Protein AF-A0A7M7PFQ4-F1 (afdb_monomer_lite)

Organism: Strongylocentrotus purpuratus (NCBI:txid7668)

Secondary structure (DSSP, 8-state):
-EEEE---------TTGGGTSS-PPPHHHHHHHHTT--SHHHHHHHHHHTT--HHHHHHHHS-SSHHHHHHHHHHHHHHHHHTS-HHHHHHHHHHHHHHTT----TTHHHHHHHT--SHHHHHHHHHHTT--HHHHHHHHHHHS---HHHHHHHHHHHHHHHHHTT--HHHHHHHHHHTT-HHHHHHHHHHHHT-TT--S-EEEEEEBTTBEEEEEGGGTEEEEE-TTSS-TT--EEEEEE--SS-SS---PPTT-EE-S--EEEEE-SPPSSPEEEEEE--B---S-TTS---EEEEEEEETTEEEEEEE-TTT-TTEEE-SSEEEEEES-EEEEEEEES--TTBEEEEEEEEESEE-TTSPPEEEEEEE-TT---HHHHHHT--STTS--EEEEEEEEEE-S-SSSPEEEEEE-SS-EEEEEE-HHHHHTT--EEEEEE----TT--SEEEEEEEETTEEEEEEEEE---EEPP-------

pLDDT: mean 79.5, std 15.35, range [35.09, 96.31]

InterPro domains:
  IPR000906 ZU5 domain [PF00791] (205-291)
  IPR000906 ZU5 domain [PS51145] (201-342)
  IPR000906 ZU5 domain [SM00218] (196-302)
  IPR037936 Netrin receptor UNC5A-D [PTHR12582] (40-467)

Sequence (483 aa):
MAIIRNSDLDGDETSEDVNLCGGSPSKSEQKNVALPVKSLSLAWELGKALCLDDDAIVSYVAPFDSAAMNRLAWQLLNKRCKRLGIQEKKVLMTKLLQDYNIRDCDAGLDEISKRMCTTPDLLDLSRRLDLAASEILQVMSISVSFPPTLIRHIVLEMLQEWVRHGGTRRRLLEIAQAFRFNDAAGEIATAMEHHPGFLDPFSHSIINHDGGELKLDELDIRVSIPAGAIPKGMRSVVTLSVPNRCSSKIPLKDGDVLITPVIECSFTQKLLKPATVSLPHCIHPEQNQDDLICLSLYTKLGPGTFGYRSLLPNSSRDFHISEDMVEFSTHHLQLWALSSSNFRGVQFTCEVFQPRFMLSSQKPTMRICIAHPCNRYPDDMYRRQGTLMEPFYQVATVIKFSLESKEDDLKLVCLSDSEQVQKTVPVRCLLNGECDTFELLSSHAEGGAKSICLRIEQGTSTLAEQQIPISIEVEPDDEVSDT

Radius of gyration: 30.68 Å; chains: 1; bounding box: 81×69×88 Å

Foldseek 3Di:
DDKDFDPDDLDDDDPVCLLQQLHFDDLVLLLLLLLVDQALVSLQVLLVLLVHDLLVLCQLVPDLAQVLQLQLQLVLLVVLLVVDDPVVNVVLLVVLCVVVVPPDSPCSSSVLSSVRRHSVSSVVSCVSSVHGSVRSSVSCRVRPDDGSVSSSVSSSVSSVVSSVVSDGLNSSLLSCQVVVSAVSNVVSLVSSCPRPSHQWQKDKDKAAQQWDKTDSPVFRKIKTGHHRQHDHPDIGIKMKTQDLDDSQQFPDDVQWFWFAGKMFMSDLDFTPFWIKIKTWTQFAPDPDPPDFWWKKKWDDNDVSMIDIDTDGEPPDPQWHDDRTMIMGIGRGRGMITMITSDQQRWKKKKWKKWFQEDEPPDFTKIKIKIFGPNSPDPPVVQPVPPDPPDGRIDTQDMDIFGDPDQQWWKWKWKDWPPDIDIDTHRSVCVRSRHMDMDMDGDPPDPVTDQWIWIFIDTDHDTGDIDTGGHDYDYDDPPPPPDD

Structure (mmCIF, N/CA/C/O backbone):
data_AF-A0A7M7PFQ4-F1
#
_entry.id   AF-A0A7M7PFQ4-F1
#
loop_
_atom_site.group_PDB
_atom_site.id
_atom_site.type_symbol
_atom_site.label_atom_id
_atom_site.label_alt_id
_atom_site.label_comp_id
_atom_site.label_asym_id
_atom_site.label_entity_id
_atom_site.label_seq_id
_atom_site.pdbx_PDB_ins_code
_atom_site.Cartn_x
_atom_site.Cartn_y
_atom_site.Cartn_z
_atom_site.occupancy
_atom_site.B_iso_or_equiv
_atom_site.auth_seq_id
_atom_site.auth_comp_id
_atom_site.auth_asym_id
_atom_site.auth_atom_id
_atom_site.pdbx_PDB_model_num
ATOM 1 N N . MET A 1 1 ? -17.396 17.354 -0.132 1.00 65.88 1 MET A N 1
ATOM 2 C CA . MET A 1 1 ? -16.206 16.720 0.466 1.00 65.88 1 MET A CA 1
ATOM 3 C C . MET A 1 1 ? -15.157 17.798 0.611 1.00 65.88 1 MET A C 1
ATOM 5 O O . MET A 1 1 ? -14.906 18.492 -0.367 1.00 65.88 1 MET A O 1
ATOM 9 N N . ALA A 1 2 ? -14.646 18.005 1.817 1.00 75.81 2 ALA A N 1
ATOM 10 C CA . ALA A 1 2 ? -13.622 19.009 2.102 1.00 75.81 2 ALA A CA 1
ATOM 11 C C . ALA A 1 2 ? -12.256 18.323 2.274 1.00 75.81 2 ALA A C 1
ATOM 13 O O . ALA A 1 2 ? -12.217 17.118 2.513 1.00 75.81 2 ALA A O 1
ATOM 14 N N . ILE A 1 3 ? -11.157 19.058 2.080 1.00 76.62 3 ILE A N 1
ATOM 15 C CA . ILE A 1 3 ? -9.790 18.512 1.999 1.00 76.62 3 ILE A CA 1
ATOM 16 C C . ILE A 1 3 ? -8.950 19.043 3.162 1.00 76.62 3 ILE A C 1
ATOM 18 O O . ILE A 1 3 ? -8.957 20.245 3.419 1.00 76.62 3 ILE A O 1
ATOM 22 N N . ILE A 1 4 ? -8.201 18.153 3.811 1.00 73.25 4 ILE A N 1
ATOM 23 C CA . ILE A 1 4 ? -7.216 18.448 4.854 1.00 73.25 4 ILE A CA 1
ATOM 24 C C . ILE A 1 4 ? -5.851 17.932 4.378 1.00 73.25 4 ILE A C 1
ATOM 26 O O . ILE A 1 4 ? -5.757 16.873 3.750 1.00 73.25 4 ILE A O 1
ATOM 30 N N . ARG A 1 5 ? -4.793 18.701 4.643 1.00 65.06 5 ARG A N 1
ATOM 31 C CA . ARG A 1 5 ? -3.405 18.332 4.341 1.00 65.06 5 ARG A CA 1
ATOM 32 C C . ARG A 1 5 ? -2.654 18.163 5.654 1.00 65.06 5 ARG A C 1
ATOM 34 O O . ARG A 1 5 ? -2.672 19.093 6.454 1.00 65.06 5 ARG A O 1
ATOM 41 N N . ASN A 1 6 ? -1.991 17.026 5.838 1.00 51.34 6 ASN A N 1
ATOM 42 C CA . ASN A 1 6 ? -1.034 16.865 6.930 1.00 51.34 6 ASN A CA 1
ATOM 43 C C . ASN A 1 6 ? 0.336 17.396 6.505 1.00 51.34 6 ASN A C 1
ATOM 45 O O . ASN A 1 6 ? 0.773 17.173 5.376 1.00 51.34 6 ASN A O 1
ATOM 49 N N . SER A 1 7 ? 0.978 18.133 7.411 1.00 40.62 7 SER A N 1
ATOM 50 C CA . SER A 1 7 ? 2.317 18.713 7.246 1.00 40.62 7 SER A CA 1
ATOM 51 C C . SER A 1 7 ? 3.446 17.801 7.725 1.00 40.62 7 SER A C 1
ATOM 53 O O . SER A 1 7 ? 4.609 18.122 7.492 1.00 40.62 7 SER A O 1
ATOM 55 N N . ASP A 1 8 ? 3.119 16.684 8.371 1.00 40.69 8 ASP A N 1
ATOM 56 C CA . ASP A 1 8 ? 4.118 15.803 8.961 1.00 40.69 8 ASP A CA 1
ATOM 57 C C . ASP A 1 8 ? 4.604 14.804 7.908 1.00 40.69 8 ASP A C 1
ATOM 59 O O . ASP A 1 8 ? 3.839 13.995 7.383 1.00 40.69 8 ASP A O 1
ATOM 63 N N . LEU A 1 9 ? 5.885 14.940 7.561 1.00 38.56 9 LEU A N 1
ATOM 64 C CA . LEU A 1 9 ? 6.650 13.965 6.794 1.00 38.56 9 LEU A CA 1
ATOM 65 C C . LEU A 1 9 ? 6.653 12.639 7.559 1.00 38.56 9 LEU A C 1
ATOM 67 O O . LEU A 1 9 ? 6.923 12.637 8.761 1.00 38.56 9 LEU A O 1
ATOM 71 N N . ASP A 1 10 ? 6.359 11.548 6.847 1.00 36.16 10 ASP A N 1
ATOM 72 C CA . ASP A 1 10 ? 6.437 10.174 7.345 1.00 36.16 10 ASP A CA 1
ATOM 73 C C . ASP A 1 10 ? 7.774 9.983 8.087 1.00 36.16 10 ASP A C 1
ATOM 75 O O . ASP A 1 10 ? 8.854 10.147 7.513 1.00 36.16 10 ASP A O 1
ATOM 79 N N . GLY A 1 11 ? 7.686 9.759 9.400 1.00 36.25 11 GLY A N 1
ATOM 80 C CA . GLY A 1 11 ? 8.837 9.602 10.279 1.00 36.25 11 GLY A CA 1
ATOM 81 C C . GLY A 1 11 ? 9.556 8.282 10.019 1.00 36.25 11 GLY A C 1
ATOM 82 O O . GLY A 1 11 ? 8.918 7.261 9.789 1.00 36.25 11 GLY A O 1
ATOM 83 N N . ASP A 1 12 ? 10.883 8.352 10.069 1.00 35.12 12 ASP A N 1
ATOM 84 C CA . ASP A 1 12 ? 11.858 7.280 9.857 1.00 35.12 12 ASP A CA 1
ATOM 85 C C . ASP A 1 12 ? 11.524 6.031 10.704 1.00 35.12 12 ASP A C 1
ATOM 87 O O . ASP A 1 12 ? 11.631 6.052 11.935 1.00 35.12 12 ASP A O 1
ATOM 91 N N . GLU A 1 13 ? 11.082 4.953 10.048 1.00 38.06 13 GLU A N 1
ATOM 92 C CA . GLU A 1 13 ? 10.866 3.646 10.677 1.00 38.06 13 GLU A CA 1
ATOM 93 C C . GLU A 1 13 ? 12.225 3.050 11.076 1.00 38.06 13 GLU A C 1
ATOM 95 O O . GLU A 1 13 ? 13.111 2.804 10.255 1.00 38.06 13 GLU A O 1
ATOM 100 N N . THR A 1 14 ? 12.413 2.845 12.378 1.00 35.66 14 THR A N 1
ATOM 101 C CA . THR A 1 14 ? 13.620 2.242 12.950 1.00 35.66 14 THR A CA 1
ATOM 102 C C . THR A 1 14 ? 13.814 0.792 12.487 1.00 35.66 14 THR A C 1
ATOM 104 O O . THR A 1 14 ? 12.860 0.041 12.305 1.00 35.66 14 THR A O 1
ATOM 107 N N . SER A 1 15 ? 15.075 0.368 12.367 1.00 38.34 15 SER A N 1
ATOM 108 C CA . SER A 1 15 ? 15.557 -0.887 11.758 1.00 38.34 15 SER A CA 1
ATOM 109 C C . SER A 1 15 ? 15.049 -2.225 12.335 1.00 38.34 15 SER A C 1
ATOM 111 O O . SER A 1 15 ? 15.498 -3.273 11.874 1.00 38.34 15 SER A O 1
ATOM 113 N N . GLU A 1 16 ? 14.151 -2.234 13.323 1.00 40.41 16 GLU A N 1
ATOM 114 C CA . GLU A 1 16 ? 13.515 -3.463 13.833 1.00 40.41 16 GLU A CA 1
ATOM 115 C C . GLU A 1 16 ? 12.222 -3.844 13.075 1.00 40.41 16 GLU A C 1
ATOM 117 O O . GLU A 1 16 ? 11.766 -4.983 13.177 1.00 40.41 16 GLU A O 1
ATOM 122 N N . ASP A 1 17 ? 11.681 -2.958 12.226 1.00 47.72 17 ASP A N 1
ATOM 123 C CA . ASP A 1 17 ? 10.392 -3.142 11.525 1.00 47.72 17 ASP A CA 1
ATOM 124 C C . ASP A 1 17 ? 10.442 -4.075 10.290 1.00 47.72 17 ASP A C 1
ATOM 126 O O . ASP A 1 17 ? 9.422 -4.361 9.654 1.00 47.72 17 ASP A O 1
ATOM 130 N N . VAL A 1 18 ? 11.611 -4.635 9.956 1.00 47.31 18 VAL A N 1
ATOM 131 C CA . VAL A 1 18 ? 11.815 -5.448 8.736 1.00 47.31 18 VAL A CA 1
ATOM 132 C C . VAL A 1 18 ? 10.986 -6.747 8.742 1.00 47.31 18 VAL A C 1
ATOM 134 O O . VAL A 1 18 ? 10.659 -7.284 7.680 1.00 47.31 18 VAL A O 1
ATOM 137 N N . ASN A 1 19 ? 10.565 -7.225 9.920 1.00 45.66 19 ASN A N 1
ATOM 138 C CA . ASN A 1 19 ? 9.704 -8.405 10.054 1.00 45.66 19 ASN A CA 1
ATOM 139 C C . ASN A 1 19 ? 8.195 -8.111 9.987 1.00 45.66 19 ASN A C 1
ATOM 141 O O . ASN A 1 19 ? 7.428 -9.052 9.810 1.00 45.66 19 ASN A O 1
ATOM 145 N N . LEU A 1 20 ? 7.752 -6.851 10.053 1.00 55.38 20 LEU A N 1
ATOM 146 C CA . LEU A 1 20 ? 6.317 -6.516 10.077 1.00 55.38 20 LEU A CA 1
ATOM 147 C C . LEU A 1 20 ? 5.693 -6.441 8.673 1.00 55.38 20 LEU A C 1
ATOM 149 O O . LEU A 1 20 ? 4.487 -6.584 8.509 1.00 55.38 20 LEU A O 1
ATOM 153 N N . CYS A 1 21 ? 6.508 -6.301 7.625 1.00 63.22 21 CYS A N 1
ATOM 154 C CA . CYS A 1 21 ? 6.046 -6.097 6.245 1.00 63.22 21 CYS A CA 1
ATOM 155 C C . CYS A 1 21 ? 5.955 -7.387 5.403 1.00 63.22 21 CYS A C 1
ATOM 157 O O . CYS A 1 21 ? 6.166 -7.369 4.183 1.00 63.22 21 CYS A O 1
ATOM 159 N N . GLY A 1 22 ? 5.665 -8.519 6.052 1.00 64.50 22 GLY A N 1
ATOM 160 C CA . GLY A 1 22 ? 5.362 -9.791 5.387 1.00 64.50 22 GLY A CA 1
ATOM 161 C C . GLY A 1 22 ? 6.593 -10.567 4.925 1.00 64.50 22 GLY A C 1
ATOM 162 O O . GLY A 1 22 ? 6.460 -11.422 4.056 1.00 64.50 22 GLY A O 1
ATOM 163 N N . GLY A 1 23 ? 7.773 -10.278 5.484 1.00 78.62 23 GLY A N 1
ATOM 164 C CA . GLY A 1 23 ? 9.038 -10.975 5.227 1.00 78.62 23 GLY A CA 1
ATOM 165 C C . GLY A 1 23 ? 9.749 -10.597 3.920 1.00 78.62 23 GLY A C 1
ATOM 166 O O . GLY A 1 23 ? 9.270 -9.786 3.122 1.00 78.62 23 GLY A O 1
ATOM 167 N N . SER A 1 24 ? 10.923 -11.193 3.689 1.00 86.88 24 SER A N 1
ATOM 168 C CA . SER A 1 24 ? 11.682 -11.000 2.448 1.00 86.88 24 SER A CA 1
ATOM 169 C C . SER A 1 24 ? 11.053 -11.782 1.281 1.00 86.88 24 SER A C 1
ATOM 171 O O . SER A 1 24 ? 10.701 -12.956 1.448 1.00 86.88 24 SER A O 1
ATOM 173 N N . PRO A 1 25 ? 10.957 -11.192 0.076 1.00 91.19 25 PRO A N 1
ATOM 174 C CA . PRO A 1 25 ? 10.458 -11.888 -1.103 1.00 91.19 25 PRO A CA 1
ATOM 175 C C . PRO A 1 25 ? 11.306 -13.106 -1.479 1.00 91.19 25 PRO A C 1
ATOM 177 O O . PRO A 1 25 ? 12.534 -13.040 -1.581 1.00 91.19 25 PRO A O 1
ATOM 180 N N . SER A 1 26 ? 10.644 -14.213 -1.793 1.00 92.06 26 SER A N 1
ATOM 181 C CA . SER A 1 26 ? 11.275 -15.436 -2.276 1.00 92.06 26 SER A CA 1
ATOM 182 C C . SER A 1 26 ? 11.851 -15.271 -3.686 1.00 92.06 26 SER A C 1
ATOM 184 O O . SER A 1 26 ? 11.429 -14.433 -4.487 1.00 92.06 26 SER A O 1
ATOM 186 N N . LYS A 1 27 ? 12.779 -16.163 -4.051 1.00 93.44 27 LYS A N 1
ATOM 187 C CA . LYS A 1 27 ? 13.327 -16.228 -5.417 1.00 93.44 27 LYS A CA 1
ATOM 188 C C . LYS A 1 27 ? 12.254 -16.499 -6.480 1.00 93.44 27 LYS A C 1
ATOM 190 O O . LYS A 1 27 ? 12.467 -16.150 -7.638 1.00 93.44 27 LYS A O 1
ATOM 195 N N . SER A 1 28 ? 11.145 -17.154 -6.124 1.00 94.00 28 SER A N 1
ATOM 196 C CA . SER A 1 28 ? 10.040 -17.407 -7.058 1.00 94.00 28 SER A CA 1
ATOM 197 C C . SER A 1 28 ? 9.270 -16.121 -7.349 1.00 94.00 28 SER A C 1
ATOM 199 O O . SER A 1 28 ? 9.109 -15.756 -8.510 1.00 94.00 28 SER A O 1
ATOM 201 N N . GLU A 1 29 ? 8.906 -15.378 -6.303 1.00 95.00 29 GLU A N 1
ATOM 202 C CA . GLU A 1 29 ? 8.209 -14.091 -6.421 1.00 95.00 29 GLU A CA 1
ATOM 203 C C . GLU A 1 29 ? 9.027 -13.093 -7.257 1.00 95.00 29 GLU A C 1
ATOM 205 O O . GLU A 1 29 ? 8.515 -12.497 -8.205 1.00 95.00 29 GLU A O 1
ATOM 210 N N . GLN A 1 30 ? 10.339 -13.004 -7.003 1.00 95.75 30 GLN A N 1
ATOM 211 C CA . GLN A 1 30 ? 11.256 -12.180 -7.802 1.00 95.75 30 GLN A CA 1
ATOM 212 C C . GLN A 1 30 ? 11.263 -12.590 -9.289 1.00 95.75 30 GLN A C 1
ATOM 214 O O . GLN A 1 30 ? 11.221 -11.742 -10.181 1.00 95.75 30 GLN A O 1
ATOM 219 N N . LYS A 1 31 ? 11.272 -13.900 -9.585 1.00 94.94 31 LYS A N 1
ATOM 220 C CA . LYS A 1 31 ? 11.206 -14.420 -10.965 1.00 94.94 31 LYS A CA 1
ATOM 221 C C . LYS A 1 31 ? 9.911 -14.060 -11.673 1.00 94.94 31 LYS A C 1
ATOM 223 O O . LYS A 1 31 ? 9.966 -13.818 -12.882 1.00 94.94 31 LYS A O 1
ATOM 228 N N . ASN A 1 32 ? 8.798 -14.027 -10.952 1.00 94.56 32 ASN A N 1
ATOM 229 C CA . ASN A 1 32 ? 7.484 -13.736 -11.514 1.00 94.56 32 ASN A CA 1
ATOM 230 C C . ASN A 1 32 ? 7.294 -12.238 -11.771 1.00 94.56 32 ASN A C 1
ATOM 232 O O . ASN A 1 32 ? 6.719 -11.880 -12.796 1.00 94.56 32 ASN A O 1
ATOM 236 N N . VAL A 1 33 ? 7.891 -11.367 -10.950 1.00 96.19 33 VAL A N 1
ATOM 237 C CA . VAL A 1 33 ? 7.976 -9.919 -11.227 1.00 96.19 33 VAL A CA 1
ATOM 238 C C . VAL A 1 33 ? 8.908 -9.611 -12.404 1.00 96.19 33 VAL A C 1
ATOM 240 O O . VAL A 1 33 ? 8.605 -8.739 -13.215 1.00 96.19 33 VAL A O 1
ATOM 243 N N . ALA A 1 34 ? 10.015 -10.344 -12.556 1.00 95.69 34 ALA A N 1
ATOM 244 C CA . ALA A 1 34 ? 10.950 -10.132 -13.663 1.00 95.69 34 ALA A CA 1
ATOM 245 C C . ALA A 1 34 ? 10.424 -10.632 -15.024 1.00 95.69 34 ALA A C 1
ATOM 247 O O . ALA A 1 34 ? 10.788 -10.097 -16.069 1.00 95.69 34 ALA A O 1
ATOM 248 N N . LEU A 1 35 ? 9.580 -11.670 -15.034 1.00 94.69 35 LEU A N 1
ATOM 249 C CA . LEU A 1 35 ? 9.054 -12.306 -16.249 1.00 94.69 35 LEU A CA 1
ATOM 250 C C . LEU A 1 35 ? 8.339 -11.348 -17.234 1.00 94.69 35 LEU A C 1
ATOM 252 O O . LEU A 1 35 ? 8.606 -11.446 -18.436 1.00 94.69 35 LEU A O 1
ATOM 256 N N . PRO A 1 36 ? 7.437 -10.442 -16.801 1.00 94.38 36 PRO A N 1
ATOM 257 C CA . PRO A 1 36 ? 6.754 -9.512 -17.702 1.00 94.38 36 PRO A CA 1
ATOM 258 C C . PRO A 1 36 ? 7.651 -8.386 -18.239 1.00 94.38 36 PRO A C 1
ATOM 260 O O . PRO A 1 36 ? 7.245 -7.698 -19.180 1.00 94.38 36 PRO A O 1
ATOM 263 N N . VAL A 1 37 ? 8.860 -8.190 -17.698 1.00 94.94 37 VAL A N 1
ATOM 264 C CA . VAL A 1 37 ? 9.755 -7.099 -18.106 1.00 94.94 37 VAL A CA 1
ATOM 265 C C . VAL A 1 37 ? 10.495 -7.459 -19.395 1.00 94.94 37 VAL A C 1
ATOM 267 O O . VAL A 1 37 ? 11.429 -8.256 -19.404 1.00 94.94 37 VAL A O 1
ATOM 270 N N . LYS A 1 38 ? 10.063 -6.863 -20.513 1.00 92.00 38 LYS A N 1
ATOM 271 C CA . LYS A 1 38 ? 10.551 -7.199 -21.869 1.00 92.00 38 LYS A CA 1
ATOM 272 C C . LYS A 1 38 ? 11.347 -6.092 -22.558 1.00 92.00 38 LYS A C 1
ATOM 274 O O . LYS A 1 38 ? 11.793 -6.293 -23.684 1.00 92.00 38 LYS A O 1
ATOM 279 N N . SER A 1 39 ? 11.491 -4.926 -21.936 1.00 91.88 39 SER A N 1
ATOM 280 C CA . SER A 1 39 ? 12.201 -3.785 -22.517 1.00 91.88 39 SER A CA 1
ATOM 281 C C . SER A 1 39 ? 13.113 -3.128 -21.493 1.00 91.88 39 SER A C 1
ATOM 283 O O . SER A 1 39 ? 12.854 -3.171 -20.289 1.00 91.88 39 SER A O 1
ATOM 285 N N . LEU A 1 40 ? 14.170 -2.487 -21.989 1.00 91.12 40 LEU A N 1
ATOM 286 C CA . LEU A 1 40 ? 15.113 -1.789 -21.131 1.00 91.12 40 LEU A CA 1
ATOM 287 C C . LEU A 1 40 ? 14.478 -0.582 -20.425 1.00 91.12 40 LEU A C 1
ATOM 289 O O . LEU A 1 40 ? 14.744 -0.333 -19.256 1.00 91.12 40 LEU A O 1
ATOM 293 N N . SER A 1 41 ? 13.590 0.135 -21.117 1.00 91.44 41 SER A N 1
ATOM 294 C CA . SER A 1 41 ? 12.834 1.237 -20.514 1.00 91.44 41 SER A CA 1
ATOM 295 C C . SER A 1 41 ? 11.994 0.756 -19.330 1.00 91.44 41 SER A C 1
ATOM 297 O O . SER A 1 41 ? 11.988 1.409 -18.297 1.00 91.44 41 SER A O 1
ATOM 299 N N . LEU A 1 42 ? 11.344 -0.407 -19.437 1.00 93.00 42 LEU A N 1
ATOM 300 C CA . LEU A 1 42 ? 10.555 -0.952 -18.334 1.00 93.00 42 LEU A CA 1
ATOM 301 C C . LEU A 1 42 ? 11.438 -1.425 -17.168 1.00 93.00 42 LEU A C 1
ATOM 303 O O . LEU A 1 42 ? 11.059 -1.252 -16.015 1.00 93.00 42 LEU A O 1
ATOM 307 N N . ALA A 1 43 ? 12.618 -1.984 -17.459 1.00 93.81 43 ALA A N 1
ATOM 308 C CA . ALA A 1 43 ? 13.600 -2.349 -16.436 1.00 93.81 43 ALA A CA 1
ATOM 309 C C . ALA A 1 43 ? 14.137 -1.120 -15.680 1.00 93.81 43 ALA A C 1
ATOM 311 O O . ALA A 1 43 ? 14.281 -1.175 -14.461 1.00 93.81 43 ALA A O 1
ATOM 312 N N . TRP A 1 44 ? 14.370 -0.004 -16.378 1.00 93.75 44 TRP A N 1
ATOM 313 C CA . TRP A 1 44 ? 14.747 1.268 -15.757 1.00 93.75 44 TRP A CA 1
ATOM 314 C C . TRP A 1 44 ? 13.670 1.780 -14.803 1.00 93.75 44 TRP A C 1
ATOM 316 O O . TRP A 1 44 ? 13.963 2.022 -13.635 1.00 93.75 44 TRP A O 1
ATOM 326 N N . GLU A 1 45 ? 12.423 1.883 -15.271 1.00 94.56 45 GLU A N 1
ATOM 327 C CA . GLU A 1 45 ? 11.308 2.337 -14.430 1.00 94.56 45 GLU A CA 1
ATOM 328 C C . GLU A 1 45 ? 11.136 1.440 -13.199 1.00 94.56 45 GLU A C 1
ATOM 330 O O . GLU A 1 45 ? 10.924 1.932 -12.090 1.00 94.56 45 GLU A O 1
ATOM 335 N N . LEU A 1 46 ? 11.286 0.120 -13.364 1.00 95.38 46 LEU A N 1
ATOM 336 C CA . LEU A 1 46 ? 11.263 -0.816 -12.244 1.00 95.38 46 LEU A CA 1
ATOM 337 C C . LEU A 1 46 ? 12.411 -0.549 -11.258 1.00 95.38 46 LEU A C 1
ATOM 339 O O . LEU A 1 46 ? 12.175 -0.505 -10.055 1.00 95.38 46 LEU A O 1
ATOM 343 N N . GLY A 1 47 ? 13.631 -0.311 -11.747 1.00 93.94 47 GLY A N 1
ATOM 344 C CA . GLY A 1 47 ? 14.771 0.074 -10.910 1.00 93.94 47 GLY A CA 1
ATOM 345 C C . GLY A 1 47 ? 14.525 1.342 -10.102 1.00 93.94 47 GLY A C 1
ATOM 346 O O . GLY A 1 47 ? 14.827 1.384 -8.910 1.00 93.94 47 GLY A O 1
ATOM 347 N N . LYS A 1 48 ? 13.899 2.348 -10.720 1.00 93.06 48 LYS A N 1
ATOM 348 C CA . LYS A 1 48 ? 13.486 3.574 -10.029 1.00 93.06 48 LYS A CA 1
ATOM 349 C C . LYS A 1 48 ? 12.434 3.302 -8.958 1.00 93.06 48 LYS A C 1
ATOM 351 O O . LYS A 1 48 ? 12.536 3.854 -7.867 1.00 93.06 48 LYS A O 1
ATOM 356 N N . ALA A 1 49 ? 11.458 2.435 -9.228 1.00 92.88 49 ALA A N 1
ATOM 357 C CA . ALA A 1 49 ? 10.430 2.060 -8.254 1.00 92.88 49 ALA A CA 1
ATOM 358 C C . ALA A 1 49 ? 10.990 1.280 -7.047 1.00 92.88 49 ALA A C 1
ATOM 360 O O . ALA A 1 49 ? 10.453 1.390 -5.940 1.00 92.88 49 ALA A O 1
ATOM 361 N N . LEU A 1 50 ? 12.086 0.543 -7.261 1.00 91.94 50 LEU A N 1
ATOM 362 C CA . LEU A 1 50 ? 12.890 -0.120 -6.227 1.00 91.94 50 LEU A CA 1
ATOM 363 C C . LEU A 1 50 ? 13.826 0.846 -5.473 1.00 91.94 50 LEU A C 1
ATOM 365 O O . LEU A 1 50 ? 14.564 0.406 -4.596 1.00 91.94 50 LEU A O 1
ATOM 369 N N . CYS A 1 51 ? 13.799 2.144 -5.799 1.00 90.25 51 CYS A N 1
ATOM 370 C CA . CYS A 1 51 ? 14.660 3.180 -5.223 1.00 90.25 51 CYS A CA 1
ATOM 371 C C . CYS A 1 51 ? 16.164 2.915 -5.411 1.00 90.25 51 CYS A C 1
ATOM 373 O O . CYS A 1 51 ? 16.976 3.339 -4.590 1.00 90.25 51 CYS A O 1
ATOM 375 N N . LEU A 1 52 ? 16.547 2.231 -6.493 1.00 90.19 52 LEU A N 1
ATOM 376 C CA . LEU A 1 52 ? 17.955 2.042 -6.832 1.00 90.19 52 LEU A CA 1
ATOM 377 C C . LEU A 1 52 ? 18.561 3.348 -7.362 1.00 90.19 52 LEU A C 1
ATOM 379 O O . LEU A 1 52 ? 17.892 4.138 -8.041 1.00 90.19 52 LEU A O 1
ATOM 383 N N . ASP A 1 53 ? 19.841 3.550 -7.052 1.00 90.25 53 ASP A N 1
ATOM 384 C CA . ASP A 1 53 ? 20.623 4.661 -7.584 1.00 90.25 53 ASP A CA 1
ATOM 385 C C . ASP A 1 53 ? 20.752 4.564 -9.112 1.00 90.25 53 ASP A C 1
ATOM 387 O O . ASP A 1 53 ? 20.853 3.474 -9.682 1.00 90.25 53 ASP A O 1
ATOM 391 N N . ASP A 1 54 ? 20.753 5.713 -9.781 1.00 90.31 54 ASP A N 1
ATOM 392 C CA . ASP A 1 54 ? 20.792 5.789 -11.240 1.00 90.31 54 ASP A CA 1
ATOM 393 C C . ASP A 1 54 ? 22.061 5.138 -11.818 1.00 90.31 54 ASP A C 1
ATOM 395 O O . ASP A 1 54 ? 21.976 4.389 -12.799 1.00 90.31 54 ASP A O 1
ATOM 399 N N . ASP A 1 55 ? 23.221 5.357 -11.190 1.00 88.19 55 ASP A N 1
ATOM 400 C CA . ASP A 1 55 ? 24.491 4.764 -11.616 1.00 88.19 55 ASP A CA 1
ATOM 401 C C . ASP A 1 55 ? 24.506 3.253 -11.334 1.00 88.19 55 ASP A C 1
ATOM 403 O O . ASP A 1 55 ? 25.060 2.473 -12.120 1.00 88.19 55 ASP A O 1
ATOM 407 N N . ALA A 1 56 ? 23.846 2.811 -10.257 1.00 88.56 56 ALA A N 1
ATOM 408 C CA . ALA A 1 56 ? 23.665 1.390 -9.970 1.00 88.56 56 ALA A CA 1
ATOM 409 C C . ALA A 1 56 ? 22.817 0.706 -11.054 1.00 88.56 56 ALA A C 1
ATOM 411 O O . ALA A 1 56 ? 23.219 -0.333 -11.577 1.00 88.56 56 ALA A O 1
ATOM 412 N N . ILE A 1 57 ? 21.696 1.305 -11.475 1.00 89.50 57 ILE A N 1
ATOM 413 C CA . ILE A 1 57 ? 20.862 0.735 -12.546 1.00 89.50 57 ILE A CA 1
ATOM 414 C C . ILE A 1 57 ? 21.638 0.680 -13.871 1.00 89.50 57 ILE A C 1
ATOM 416 O O . ILE A 1 57 ? 21.602 -0.342 -14.561 1.00 89.50 57 ILE A O 1
ATOM 420 N N . VAL A 1 58 ? 22.387 1.736 -14.218 1.00 89.50 58 VAL A N 1
ATOM 421 C CA . VAL A 1 58 ? 23.267 1.725 -15.402 1.00 89.50 58 VAL A CA 1
ATOM 422 C C . VAL A 1 58 ? 24.299 0.603 -15.307 1.00 89.50 58 VAL A C 1
ATOM 424 O O . VAL A 1 58 ? 24.582 -0.040 -16.316 1.00 89.50 58 VAL A O 1
ATOM 427 N N . SER A 1 59 ? 24.809 0.313 -14.110 1.00 88.69 59 SER A N 1
ATOM 428 C CA . SER A 1 59 ? 25.784 -0.758 -13.895 1.00 88.69 59 SER A CA 1
ATOM 429 C C . SER A 1 59 ? 25.248 -2.150 -14.205 1.00 88.69 59 SER A C 1
ATOM 431 O O . SER A 1 59 ? 25.975 -2.933 -14.812 1.00 88.69 59 SER A O 1
ATOM 433 N N . TYR A 1 60 ? 23.986 -2.439 -13.879 1.00 88.38 60 TYR A N 1
ATOM 434 C CA . TYR A 1 60 ? 23.352 -3.711 -14.250 1.00 88.38 60 TYR A CA 1
ATOM 435 C C . TYR A 1 60 ? 23.064 -3.816 -15.748 1.00 88.38 60 TYR A C 1
ATOM 437 O O . TYR A 1 60 ? 23.082 -4.899 -16.323 1.00 88.38 60 TYR A O 1
ATOM 445 N N . VAL A 1 61 ? 22.756 -2.691 -16.389 1.00 86.88 61 VAL A N 1
ATOM 446 C CA . VAL A 1 61 ? 22.331 -2.664 -17.791 1.00 86.88 61 VAL A CA 1
ATOM 447 C C . VAL A 1 61 ? 23.517 -2.601 -18.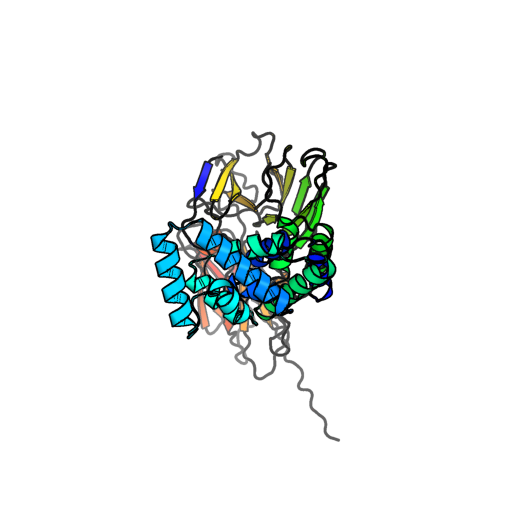765 1.00 86.88 61 VAL A C 1
ATOM 449 O O . VAL A 1 61 ? 23.385 -2.995 -19.931 1.00 86.88 61 VAL A O 1
ATOM 452 N N . ALA A 1 62 ? 24.654 -2.065 -18.322 1.00 84.56 62 ALA A N 1
ATOM 453 C CA . ALA A 1 62 ? 25.825 -1.828 -19.153 1.00 84.56 62 ALA A CA 1
ATOM 454 C C . ALA A 1 62 ? 26.264 -3.096 -19.915 1.00 84.56 62 ALA A C 1
ATOM 456 O O . ALA A 1 62 ? 26.274 -4.192 -19.354 1.00 84.56 62 ALA A O 1
ATOM 457 N N . PRO A 1 63 ? 26.629 -2.980 -21.206 1.00 82.62 63 PRO A N 1
ATOM 458 C CA . PRO A 1 63 ? 27.088 -4.122 -21.976 1.00 82.62 63 PRO A CA 1
ATOM 459 C C . PRO A 1 63 ? 28.335 -4.756 -21.356 1.00 82.62 63 PRO A C 1
ATOM 461 O O . PRO A 1 63 ? 29.313 -4.077 -21.069 1.00 82.62 63 PRO A O 1
ATOM 464 N N . PHE A 1 64 ? 28.339 -6.083 -21.255 1.00 76.81 64 PHE A N 1
ATOM 465 C CA . PHE A 1 64 ? 29.520 -6.838 -20.821 1.00 76.81 64 PHE A CA 1
ATOM 466 C C . PHE A 1 64 ? 30.604 -6.942 -21.914 1.00 76.81 64 PHE A C 1
ATOM 468 O O . PHE A 1 64 ? 31.750 -7.282 -21.632 1.00 76.81 64 PHE A O 1
ATOM 475 N N . ASP A 1 65 ? 30.245 -6.673 -23.174 1.00 83.81 65 ASP A N 1
ATOM 476 C CA . ASP A 1 65 ? 31.143 -6.714 -24.332 1.00 83.81 65 ASP A CA 1
ATOM 477 C C . ASP A 1 65 ? 31.836 -5.360 -24.545 1.00 83.81 65 ASP A C 1
ATOM 479 O O . ASP A 1 65 ? 31.177 -4.344 -24.780 1.00 83.81 65 ASP A O 1
ATOM 483 N N . SER A 1 66 ? 33.174 -5.360 -24.550 1.00 83.50 66 SER A N 1
ATOM 484 C CA . SER A 1 66 ? 33.989 -4.161 -24.792 1.00 83.50 66 SER A CA 1
ATOM 485 C C . SER A 1 66 ? 33.671 -3.498 -26.140 1.00 83.50 66 SER A C 1
ATOM 487 O O . SER A 1 66 ? 33.674 -2.273 -26.238 1.00 83.50 66 SER A O 1
ATOM 489 N N . ALA A 1 67 ? 33.311 -4.257 -27.184 1.00 85.12 67 ALA A N 1
ATOM 490 C CA . ALA A 1 67 ? 32.958 -3.653 -28.468 1.00 85.12 67 ALA A CA 1
ATOM 491 C C . ALA A 1 67 ? 31.620 -2.887 -28.405 1.00 85.12 67 ALA A C 1
ATOM 493 O O . ALA A 1 67 ? 31.483 -1.824 -29.013 1.00 85.12 67 ALA A O 1
ATOM 494 N N . ALA A 1 68 ? 30.632 -3.394 -27.670 1.00 84.62 68 ALA A N 1
ATOM 495 C CA . ALA A 1 68 ? 29.359 -2.739 -27.402 1.00 84.62 68 ALA A CA 1
ATOM 496 C C . ALA A 1 68 ? 29.541 -1.521 -26.495 1.00 84.62 68 ALA A C 1
ATOM 498 O O . ALA A 1 68 ? 28.928 -0.489 -26.768 1.00 84.62 68 ALA A O 1
ATOM 499 N N . MET A 1 69 ? 30.424 -1.608 -25.497 1.00 87.56 69 MET A N 1
ATOM 500 C CA . MET A 1 69 ? 30.815 -0.475 -24.653 1.00 87.56 69 MET A CA 1
ATOM 501 C C . MET A 1 69 ? 31.448 0.652 -25.470 1.00 87.56 69 MET A C 1
ATOM 503 O O . MET A 1 69 ? 30.977 1.788 -25.413 1.00 87.56 69 MET A O 1
ATOM 507 N N . ASN A 1 70 ? 32.421 0.335 -26.328 1.00 87.19 70 ASN A N 1
ATOM 508 C CA . ASN A 1 70 ? 33.057 1.311 -27.213 1.00 87.19 70 ASN A CA 1
ATOM 509 C C . ASN A 1 70 ? 32.032 1.968 -28.153 1.00 87.19 70 ASN A C 1
ATOM 511 O O . ASN A 1 70 ? 32.012 3.191 -28.307 1.00 87.19 70 ASN A O 1
ATOM 515 N N . ARG A 1 71 ? 31.130 1.174 -28.753 1.00 87.69 71 ARG A N 1
ATOM 516 C CA . ARG A 1 71 ? 30.044 1.695 -29.605 1.00 87.69 71 ARG A CA 1
ATOM 517 C C . ARG A 1 71 ? 29.125 2.642 -28.834 1.00 87.69 71 ARG A C 1
ATOM 519 O O . ARG A 1 71 ? 28.774 3.700 -29.355 1.00 87.69 71 ARG A O 1
ATOM 526 N N . LEU A 1 72 ? 28.745 2.282 -27.612 1.00 89.50 72 LEU A N 1
ATOM 527 C CA . LEU A 1 72 ? 27.904 3.109 -26.754 1.00 89.50 72 LEU A CA 1
ATOM 528 C C . LEU A 1 72 ? 28.598 4.429 -26.394 1.00 89.50 72 LEU A C 1
ATOM 530 O O . LEU A 1 72 ? 28.021 5.498 -26.599 1.00 89.50 72 LEU A O 1
ATOM 534 N N . ALA A 1 73 ? 29.848 4.367 -25.931 1.00 89.38 73 ALA A N 1
ATOM 535 C CA . ALA A 1 73 ? 30.657 5.537 -25.600 1.00 89.38 73 ALA A CA 1
ATOM 536 C C . ALA A 1 73 ? 30.792 6.494 -26.791 1.00 89.38 73 ALA A C 1
ATOM 538 O O . ALA A 1 73 ? 30.568 7.701 -26.662 1.00 89.38 73 ALA A O 1
ATOM 539 N N . TRP A 1 74 ? 31.074 5.948 -27.977 1.00 89.88 74 TRP A N 1
ATOM 540 C CA . TRP A 1 74 ? 31.138 6.721 -29.212 1.00 89.88 74 TRP A CA 1
ATOM 541 C C . TRP A 1 74 ? 29.815 7.435 -29.513 1.00 89.88 74 TRP A C 1
ATOM 543 O O . TRP A 1 74 ? 29.797 8.616 -29.870 1.00 89.88 74 TRP A O 1
ATOM 553 N N . GLN A 1 75 ? 28.680 6.753 -29.334 1.00 89.75 75 GLN A N 1
ATOM 554 C CA . GLN A 1 75 ? 27.372 7.360 -29.566 1.00 89.75 75 GLN A CA 1
ATOM 555 C C . GLN A 1 75 ? 27.024 8.449 -28.548 1.00 89.75 75 GLN A C 1
ATOM 557 O O . GLN A 1 75 ? 26.447 9.465 -28.940 1.00 89.75 75 GLN A O 1
ATOM 562 N N . LEU A 1 76 ? 27.400 8.286 -27.277 1.00 90.44 76 LEU A N 1
ATOM 563 C CA . LEU A 1 76 ? 27.223 9.316 -26.247 1.00 90.44 76 LEU A CA 1
ATOM 564 C C . LEU A 1 76 ? 28.041 10.568 -26.567 1.00 90.44 76 LEU A C 1
ATOM 566 O O . LEU A 1 76 ? 27.502 11.679 -26.572 1.00 90.44 76 LEU A O 1
ATOM 570 N N . LEU A 1 77 ? 29.310 10.381 -26.931 1.00 89.19 77 LEU A N 1
ATOM 571 C CA . LEU A 1 77 ? 30.192 11.454 -27.382 1.00 89.19 77 LEU A CA 1
ATOM 572 C C . LEU A 1 77 ? 29.608 12.191 -28.588 1.00 89.19 77 LEU A C 1
ATOM 574 O O . LEU A 1 77 ? 29.542 13.422 -28.598 1.00 89.19 77 LEU A O 1
ATOM 578 N N . ASN A 1 78 ? 29.138 11.451 -29.592 1.00 87.69 78 ASN A N 1
ATOM 579 C CA . ASN A 1 78 ? 28.536 12.034 -30.785 1.00 87.69 78 ASN A CA 1
ATOM 580 C C . ASN A 1 78 ? 27.238 12.792 -30.449 1.00 87.69 78 ASN A C 1
ATOM 582 O O . ASN A 1 78 ? 27.031 13.910 -30.924 1.00 87.69 78 ASN A O 1
ATOM 586 N N . LYS A 1 79 ? 26.386 12.236 -29.578 1.00 86.94 79 LYS A N 1
ATOM 587 C CA . LYS A 1 79 ? 25.156 12.887 -29.099 1.00 86.94 79 LYS A CA 1
ATOM 588 C C . LYS A 1 79 ? 25.461 14.211 -28.398 1.00 86.94 79 LYS A C 1
ATOM 590 O O . LYS A 1 79 ? 24.815 15.207 -28.722 1.00 86.94 79 LYS A O 1
ATOM 595 N N . ARG A 1 80 ? 26.456 14.258 -27.502 1.00 88.62 80 ARG A N 1
ATOM 596 C CA . ARG A 1 80 ? 26.869 15.506 -26.836 1.00 88.62 80 ARG A CA 1
ATOM 597 C C . ARG A 1 80 ? 27.477 16.492 -27.831 1.00 88.62 80 ARG A C 1
ATOM 599 O O . ARG A 1 80 ? 27.060 17.643 -27.863 1.00 88.62 80 ARG A O 1
ATOM 606 N N . CYS A 1 81 ? 28.379 16.042 -28.705 1.00 85.88 81 CYS A N 1
ATOM 607 C CA . CYS A 1 81 ? 29.007 16.898 -29.717 1.00 85.88 81 CYS A CA 1
ATOM 608 C C . CYS A 1 81 ? 27.994 17.553 -30.664 1.00 85.88 81 CYS A C 1
ATOM 610 O O . CYS A 1 81 ? 28.212 18.684 -31.084 1.00 85.88 81 CYS A O 1
ATOM 612 N N . LYS A 1 82 ? 26.894 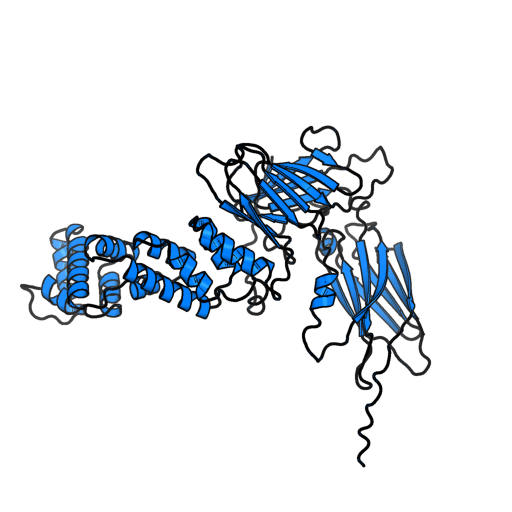16.869 -31.005 1.00 86.88 82 LYS A N 1
ATOM 613 C CA . LYS A 1 82 ? 25.826 17.418 -31.859 1.00 86.88 82 LYS A CA 1
ATOM 614 C C . LYS A 1 82 ? 25.054 18.574 -31.217 1.00 86.88 82 LYS A C 1
ATOM 616 O O . LYS A 1 82 ? 24.439 19.344 -31.944 1.00 86.88 82 LYS A O 1
ATOM 621 N N . ARG A 1 83 ? 25.057 18.683 -29.884 1.00 86.06 83 ARG A N 1
ATOM 622 C CA . ARG A 1 83 ? 24.380 19.762 -29.144 1.00 86.06 83 ARG A CA 1
ATOM 623 C C . ARG A 1 83 ? 25.251 21.006 -28.955 1.00 86.06 83 ARG A C 1
ATOM 625 O O . ARG A 1 83 ? 24.742 22.014 -28.484 1.00 86.06 83 ARG A O 1
ATOM 632 N N . LEU A 1 84 ? 26.539 20.926 -29.287 1.00 88.25 84 LEU A N 1
ATOM 633 C CA . LEU A 1 84 ? 27.524 21.973 -29.030 1.00 88.25 84 LEU A CA 1
ATOM 634 C C . LEU A 1 84 ? 27.875 22.743 -30.303 1.00 88.25 84 LEU A C 1
ATOM 636 O O . LEU A 1 84 ? 27.929 22.176 -31.398 1.00 88.25 84 LEU A O 1
ATOM 640 N N . GLY A 1 85 ? 28.189 24.029 -30.148 1.00 87.62 85 GLY A N 1
ATOM 641 C CA . GLY A 1 85 ? 28.799 24.823 -31.212 1.00 87.62 85 GLY A CA 1
ATOM 642 C C . GLY A 1 85 ? 30.212 24.334 -31.562 1.00 87.62 85 GLY A C 1
ATOM 643 O O . GLY A 1 85 ? 30.861 23.627 -30.791 1.00 87.62 85 GLY A O 1
ATOM 644 N N . ILE A 1 86 ? 30.737 24.743 -32.724 1.00 85.12 86 ILE A N 1
ATOM 645 C CA . ILE A 1 86 ? 32.065 24.317 -33.222 1.00 85.12 86 ILE A CA 1
ATOM 646 C C . ILE A 1 86 ? 33.178 24.596 -32.196 1.00 85.12 86 ILE A C 1
ATOM 648 O O . ILE A 1 86 ? 34.035 23.743 -31.957 1.00 85.12 86 ILE A O 1
ATOM 652 N N . GLN A 1 87 ? 33.149 25.773 -31.567 1.00 86.06 87 GLN A N 1
ATOM 653 C CA . GLN A 1 87 ? 34.162 26.178 -30.594 1.00 86.06 87 GLN A CA 1
ATOM 654 C C . GLN A 1 87 ? 34.043 25.399 -29.277 1.00 86.06 87 GLN A C 1
ATOM 656 O O . GLN A 1 87 ? 35.046 24.924 -28.751 1.00 86.06 87 GLN A O 1
ATOM 661 N N . GLU A 1 88 ? 32.823 25.204 -28.777 1.00 86.56 88 GLU A N 1
ATOM 662 C CA . GLU A 1 88 ? 32.545 24.430 -27.561 1.00 86.56 88 GLU A CA 1
ATOM 663 C C . GLU A 1 88 ? 32.933 22.960 -27.731 1.00 86.56 88 GLU A C 1
ATOM 665 O O . GLU A 1 88 ? 33.548 22.370 -26.845 1.00 86.56 88 GLU A O 1
ATOM 670 N N . LYS A 1 89 ? 32.652 22.384 -28.906 1.00 85.81 89 LYS A N 1
ATOM 671 C CA . LYS A 1 89 ? 33.073 21.029 -29.264 1.00 85.81 89 LYS A CA 1
ATOM 672 C C . LYS A 1 89 ? 34.594 20.889 -29.214 1.00 85.81 89 LYS A C 1
ATOM 674 O O . LYS A 1 89 ? 35.090 19.900 -28.679 1.00 85.81 89 LYS A O 1
ATOM 679 N N . LYS A 1 90 ? 35.337 21.864 -29.753 1.00 84.88 90 LYS A N 1
ATOM 680 C CA . LYS A 1 90 ? 36.807 21.852 -29.723 1.00 84.88 90 LYS A CA 1
ATOM 681 C C . LYS A 1 90 ? 37.330 21.918 -28.287 1.00 84.88 90 LYS A C 1
ATOM 683 O O . LYS A 1 90 ? 38.211 21.144 -27.940 1.00 84.88 90 LYS A O 1
ATOM 688 N N . VAL A 1 91 ? 36.754 22.783 -27.449 1.00 88.12 91 VAL A N 1
ATOM 689 C CA . VAL A 1 91 ? 37.119 22.900 -26.025 1.00 88.12 91 VAL A CA 1
ATOM 690 C C . VAL A 1 91 ? 36.849 21.597 -25.270 1.00 88.12 91 VAL A C 1
ATOM 692 O O . VAL A 1 91 ? 37.743 21.100 -24.587 1.00 88.12 91 VAL A O 1
ATOM 695 N N . LEU A 1 92 ? 35.654 21.017 -25.427 1.00 86.69 92 LEU A N 1
ATOM 696 C CA . LEU A 1 92 ? 35.295 19.746 -24.797 1.00 86.69 92 LEU A CA 1
ATOM 697 C C . LEU A 1 92 ? 36.247 18.625 -25.229 1.00 86.69 92 LEU A C 1
ATOM 699 O O . LEU A 1 92 ? 36.746 17.892 -24.382 1.00 86.69 92 LEU A O 1
ATOM 703 N N . MET A 1 93 ? 36.525 18.509 -26.531 1.00 86.75 93 MET A N 1
ATOM 704 C CA . MET A 1 93 ? 37.390 17.453 -27.058 1.00 86.75 93 MET A CA 1
ATOM 705 C C . MET A 1 93 ? 38.828 17.585 -26.552 1.00 86.75 93 MET A C 1
ATOM 707 O O . MET A 1 93 ? 39.397 16.602 -26.093 1.00 86.75 93 MET A O 1
ATOM 711 N N . THR A 1 94 ? 39.398 18.795 -26.554 1.00 86.94 94 THR A N 1
ATOM 712 C CA . THR A 1 94 ? 40.736 19.036 -25.993 1.00 86.94 94 THR A CA 1
ATOM 713 C C . THR A 1 94 ? 40.796 18.666 -24.511 1.00 86.94 94 THR A C 1
ATOM 715 O O . THR A 1 94 ? 41.750 18.019 -24.086 1.00 86.94 94 THR A O 1
ATOM 718 N N . LYS A 1 95 ? 39.766 19.031 -23.733 1.00 89.12 95 LYS A N 1
ATOM 719 C CA . LYS A 1 95 ? 39.687 18.691 -22.309 1.00 89.12 95 LYS A CA 1
ATOM 720 C C . LYS A 1 95 ? 39.634 17.176 -22.093 1.00 89.12 95 LYS A C 1
ATOM 722 O O . LYS A 1 95 ? 40.410 16.661 -21.302 1.00 89.12 95 LYS A O 1
ATOM 727 N N . LEU A 1 96 ? 38.777 16.459 -22.822 1.00 88.44 96 LEU A N 1
ATOM 728 C CA . LEU A 1 96 ? 38.661 15.001 -22.699 1.00 88.44 96 LEU A CA 1
ATOM 729 C C . LEU A 1 96 ? 39.953 14.279 -23.105 1.00 88.44 96 LEU A C 1
ATOM 731 O O . LEU A 1 96 ? 40.364 13.340 -22.430 1.00 88.44 96 LEU A O 1
ATOM 735 N N . LEU A 1 97 ? 40.623 14.721 -24.174 1.00 87.44 97 LEU A N 1
ATOM 736 C CA . LEU A 1 97 ? 41.906 14.143 -24.590 1.00 87.44 97 LEU A CA 1
ATOM 737 C C . LEU A 1 97 ? 42.989 14.334 -23.520 1.00 87.44 97 LEU A C 1
ATOM 739 O O . LEU A 1 97 ? 43.756 13.407 -23.260 1.00 87.44 97 LEU A O 1
ATOM 743 N N . GLN A 1 98 ? 43.022 15.502 -22.872 1.00 87.38 98 GLN A N 1
ATOM 744 C CA . GLN A 1 98 ? 43.920 15.763 -21.748 1.00 87.38 98 GLN A CA 1
ATOM 745 C C . GLN A 1 98 ? 43.573 14.888 -20.537 1.00 87.38 98 GLN A C 1
ATOM 747 O O . GLN A 1 98 ? 44.457 14.239 -19.985 1.00 87.38 98 GLN A O 1
ATOM 752 N N . ASP A 1 99 ? 42.295 14.830 -20.166 1.00 87.69 99 ASP A N 1
ATOM 753 C CA . ASP A 1 99 ? 41.791 14.047 -19.036 1.00 87.69 99 ASP A CA 1
ATOM 754 C C . ASP A 1 99 ? 42.120 12.547 -19.169 1.00 87.69 99 ASP A C 1
ATOM 756 O O . ASP A 1 99 ? 42.489 11.904 -18.186 1.00 87.69 99 ASP A O 1
ATOM 760 N N . TYR A 1 100 ? 42.046 11.996 -20.387 1.00 85.62 100 TYR A N 1
ATOM 761 C CA . TYR A 1 100 ? 42.378 10.596 -20.683 1.00 85.62 100 TYR A CA 1
ATOM 762 C C . TYR A 1 100 ? 43.836 10.369 -21.128 1.00 85.62 100 TYR A C 1
ATOM 764 O O . TYR A 1 100 ? 44.198 9.247 -21.493 1.00 85.62 100 TYR A O 1
ATOM 772 N N . ASN A 1 101 ? 44.697 11.394 -21.080 1.00 85.06 101 ASN A N 1
ATOM 773 C CA . ASN A 1 101 ? 46.108 11.339 -21.491 1.00 85.06 101 ASN A CA 1
ATOM 774 C C . ASN A 1 101 ? 46.337 10.807 -22.927 1.00 85.06 101 ASN A C 1
ATOM 776 O O . ASN A 1 101 ? 47.283 10.053 -23.184 1.00 85.06 101 ASN A O 1
ATOM 780 N N . ILE A 1 102 ? 45.484 11.196 -23.877 1.00 82.56 102 ILE A N 1
ATOM 781 C CA . ILE A 1 102 ? 45.569 10.796 -25.290 1.00 82.56 102 ILE A CA 1
ATOM 782 C C . ILE A 1 102 ? 46.391 11.836 -26.065 1.00 82.56 102 ILE A C 1
ATOM 784 O O . ILE A 1 102 ? 46.085 13.025 -26.047 1.00 82.56 102 ILE A O 1
ATOM 788 N N . ARG A 1 103 ? 47.458 11.385 -26.740 1.00 73.88 103 ARG A N 1
ATOM 789 C CA . ARG A 1 103 ? 48.416 12.255 -27.456 1.00 73.88 103 ARG A CA 1
ATOM 790 C C . ARG A 1 103 ? 48.078 12.483 -28.933 1.00 73.88 103 ARG A C 1
ATOM 792 O O . ARG A 1 103 ? 48.635 13.399 -29.528 1.00 73.88 103 ARG A O 1
ATOM 799 N N . ASP A 1 104 ? 47.218 11.647 -29.512 1.00 65.69 104 ASP A N 1
ATOM 800 C CA . ASP A 1 104 ? 46.825 11.706 -30.923 1.00 65.69 104 ASP A CA 1
ATOM 801 C C . ASP A 1 104 ? 45.470 12.420 -31.073 1.00 65.69 104 ASP A C 1
ATOM 803 O O . ASP A 1 104 ? 44.439 11.945 -30.591 1.00 65.69 104 ASP A O 1
ATOM 807 N N . CYS A 1 105 ? 45.489 13.601 -31.694 1.00 60.34 105 CYS A N 1
ATOM 808 C CA . CYS A 1 105 ? 44.343 14.507 -31.782 1.00 60.34 105 CYS A CA 1
ATOM 809 C C . CYS A 1 105 ? 43.477 14.279 -33.031 1.00 60.34 105 CYS A C 1
ATOM 811 O O . CYS A 1 105 ? 42.342 14.761 -33.067 1.00 60.34 105 CYS A O 1
ATOM 813 N N . ASP A 1 106 ? 43.977 13.556 -34.038 1.00 61.06 106 ASP A N 1
ATOM 814 C CA . ASP A 1 106 ? 43.330 13.477 -35.355 1.00 61.06 106 ASP A CA 1
ATOM 815 C C . ASP A 1 106 ? 42.194 12.430 -35.401 1.00 61.06 106 ASP A C 1
ATOM 817 O O . ASP A 1 106 ? 41.301 12.521 -36.245 1.00 61.06 106 ASP A O 1
ATOM 821 N N . ALA A 1 107 ? 42.149 11.503 -34.432 1.00 62.72 107 ALA A N 1
ATOM 822 C CA . ALA A 1 107 ? 41.106 10.476 -34.267 1.00 62.72 107 ALA A CA 1
ATOM 823 C C . ALA A 1 107 ? 40.461 10.474 -32.860 1.00 62.72 107 ALA A C 1
ATOM 825 O O . ALA A 1 107 ? 40.005 9.440 -32.366 1.00 62.72 107 ALA A O 1
ATOM 826 N N . GLY A 1 108 ? 40.419 11.634 -32.194 1.00 73.88 108 GLY A N 1
ATOM 827 C CA . GLY A 1 108 ? 40.135 11.734 -30.755 1.00 73.88 108 GLY A CA 1
ATOM 828 C C . GLY A 1 108 ? 38.833 11.080 -30.262 1.00 73.88 108 GLY A C 1
ATOM 829 O O . GLY A 1 108 ? 38.823 10.495 -29.184 1.00 73.88 108 GLY A O 1
ATOM 830 N N . LEU A 1 109 ? 37.745 11.109 -31.046 1.00 77.75 109 LEU A N 1
ATOM 831 C CA . LEU A 1 109 ? 36.477 10.453 -30.674 1.00 77.75 109 LEU A CA 1
ATOM 832 C C . LEU A 1 109 ? 36.611 8.931 -30.575 1.00 77.75 109 LEU A C 1
ATOM 834 O O . LEU A 1 109 ? 36.128 8.323 -29.619 1.00 77.75 109 LEU A O 1
ATOM 838 N N . ASP A 1 110 ? 37.269 8.328 -31.562 1.00 82.12 110 ASP A N 1
ATOM 839 C CA . ASP A 1 110 ? 37.438 6.882 -31.623 1.00 82.12 110 ASP A CA 1
ATOM 840 C C . ASP A 1 110 ? 38.395 6.430 -30.520 1.00 82.12 110 ASP A C 1
ATOM 842 O O . ASP A 1 110 ? 38.131 5.436 -29.846 1.00 82.12 110 ASP A O 1
ATOM 846 N N . GLU A 1 111 ? 39.454 7.197 -30.264 1.00 83.50 111 GLU A N 1
ATOM 847 C CA . GLU A 1 111 ? 40.448 6.858 -29.248 1.00 83.50 111 GLU A CA 1
ATOM 848 C C . GLU A 1 111 ? 39.918 7.003 -27.814 1.00 83.50 111 GLU A C 1
ATOM 850 O O . GLU A 1 111 ? 40.183 6.136 -26.981 1.00 83.50 111 GLU A O 1
ATOM 855 N N . ILE A 1 112 ? 39.090 8.020 -27.534 1.00 84.06 112 ILE A N 1
ATOM 856 C CA . ILE A 1 112 ? 38.372 8.117 -26.251 1.00 84.06 112 ILE A CA 1
ATOM 857 C C . ILE A 1 112 ? 37.401 6.942 -26.110 1.00 84.06 112 ILE A C 1
ATOM 859 O O . ILE A 1 112 ? 37.358 6.309 -25.059 1.00 84.06 112 ILE A O 1
ATOM 863 N N . SER A 1 113 ? 36.647 6.605 -27.164 1.00 83.44 113 SER A N 1
ATOM 864 C CA . SER A 1 113 ? 35.671 5.513 -27.088 1.00 83.44 113 SER A CA 1
ATOM 865 C C . SER A 1 113 ? 36.318 4.152 -26.814 1.00 83.44 113 SER A C 1
ATOM 867 O O . SER A 1 113 ? 35.789 3.404 -26.004 1.00 83.44 113 SER A O 1
ATOM 869 N N . LYS A 1 114 ? 37.491 3.858 -27.399 1.00 86.06 114 LYS A N 1
ATOM 870 C CA . LYS A 1 114 ? 38.242 2.605 -27.180 1.00 86.06 114 LYS A CA 1
ATOM 871 C C . LYS A 1 114 ? 38.763 2.432 -25.756 1.00 86.06 114 LYS A C 1
ATOM 873 O O . LYS A 1 114 ? 39.107 1.318 -25.372 1.00 86.06 114 LYS A O 1
ATOM 878 N N . ARG A 1 115 ? 38.890 3.523 -24.996 1.00 84.38 115 ARG A N 1
ATOM 879 C CA . ARG A 1 115 ? 39.293 3.475 -23.586 1.00 84.38 115 ARG A CA 1
ATOM 880 C C . ARG A 1 115 ? 38.151 3.027 -22.675 1.00 84.38 115 ARG A C 1
ATOM 882 O O . ARG A 1 115 ? 38.422 2.668 -21.537 1.00 84.38 115 ARG A O 1
ATOM 889 N N . MET A 1 116 ? 36.907 3.055 -23.154 1.00 87.88 116 MET A N 1
ATOM 890 C CA . MET A 1 116 ? 35.722 2.749 -22.358 1.00 87.88 116 MET A CA 1
ATOM 891 C C . MET A 1 116 ? 35.439 1.250 -22.383 1.00 87.88 116 MET A C 1
ATOM 893 O O . MET A 1 116 ? 34.622 0.764 -23.163 1.00 87.88 116 MET A O 1
ATOM 897 N N . CYS A 1 117 ? 36.124 0.509 -21.518 1.00 82.62 117 CYS A N 1
ATOM 898 C CA . CYS A 1 117 ? 36.015 -0.948 -21.476 1.00 82.62 117 CYS A CA 1
ATOM 899 C C . CYS A 1 117 ? 35.089 -1.446 -20.364 1.00 82.62 117 CYS A C 1
ATOM 901 O O . CYS A 1 117 ? 34.620 -2.580 -20.436 1.00 82.62 117 CYS A O 1
ATOM 903 N N . THR A 1 118 ? 34.835 -0.625 -19.345 1.00 87.00 118 THR A N 1
ATOM 904 C CA . THR A 1 118 ? 34.076 -1.008 -18.152 1.00 87.00 118 THR A CA 1
ATOM 905 C C . THR A 1 118 ? 32.969 -0.004 -17.831 1.00 87.00 118 THR A C 1
ATOM 907 O O . THR A 1 118 ? 32.979 1.137 -18.298 1.00 87.00 118 THR A O 1
ATOM 910 N N . THR A 1 119 ? 31.992 -0.415 -17.021 1.00 86.62 119 THR A N 1
ATOM 911 C CA . THR A 1 119 ? 30.922 0.479 -16.555 1.00 86.62 119 THR A CA 1
ATOM 912 C C . THR A 1 119 ? 31.460 1.712 -15.812 1.00 86.62 119 THR A C 1
ATOM 914 O O . THR A 1 119 ? 31.004 2.811 -16.127 1.00 86.62 119 THR A O 1
ATOM 917 N N . PRO A 1 120 ? 32.441 1.603 -14.888 1.00 89.62 120 PRO A N 1
ATOM 918 C CA . PRO A 1 120 ? 33.055 2.784 -14.283 1.00 89.62 120 PRO A CA 1
ATOM 919 C C . PRO A 1 120 ? 33.635 3.770 -15.303 1.00 89.62 120 PRO A C 1
ATOM 921 O O . PRO A 1 120 ? 33.447 4.972 -15.132 1.00 89.62 120 PRO A O 1
ATOM 924 N N . ASP A 1 121 ? 34.267 3.282 -16.377 1.00 88.94 121 ASP A N 1
ATOM 925 C CA . ASP A 1 121 ? 34.789 4.150 -17.444 1.00 88.94 121 ASP A CA 1
ATOM 926 C C . ASP A 1 121 ? 33.646 4.909 -18.136 1.00 88.94 121 ASP A C 1
ATOM 928 O O . ASP A 1 121 ? 33.721 6.119 -18.343 1.00 88.94 121 ASP A O 1
ATOM 932 N N . LEU A 1 122 ? 32.546 4.212 -18.441 1.00 89.56 122 LEU A N 1
ATOM 933 C CA . LEU A 1 122 ? 31.359 4.800 -19.063 1.00 89.56 122 LEU A CA 1
ATOM 934 C C . LEU A 1 122 ? 30.699 5.869 -18.178 1.00 89.56 122 LEU A C 1
ATOM 936 O O . LEU A 1 122 ? 30.278 6.907 -18.692 1.00 89.56 122 LEU A O 1
ATOM 940 N N . LEU A 1 123 ? 30.603 5.622 -16.869 1.00 89.81 123 LEU A N 1
ATOM 941 C CA . LEU A 1 123 ? 30.050 6.571 -15.900 1.00 89.81 123 LEU A CA 1
ATOM 942 C C . LEU A 1 123 ? 30.985 7.770 -15.675 1.00 89.81 123 LEU A C 1
ATOM 944 O O . LEU A 1 123 ? 30.522 8.901 -15.556 1.00 89.81 123 LEU A O 1
ATOM 948 N N . ASP A 1 124 ? 32.304 7.568 -15.657 1.00 91.00 124 ASP A N 1
ATOM 949 C CA . ASP A 1 124 ? 33.268 8.676 -15.640 1.00 91.00 124 ASP A CA 1
ATOM 950 C C . ASP A 1 124 ? 33.121 9.543 -16.899 1.00 91.00 124 ASP A C 1
ATOM 952 O O . ASP A 1 124 ? 32.999 10.769 -16.804 1.00 91.00 124 ASP A O 1
ATOM 956 N N . LEU A 1 125 ? 33.027 8.912 -18.074 1.00 90.62 125 LEU A N 1
ATOM 957 C CA . LEU A 1 125 ? 32.801 9.614 -19.331 1.00 90.62 125 LEU A CA 1
ATOM 958 C C . LEU A 1 125 ? 31.476 10.382 -19.320 1.00 90.62 125 LEU A C 1
ATOM 960 O O . LEU A 1 125 ? 31.449 11.542 -19.731 1.00 90.62 125 LEU A O 1
ATOM 964 N N . SER A 1 126 ? 30.379 9.786 -18.844 1.00 90.12 126 SER A N 1
ATOM 965 C CA . SER A 1 126 ? 29.076 10.463 -18.800 1.00 90.12 126 SER A CA 1
ATOM 966 C C . SER A 1 126 ? 29.104 11.705 -17.908 1.00 90.12 126 SER A C 1
ATOM 968 O O . SER A 1 126 ? 28.614 12.755 -18.326 1.00 90.12 126 SER A O 1
ATOM 970 N N . ARG A 1 127 ? 29.760 11.632 -16.741 1.00 90.56 127 ARG A N 1
ATOM 971 C CA . ARG A 1 127 ? 29.940 12.773 -15.829 1.00 90.56 127 ARG A CA 1
ATOM 972 C C . ARG A 1 127 ? 30.760 13.884 -16.474 1.00 90.56 127 ARG A C 1
ATOM 974 O O . ARG A 1 127 ? 30.387 15.050 -16.383 1.00 90.56 127 ARG A O 1
ATOM 981 N N . ARG A 1 128 ? 31.842 13.548 -17.185 1.00 90.00 128 ARG A N 1
ATOM 982 C CA . ARG A 1 128 ? 32.651 14.539 -17.927 1.00 90.00 128 ARG A CA 1
ATOM 983 C C . ARG A 1 128 ? 31.896 15.164 -19.097 1.00 90.00 128 ARG A C 1
ATOM 985 O O . ARG A 1 128 ? 32.163 16.312 -19.454 1.00 90.00 128 ARG A O 1
ATOM 992 N N . LEU A 1 129 ? 30.972 14.415 -19.693 1.00 88.50 129 LEU A N 1
ATOM 993 C CA . LEU A 1 129 ? 30.081 14.885 -20.752 1.00 88.50 129 LEU A CA 1
ATOM 994 C C . LEU A 1 129 ? 28.839 15.610 -20.229 1.00 88.50 129 LEU A C 1
ATOM 996 O O . LEU A 1 129 ? 28.091 16.139 -21.057 1.00 88.50 129 LEU A O 1
ATOM 1000 N N . ASP A 1 130 ? 28.639 15.658 -18.908 1.00 88.44 130 ASP A N 1
ATOM 1001 C CA . ASP A 1 130 ? 27.461 16.254 -18.279 1.00 88.44 130 ASP A CA 1
ATOM 1002 C C . ASP A 1 130 ? 26.170 15.643 -18.867 1.00 88.44 130 ASP A C 1
ATOM 1004 O O . ASP A 1 130 ? 25.313 16.324 -19.437 1.00 88.44 130 ASP A O 1
ATOM 1008 N N . LEU A 1 131 ? 26.113 14.305 -18.846 1.00 89.12 131 LEU A N 1
ATOM 1009 C CA . LEU A 1 131 ? 24.983 13.496 -19.307 1.00 89.12 131 LEU A CA 1
ATOM 1010 C C . LEU A 1 131 ? 24.339 12.772 -18.126 1.00 89.12 131 LEU A C 1
ATOM 1012 O O . LEU A 1 131 ? 25.030 12.135 -17.333 1.00 89.12 131 LEU A O 1
ATOM 1016 N N . ALA A 1 132 ? 23.008 12.803 -18.058 1.00 89.19 132 ALA A N 1
ATOM 1017 C CA . ALA A 1 132 ? 22.264 12.040 -17.057 1.00 89.19 132 ALA A CA 1
ATOM 1018 C C . ALA A 1 132 ? 22.206 10.540 -17.409 1.00 89.19 132 ALA A C 1
ATOM 1020 O O . ALA A 1 132 ? 22.222 10.163 -18.584 1.00 89.19 132 ALA A O 1
ATOM 1021 N N . ALA A 1 133 ? 22.046 9.673 -16.406 1.00 88.19 133 ALA A N 1
ATOM 1022 C CA . ALA A 1 133 ? 21.894 8.224 -16.593 1.00 88.19 133 ALA A CA 1
ATOM 1023 C C . ALA A 1 133 ? 20.722 7.850 -17.524 1.00 88.19 133 ALA A C 1
ATOM 1025 O O . ALA A 1 133 ? 20.839 6.960 -18.370 1.00 88.19 133 ALA A O 1
ATOM 1026 N N . SER A 1 134 ? 19.617 8.599 -17.459 1.00 86.50 134 SER A N 1
ATOM 1027 C CA . SER A 1 134 ? 18.481 8.449 -18.377 1.00 86.50 134 SER A CA 1
ATOM 1028 C C . SER A 1 134 ? 18.866 8.691 -19.844 1.00 86.50 134 SER A C 1
ATOM 1030 O O . SER A 1 134 ? 18.348 8.032 -20.750 1.00 86.50 134 SER A O 1
ATOM 1032 N N . GLU A 1 135 ? 19.825 9.584 -20.110 1.00 88.00 135 GLU A N 1
ATOM 1033 C CA . GLU A 1 135 ? 20.333 9.820 -21.460 1.00 88.00 135 GLU A CA 1
ATOM 1034 C C . GLU A 1 135 ? 21.223 8.684 -21.952 1.00 88.00 135 GLU A C 1
ATOM 1036 O O . GLU A 1 135 ? 21.182 8.383 -23.151 1.00 88.00 135 GLU A O 1
ATOM 1041 N N . ILE A 1 136 ? 21.990 8.062 -21.049 1.00 89.69 136 ILE A N 1
ATOM 1042 C CA . ILE A 1 136 ? 22.776 6.859 -21.337 1.00 89.69 136 ILE A CA 1
ATOM 1043 C C . ILE A 1 136 ? 21.827 5.756 -21.794 1.00 89.69 136 ILE A C 1
ATOM 1045 O O . ILE A 1 136 ? 21.971 5.238 -22.900 1.00 89.69 136 ILE A O 1
ATOM 1049 N N . LEU A 1 137 ? 20.780 5.485 -21.016 1.00 88.31 137 LEU A N 1
ATOM 1050 C CA . LEU A 1 137 ? 19.796 4.450 -21.331 1.00 88.31 137 LEU A CA 1
ATOM 1051 C C . LEU A 1 137 ? 19.031 4.698 -22.618 1.00 88.31 137 LEU A C 1
ATOM 1053 O O . LEU A 1 137 ? 18.782 3.761 -23.377 1.00 88.31 137 LEU A O 1
ATOM 1057 N N . GLN A 1 138 ? 18.700 5.955 -22.907 1.00 87.81 138 GLN A N 1
ATOM 1058 C CA . GLN A 1 138 ? 18.083 6.302 -24.178 1.00 87.81 138 GLN A CA 1
ATOM 1059 C C . GLN A 1 138 ? 18.993 5.905 -25.348 1.00 87.81 138 GLN A C 1
ATOM 1061 O O . GLN A 1 138 ? 18.524 5.284 -26.301 1.00 87.81 138 GLN A O 1
ATOM 1066 N N . VAL A 1 139 ? 20.293 6.213 -25.275 1.00 88.50 139 VAL A N 1
ATOM 1067 C CA . VAL A 1 139 ? 21.251 5.811 -26.319 1.00 88.50 139 VAL A CA 1
ATOM 1068 C C . VAL A 1 139 ? 21.402 4.294 -26.358 1.00 88.50 139 VAL A C 1
ATOM 1070 O O . VAL A 1 139 ? 21.388 3.712 -27.441 1.00 88.50 139 VAL A O 1
ATOM 1073 N N . MET A 1 140 ? 21.475 3.630 -25.207 1.00 87.19 140 MET A N 1
ATOM 1074 C CA . MET A 1 140 ? 21.576 2.170 -25.124 1.00 87.19 140 MET A CA 1
ATOM 1075 C C . MET A 1 140 ? 20.389 1.462 -25.768 1.00 87.19 140 MET A C 1
ATOM 1077 O O . MET A 1 140 ? 20.591 0.524 -26.532 1.00 87.19 140 MET A O 1
ATOM 1081 N N . SER A 1 141 ? 19.168 1.951 -25.536 1.00 83.69 141 SER A N 1
ATOM 1082 C CA . SER A 1 141 ? 17.946 1.367 -26.100 1.00 83.69 141 SER A CA 1
ATOM 1083 C C . SER A 1 141 ? 17.913 1.379 -27.635 1.00 83.69 141 SER A C 1
ATOM 1085 O O . SER A 1 141 ? 17.214 0.572 -28.241 1.00 83.69 141 SER A O 1
ATOM 1087 N N . ILE A 1 142 ? 18.682 2.280 -28.257 1.00 84.50 142 ILE A N 1
ATOM 1088 C CA . ILE A 1 142 ? 18.780 2.443 -29.713 1.00 84.50 142 ILE A CA 1
ATOM 1089 C C . ILE A 1 142 ? 19.998 1.697 -30.276 1.00 84.50 142 ILE A C 1
ATOM 1091 O O . ILE A 1 142 ? 19.971 1.212 -31.405 1.00 84.50 142 ILE A O 1
ATOM 1095 N N . SER A 1 143 ? 21.087 1.644 -29.513 1.00 79.62 143 SER A N 1
ATOM 1096 C CA . SER A 1 143 ? 22.416 1.261 -30.006 1.00 79.62 143 SER A CA 1
ATOM 1097 C C . SER A 1 143 ? 22.835 -0.163 -29.674 1.00 79.62 143 SER A C 1
ATOM 1099 O O . SER A 1 143 ? 23.748 -0.693 -30.311 1.00 79.62 143 SER A O 1
ATOM 1101 N N . VAL A 1 144 ? 22.175 -0.785 -28.699 1.00 82.50 144 VAL A N 1
ATOM 1102 C CA . VAL A 1 144 ? 22.496 -2.121 -28.207 1.00 82.50 144 VAL A CA 1
ATOM 1103 C C . VAL A 1 144 ? 21.241 -2.987 -28.249 1.00 82.50 144 VAL A C 1
ATOM 1105 O O . VAL A 1 144 ? 20.147 -2.563 -27.883 1.00 82.50 144 VAL A O 1
ATOM 1108 N N . SER A 1 145 ? 21.402 -4.225 -28.716 1.00 82.44 145 SER A N 1
ATOM 1109 C CA . SER A 1 145 ? 20.326 -5.212 -28.698 1.00 82.44 145 SER A CA 1
ATOM 1110 C C . SER A 1 145 ? 20.246 -5.865 -27.323 1.00 82.44 145 SER A C 1
ATOM 1112 O O . SER A 1 145 ? 21.230 -6.429 -26.847 1.00 82.44 145 SER A O 1
ATOM 1114 N N . PHE A 1 146 ? 19.063 -5.822 -26.713 1.00 83.25 146 PHE A N 1
ATOM 1115 C CA . PHE A 1 146 ? 18.779 -6.475 -25.439 1.00 83.25 146 PHE A CA 1
ATOM 1116 C C . PHE A 1 146 ? 17.720 -7.561 -25.638 1.00 83.25 146 PHE A C 1
ATOM 1118 O O . PHE A 1 146 ? 16.524 -7.257 -25.668 1.00 83.25 146 PHE A O 1
ATOM 1125 N N . PRO A 1 147 ? 18.123 -8.836 -25.787 1.00 88.12 147 PRO A N 1
ATOM 1126 C CA . PRO A 1 147 ? 17.178 -9.941 -25.803 1.00 88.12 147 PRO A CA 1
ATOM 1127 C C . PRO A 1 147 ? 16.337 -9.958 -24.515 1.00 88.12 147 PRO A C 1
ATOM 1129 O O . PRO A 1 147 ? 16.879 -9.688 -23.440 1.00 88.12 147 PRO A O 1
ATOM 1132 N N . PRO A 1 148 ? 15.049 -10.350 -24.566 1.00 88.44 148 PRO A N 1
ATOM 1133 C CA . PRO A 1 148 ? 14.206 -10.423 -23.370 1.00 88.44 148 PRO A CA 1
ATOM 1134 C C . PRO A 1 148 ? 14.793 -11.292 -22.247 1.00 88.44 148 PRO A C 1
ATOM 1136 O O . PRO A 1 148 ? 14.575 -11.019 -21.071 1.00 88.44 148 PRO A O 1
ATOM 1139 N N . THR A 1 149 ? 15.573 -12.321 -22.591 1.00 89.81 149 THR A N 1
ATOM 1140 C CA . THR A 1 149 ? 16.281 -13.173 -21.624 1.00 89.81 149 THR A CA 1
ATOM 1141 C C . THR A 1 149 ? 17.352 -12.415 -20.843 1.00 89.81 149 THR A C 1
ATOM 1143 O O . THR A 1 149 ? 17.454 -12.603 -19.633 1.00 89.81 149 THR A O 1
ATOM 1146 N N . LEU A 1 150 ? 18.110 -11.541 -21.512 1.00 90.12 150 LEU A N 1
ATOM 1147 C CA . LEU A 1 150 ? 19.118 -10.693 -20.878 1.00 90.12 150 LEU A CA 1
ATOM 1148 C C . LEU A 1 150 ? 18.455 -9.642 -19.984 1.00 90.12 150 LEU A C 1
ATOM 1150 O O . LEU A 1 150 ? 18.860 -9.478 -18.841 1.00 90.12 150 LEU A O 1
ATOM 1154 N N . ILE A 1 151 ? 17.383 -9.000 -20.462 1.00 92.25 151 ILE A N 1
ATOM 1155 C CA . ILE A 1 151 ? 16.610 -8.025 -19.671 1.00 92.25 151 ILE A CA 1
ATOM 1156 C C . ILE A 1 151 ? 16.078 -8.673 -18.394 1.00 92.25 151 ILE A C 1
ATOM 1158 O O . ILE A 1 151 ? 16.220 -8.120 -17.309 1.00 92.25 151 ILE A O 1
ATOM 1162 N N . ARG A 1 152 ? 15.515 -9.879 -18.504 1.00 93.25 152 ARG A N 1
ATOM 1163 C CA . ARG A 1 152 ? 15.042 -10.628 -17.339 1.00 93.25 152 ARG A CA 1
ATOM 1164 C C . ARG A 1 152 ? 16.169 -10.917 -16.345 1.00 93.25 152 ARG A C 1
ATOM 1166 O O . ARG A 1 152 ? 15.925 -10.871 -15.145 1.00 93.25 152 ARG A O 1
ATOM 1173 N N . HIS A 1 153 ? 17.371 -11.239 -16.824 1.00 92.38 153 HIS A N 1
ATOM 1174 C CA . HIS A 1 153 ? 18.524 -11.483 -15.958 1.00 92.38 153 HIS A CA 1
ATOM 1175 C C . HIS A 1 153 ? 18.934 -10.218 -15.195 1.00 92.38 153 HIS A C 1
ATOM 1177 O O . HIS A 1 153 ? 19.007 -10.262 -13.974 1.00 92.38 153 HIS A O 1
ATOM 1183 N N . ILE A 1 154 ? 19.059 -9.091 -15.900 1.00 92.56 154 ILE A N 1
ATOM 1184 C CA . ILE A 1 154 ? 19.348 -7.766 -15.326 1.00 92.56 154 ILE A CA 1
ATOM 1185 C C . ILE A 1 154 ? 18.342 -7.422 -14.220 1.00 92.56 154 ILE A C 1
ATOM 1187 O O . ILE A 1 154 ? 18.717 -7.087 -13.101 1.00 92.56 154 ILE A O 1
ATOM 1191 N N . VAL A 1 155 ? 17.046 -7.568 -14.507 1.00 95.81 155 VAL A N 1
ATOM 1192 C CA . VAL A 1 155 ? 15.981 -7.282 -13.533 1.00 95.81 155 VAL A CA 1
ATOM 1193 C C . VAL A 1 155 ? 16.073 -8.193 -12.308 1.00 95.81 155 VAL A C 1
ATOM 1195 O O . VAL A 1 155 ? 15.796 -7.755 -11.193 1.00 95.81 155 VAL A O 1
ATOM 1198 N N . LEU A 1 156 ? 16.466 -9.457 -12.486 1.00 95.88 156 LEU A N 1
ATOM 1199 C CA . LEU A 1 156 ? 16.652 -10.374 -11.364 1.00 95.88 156 LEU A CA 1
ATOM 1200 C C . LEU A 1 156 ? 17.829 -9.980 -10.477 1.00 95.88 156 LEU A C 1
ATOM 1202 O O . LEU A 1 156 ? 17.696 -10.088 -9.262 1.00 95.88 156 LEU A O 1
ATOM 1206 N N . GLU A 1 157 ? 18.940 -9.521 -11.048 1.00 94.50 157 GLU A N 1
ATOM 1207 C CA . GLU A 1 157 ? 20.074 -9.016 -10.264 1.00 94.50 157 GLU A CA 1
ATOM 1208 C C . GLU A 1 157 ? 19.681 -7.768 -9.467 1.00 94.50 157 GLU A C 1
ATOM 1210 O O . GLU A 1 157 ? 19.947 -7.698 -8.268 1.00 94.50 157 GLU A O 1
ATOM 1215 N N . MET A 1 158 ? 18.947 -6.839 -10.090 1.00 95.56 158 MET A N 1
ATOM 1216 C CA . MET A 1 158 ? 18.419 -5.646 -9.419 1.00 95.56 158 MET A CA 1
ATOM 1217 C C . MET A 1 158 ? 17.498 -6.001 -8.243 1.00 95.56 158 MET A C 1
ATOM 1219 O O . MET A 1 158 ? 17.627 -5.435 -7.159 1.00 95.56 158 MET A O 1
ATOM 1223 N N . LEU A 1 159 ? 16.578 -6.953 -8.435 1.00 96.25 159 LEU A N 1
ATOM 1224 C CA . LEU A 1 159 ? 15.673 -7.417 -7.378 1.00 96.25 159 LEU A CA 1
ATOM 1225 C C . LEU A 1 159 ? 16.425 -8.128 -6.247 1.00 96.25 159 LEU A C 1
ATOM 1227 O O . LEU A 1 159 ? 16.095 -7.927 -5.083 1.00 96.25 159 LEU A O 1
ATOM 1231 N N . GLN A 1 160 ? 17.427 -8.948 -6.571 1.00 94.44 160 GLN A N 1
ATOM 1232 C CA . GLN A 1 160 ? 18.235 -9.649 -5.571 1.00 94.44 160 GLN A CA 1
ATOM 1233 C C . GLN A 1 160 ? 19.032 -8.676 -4.710 1.00 94.44 160 GLN A C 1
ATOM 1235 O O . GLN A 1 160 ? 19.061 -8.831 -3.490 1.00 94.44 160 GLN A O 1
ATOM 1240 N N . GLU A 1 161 ? 19.636 -7.663 -5.330 1.00 91.81 161 GLU A N 1
ATOM 1241 C CA . GLU A 1 161 ? 20.372 -6.640 -4.599 1.00 91.81 161 GLU A CA 1
ATOM 1242 C C . GLU A 1 161 ? 19.440 -5.798 -3.726 1.00 91.81 161 GLU A C 1
ATOM 1244 O O . GLU A 1 161 ? 19.716 -5.576 -2.549 1.00 91.81 161 GLU A O 1
ATOM 1249 N N . TRP A 1 162 ? 18.286 -5.399 -4.260 1.00 93.50 162 TRP A N 1
ATOM 1250 C CA . TRP A 1 162 ? 17.277 -4.684 -3.485 1.00 93.50 162 TRP A CA 1
ATOM 1251 C C . TRP A 1 162 ? 16.807 -5.489 -2.257 1.00 93.50 162 TRP A C 1
ATOM 1253 O O . TRP A 1 162 ? 16.718 -4.946 -1.156 1.00 93.50 162 TRP A O 1
ATOM 1263 N N . VAL A 1 163 ? 16.590 -6.802 -2.397 1.00 92.44 163 VAL A N 1
ATOM 1264 C CA . VAL A 1 163 ? 16.264 -7.692 -1.264 1.00 92.44 163 VAL A CA 1
ATOM 1265 C C . VAL A 1 163 ? 17.422 -7.766 -0.264 1.00 92.44 163 VAL A C 1
ATOM 1267 O O . VAL A 1 163 ? 17.183 -7.733 0.942 1.00 92.44 163 VAL A O 1
ATOM 1270 N N . ARG A 1 164 ? 18.677 -7.810 -0.735 1.00 89.75 164 ARG A N 1
ATOM 1271 C CA . ARG A 1 164 ? 19.878 -7.789 0.123 1.00 89.75 164 ARG A CA 1
ATOM 1272 C C . ARG A 1 164 ? 19.959 -6.519 0.977 1.00 89.75 164 ARG A C 1
ATOM 1274 O O . ARG A 1 164 ? 20.502 -6.566 2.077 1.00 89.75 164 ARG A O 1
ATOM 1281 N N . HIS A 1 165 ? 19.396 -5.416 0.491 1.00 88.12 165 HIS A N 1
ATOM 1282 C CA . HIS A 1 165 ? 19.294 -4.139 1.198 1.00 88.12 165 HIS A CA 1
ATOM 1283 C C . HIS A 1 165 ? 18.011 -3.971 2.027 1.00 88.12 165 HIS A C 1
ATOM 1285 O O . HIS A 1 165 ? 17.702 -2.858 2.442 1.00 88.12 165 HIS A O 1
ATOM 1291 N N . GLY A 1 166 ? 17.278 -5.054 2.303 1.00 87.06 166 GLY A N 1
ATOM 1292 C CA . GLY A 1 166 ? 16.089 -5.017 3.161 1.00 87.06 166 GLY A CA 1
ATOM 1293 C C . GLY A 1 166 ? 14.765 -4.871 2.409 1.00 87.06 166 GLY A C 1
ATOM 1294 O O . GLY A 1 166 ? 13.753 -4.545 3.021 1.00 87.06 166 GLY A O 1
ATOM 1295 N N . GLY A 1 167 ? 14.738 -5.122 1.096 1.00 88.81 167 GLY A N 1
ATOM 1296 C CA . GLY A 1 167 ? 13.499 -5.147 0.321 1.00 88.81 167 GLY A CA 1
ATOM 1297 C C . GLY A 1 167 ? 12.446 -6.111 0.890 1.00 88.81 167 GLY A C 1
ATOM 1298 O O . GLY A 1 167 ? 12.736 -7.279 1.163 1.00 88.81 167 GLY A O 1
ATOM 1299 N N . THR A 1 168 ? 11.209 -5.629 1.042 1.00 87.88 168 THR A N 1
ATOM 1300 C CA . THR A 1 168 ? 10.109 -6.345 1.714 1.00 87.88 168 THR A CA 1
ATOM 1301 C C . THR A 1 168 ? 9.056 -6.870 0.740 1.00 87.88 168 THR A C 1
ATOM 1303 O O . THR A 1 168 ? 8.848 -6.330 -0.349 1.00 87.88 168 THR A O 1
ATOM 1306 N N . ARG A 1 169 ? 8.333 -7.923 1.134 1.00 90.00 169 ARG A N 1
ATOM 1307 C CA . ARG A 1 169 ? 7.240 -8.490 0.334 1.00 90.00 169 ARG A CA 1
ATOM 1308 C C . ARG A 1 169 ? 6.116 -7.481 0.079 1.00 90.00 169 ARG A C 1
ATOM 1310 O O . ARG A 1 169 ? 5.693 -7.357 -1.071 1.00 90.00 169 ARG A O 1
ATOM 1317 N N . ARG A 1 170 ? 5.715 -6.695 1.090 1.00 86.31 170 ARG A N 1
ATOM 1318 C CA . ARG A 1 170 ? 4.737 -5.596 0.944 1.00 86.31 170 ARG A CA 1
ATOM 1319 C C . ARG A 1 170 ? 5.141 -4.616 -0.158 1.00 86.31 170 ARG A C 1
ATOM 1321 O O . ARG A 1 170 ? 4.353 -4.337 -1.059 1.00 86.31 170 ARG A O 1
ATOM 1328 N N . ARG A 1 171 ? 6.394 -4.152 -0.148 1.00 88.19 171 ARG A N 1
ATOM 1329 C CA . ARG A 1 171 ? 6.873 -3.205 -1.160 1.00 88.19 171 ARG A CA 1
ATOM 1330 C C . ARG A 1 171 ? 6.914 -3.820 -2.559 1.00 88.19 171 ARG A C 1
ATOM 1332 O O . ARG A 1 171 ? 6.569 -3.155 -3.535 1.00 88.19 171 ARG A O 1
ATOM 1339 N N . LEU A 1 172 ? 7.295 -5.094 -2.675 1.00 93.06 172 LEU A N 1
ATOM 1340 C CA . LEU A 1 172 ? 7.275 -5.792 -3.962 1.00 93.06 172 LEU A CA 1
ATOM 1341 C C . LEU A 1 172 ? 5.848 -5.903 -4.525 1.00 93.06 172 LEU A C 1
ATOM 1343 O O . LEU A 1 172 ? 5.661 -5.747 -5.732 1.00 93.06 172 LEU A O 1
ATOM 1347 N N . LEU A 1 173 ? 4.849 -6.129 -3.664 1.00 91.94 173 LEU A N 1
ATOM 1348 C CA . LEU A 1 173 ? 3.437 -6.166 -4.049 1.00 91.94 173 LEU A CA 1
ATOM 1349 C C . LEU A 1 173 ? 2.954 -4.816 -4.592 1.00 91.94 173 LEU A C 1
ATOM 1351 O O . LEU A 1 173 ? 2.360 -4.775 -5.671 1.00 91.94 173 LEU A O 1
ATOM 1355 N N . GLU A 1 174 ? 3.260 -3.719 -3.896 1.00 89.50 174 GLU A N 1
ATOM 1356 C CA . GLU A 1 174 ? 2.925 -2.356 -4.338 1.00 89.50 174 GLU A CA 1
ATOM 1357 C C . GLU A 1 174 ? 3.506 -2.053 -5.725 1.00 89.50 174 GLU A C 1
ATOM 1359 O O . GLU A 1 174 ? 2.815 -1.539 -6.609 1.00 89.50 174 GLU A O 1
ATOM 1364 N N . ILE A 1 175 ? 4.774 -2.419 -5.942 1.00 91.94 175 ILE A N 1
ATOM 1365 C CA . ILE A 1 175 ? 5.444 -2.264 -7.235 1.00 91.94 175 ILE A CA 1
ATOM 1366 C C . ILE A 1 175 ? 4.753 -3.137 -8.291 1.00 91.94 175 ILE A C 1
ATOM 1368 O O . ILE A 1 175 ? 4.388 -2.642 -9.356 1.00 91.94 175 ILE A O 1
ATOM 1372 N N . ALA A 1 176 ? 4.501 -4.418 -8.011 1.00 93.69 176 ALA A N 1
ATOM 1373 C CA . ALA A 1 176 ? 3.825 -5.307 -8.955 1.00 93.69 176 ALA A CA 1
ATOM 1374 C C . ALA A 1 176 ? 2.435 -4.774 -9.358 1.00 93.69 176 ALA A C 1
ATOM 1376 O O . ALA A 1 176 ? 2.074 -4.819 -10.538 1.00 93.69 176 ALA A O 1
ATOM 1377 N N . GLN A 1 177 ? 1.678 -4.207 -8.415 1.00 90.56 177 GLN A N 1
ATOM 1378 C CA . GLN A 1 177 ? 0.389 -3.560 -8.674 1.00 90.56 177 GLN A CA 1
ATOM 1379 C C . GLN A 1 177 ? 0.535 -2.293 -9.529 1.00 90.56 177 GLN A C 1
ATOM 1381 O O . GLN A 1 177 ? -0.192 -2.141 -10.517 1.00 90.56 177 GLN A O 1
ATOM 1386 N N . ALA A 1 178 ? 1.491 -1.411 -9.214 1.00 89.12 178 ALA A N 1
ATOM 1387 C CA . ALA A 1 178 ? 1.738 -0.176 -9.965 1.00 89.12 178 ALA A CA 1
ATOM 1388 C C . ALA A 1 178 ? 2.091 -0.449 -11.437 1.00 89.12 178 ALA A C 1
ATOM 1390 O O . ALA A 1 178 ? 1.588 0.221 -12.342 1.00 89.12 178 ALA A O 1
ATOM 1391 N N . PHE A 1 179 ? 2.886 -1.494 -11.684 1.00 91.38 179 PHE A N 1
ATOM 1392 C CA . PHE A 1 179 ? 3.270 -1.942 -13.024 1.00 91.38 179 PHE A CA 1
ATOM 1393 C C . PHE A 1 179 ? 2.234 -2.863 -13.691 1.00 91.38 179 PHE A C 1
ATOM 1395 O O . PHE A 1 179 ? 2.407 -3.258 -14.846 1.00 91.38 179 PHE A O 1
ATOM 1402 N N . ARG A 1 180 ? 1.127 -3.179 -13.002 1.00 90.31 180 ARG A N 1
ATOM 1403 C CA . ARG A 1 180 ? 0.051 -4.075 -13.467 1.00 90.31 180 ARG A CA 1
ATOM 1404 C C . ARG A 1 180 ? 0.527 -5.495 -13.786 1.00 90.31 180 ARG A C 1
ATOM 1406 O O . ARG A 1 180 ? -0.034 -6.172 -14.652 1.00 90.31 180 ARG A O 1
ATOM 1413 N N . PHE A 1 181 ? 1.528 -5.979 -13.060 1.00 93.38 181 PHE A N 1
ATOM 1414 C CA . PHE A 1 181 ? 1.983 -7.368 -13.093 1.00 93.38 181 PHE A CA 1
ATOM 1415 C C . PHE A 1 181 ? 1.031 -8.251 -12.273 1.00 93.38 181 PHE A C 1
ATOM 1417 O O . PHE A 1 181 ? 1.411 -8.830 -11.262 1.00 93.38 181 PHE A O 1
ATOM 1424 N N . ASN A 1 182 ? -0.235 -8.320 -12.698 1.00 91.50 182 ASN A N 1
ATOM 1425 C CA . ASN A 1 182 ? -1.338 -8.875 -11.904 1.00 91.50 182 ASN A CA 1
ATOM 1426 C C . ASN A 1 182 ? -1.127 -10.326 -11.456 1.00 91.50 182 ASN A C 1
ATOM 1428 O O . ASN A 1 182 ? -1.529 -10.667 -10.351 1.00 91.50 182 ASN A O 1
ATOM 1432 N N . ASP A 1 183 ? -0.511 -11.170 -12.286 1.00 92.12 183 ASP A N 1
ATOM 1433 C CA . ASP A 1 183 ? -0.262 -12.567 -11.911 1.00 92.12 183 ASP A CA 1
ATOM 1434 C C . ASP A 1 183 ? 0.783 -12.650 -10.788 1.00 92.12 183 ASP A C 1
ATOM 1436 O O . ASP A 1 183 ? 0.545 -13.298 -9.774 1.00 92.12 183 ASP A O 1
ATOM 1440 N N . ALA A 1 184 ? 1.880 -11.890 -10.900 1.00 94.06 184 ALA A N 1
ATOM 1441 C CA . ALA A 1 184 ? 2.889 -11.795 -9.846 1.00 94.06 184 ALA A CA 1
ATOM 1442 C C . ALA A 1 184 ? 2.321 -11.162 -8.565 1.00 94.06 184 ALA A C 1
ATOM 1444 O O . ALA A 1 184 ? 2.566 -11.661 -7.473 1.00 94.06 184 ALA A O 1
ATOM 1445 N N . ALA A 1 185 ? 1.527 -10.094 -8.691 1.00 93.81 185 ALA A N 1
ATOM 1446 C CA . ALA A 1 185 ? 0.871 -9.456 -7.553 1.00 93.81 185 ALA A CA 1
ATOM 1447 C C . ALA A 1 185 ? -0.087 -10.416 -6.826 1.00 93.81 185 ALA A C 1
ATOM 1449 O O . ALA A 1 185 ? -0.147 -10.396 -5.602 1.00 93.81 185 ALA A O 1
ATOM 1450 N N . GLY A 1 186 ? -0.811 -11.269 -7.559 1.00 93.06 186 GLY A N 1
ATOM 1451 C CA . GLY A 1 186 ? -1.723 -12.251 -6.971 1.00 93.06 186 GLY A CA 1
ATOM 1452 C C . GLY A 1 186 ? -0.975 -13.304 -6.159 1.00 93.06 186 GLY A C 1
ATOM 1453 O O . GLY A 1 186 ? -1.333 -13.564 -5.016 1.00 93.06 186 GLY A O 1
ATOM 1454 N N . GLU A 1 187 ? 0.111 -13.846 -6.713 1.00 92.62 187 GLU A N 1
ATOM 1455 C CA . GLU A 1 187 ? 0.952 -14.812 -6.000 1.00 92.62 187 GLU A CA 1
ATOM 1456 C C . GLU A 1 187 ? 1.608 -14.215 -4.752 1.00 92.62 187 GLU A C 1
ATOM 1458 O O . GLU A 1 187 ? 1.618 -14.856 -3.703 1.00 92.62 187 GLU A O 1
ATOM 1463 N N . ILE A 1 188 ? 2.116 -12.980 -4.842 1.00 92.69 188 ILE A N 1
ATOM 1464 C CA . ILE A 1 188 ? 2.710 -12.283 -3.696 1.00 92.69 188 ILE A CA 1
ATOM 1465 C C . ILE A 1 188 ? 1.650 -12.039 -2.615 1.00 92.69 188 ILE A C 1
ATOM 1467 O O . ILE A 1 188 ? 1.906 -12.309 -1.445 1.00 92.69 188 ILE A O 1
ATOM 1471 N N . ALA A 1 189 ? 0.455 -11.568 -2.986 1.00 91.94 189 ALA A N 1
ATOM 1472 C CA . ALA A 1 189 ? -0.628 -11.327 -2.034 1.00 91.94 189 ALA A CA 1
ATOM 1473 C C . ALA A 1 189 ? -1.083 -12.625 -1.346 1.00 91.94 189 ALA A C 1
ATOM 1475 O O . ALA A 1 189 ? -1.213 -12.652 -0.126 1.00 91.94 189 ALA A O 1
ATOM 1476 N N . THR A 1 190 ? -1.220 -13.721 -2.101 1.00 91.50 190 THR A N 1
ATOM 1477 C CA . THR A 1 190 ? -1.512 -15.047 -1.534 1.00 91.50 190 THR A CA 1
ATOM 1478 C C . THR A 1 190 ? -0.418 -15.485 -0.559 1.00 91.50 190 THR A C 1
ATOM 1480 O O . THR A 1 190 ? -0.718 -16.006 0.513 1.00 91.50 190 THR A O 1
ATOM 1483 N N . ALA A 1 191 ? 0.856 -15.270 -0.898 1.00 89.50 191 ALA A N 1
ATOM 1484 C CA . ALA A 1 191 ? 1.966 -15.610 -0.015 1.00 89.50 191 ALA A CA 1
ATOM 1485 C C . ALA A 1 191 ? 1.985 -14.753 1.261 1.00 89.50 191 ALA A C 1
ATOM 1487 O O . ALA A 1 191 ? 2.320 -15.280 2.317 1.00 89.50 191 ALA A O 1
ATOM 1488 N N . MET A 1 192 ? 1.623 -13.465 1.177 1.00 86.88 192 MET A N 1
ATOM 1489 C CA . MET A 1 192 ? 1.499 -12.571 2.337 1.00 86.88 192 MET A CA 1
ATOM 1490 C C . MET A 1 192 ? 0.372 -12.996 3.275 1.00 86.88 192 MET A C 1
ATOM 1492 O O . MET A 1 192 ? 0.602 -13.073 4.475 1.00 86.88 192 MET A O 1
ATOM 1496 N N . GLU A 1 193 ? -0.807 -13.306 2.735 1.00 85.75 193 GLU A N 1
ATOM 1497 C CA . GLU A 1 193 ? -1.990 -13.699 3.516 1.00 85.75 193 GLU A CA 1
ATOM 1498 C C . GLU A 1 193 ? -1.738 -14.943 4.379 1.00 85.75 193 GLU A C 1
ATOM 1500 O O . GLU A 1 193 ? -2.203 -15.027 5.508 1.00 85.75 193 GLU A O 1
ATOM 1505 N N . HIS A 1 194 ? -0.931 -15.885 3.885 1.00 83.19 194 HIS A N 1
ATOM 1506 C CA . HIS A 1 194 ? -0.565 -17.099 4.621 1.00 83.19 194 HIS A CA 1
ATOM 1507 C C . HIS A 1 194 ? 0.763 -16.971 5.387 1.00 83.19 194 HIS A C 1
ATOM 1509 O O . HIS A 1 194 ? 1.268 -17.967 5.915 1.00 83.19 194 HIS A O 1
ATOM 1515 N N . HIS A 1 195 ? 1.389 -15.789 5.410 1.00 79.56 195 HIS A N 1
ATOM 1516 C CA . HIS A 1 195 ? 2.705 -15.625 6.012 1.00 79.56 195 HIS A CA 1
ATOM 1517 C C . HIS A 1 195 ? 2.599 -15.515 7.541 1.00 79.56 195 HIS A C 1
ATOM 1519 O O . HIS A 1 195 ? 2.028 -14.547 8.037 1.00 79.56 195 HIS A O 1
ATOM 1525 N N . PRO A 1 196 ? 3.238 -16.406 8.321 1.00 67.88 196 PRO A N 1
ATOM 1526 C CA . PRO A 1 196 ? 3.100 -16.407 9.781 1.00 67.88 196 PRO A CA 1
ATOM 1527 C C . PRO A 1 196 ? 3.671 -15.149 10.455 1.00 67.88 196 PRO A C 1
ATOM 1529 O O . PRO A 1 196 ? 3.261 -14.802 11.554 1.00 67.88 196 PRO A O 1
ATOM 1532 N N . GLY A 1 197 ? 4.621 -14.470 9.804 1.00 66.12 197 GLY A N 1
ATOM 1533 C CA . GLY A 1 197 ? 5.200 -13.212 10.288 1.00 66.12 197 GLY A CA 1
ATOM 1534 C C . GLY A 1 197 ? 4.443 -11.943 9.878 1.00 66.12 197 GLY A C 1
ATOM 1535 O O . GLY A 1 197 ? 4.879 -10.864 10.254 1.00 66.12 197 GLY A O 1
ATOM 1536 N N . PHE A 1 198 ? 3.374 -12.033 9.076 1.00 69.31 198 PHE A N 1
ATOM 1537 C CA . PHE A 1 198 ? 2.533 -10.866 8.794 1.00 69.31 198 PHE A CA 1
ATOM 1538 C C . PHE A 1 198 ? 1.437 -10.788 9.858 1.00 69.31 198 PHE A C 1
ATOM 1540 O O . PHE A 1 198 ? 0.635 -11.710 9.979 1.00 69.31 198 PHE A O 1
ATOM 1547 N N . LEU A 1 199 ? 1.466 -9.730 10.668 1.00 68.44 199 LEU A N 1
ATOM 1548 C CA . LEU A 1 199 ? 0.582 -9.587 11.831 1.00 68.44 199 LEU A CA 1
ATOM 1549 C C . LEU A 1 199 ? -0.712 -8.833 11.502 1.00 68.44 199 LEU A C 1
ATOM 1551 O O . LEU A 1 199 ? -1.722 -9.026 12.168 1.00 68.44 199 LEU A O 1
ATOM 1555 N N . ASP A 1 200 ? -0.706 -8.009 10.454 1.00 76.56 200 ASP A N 1
ATOM 1556 C CA . ASP A 1 200 ? -1.883 -7.245 10.050 1.00 76.56 200 ASP A CA 1
ATOM 1557 C C . ASP A 1 200 ? -2.919 -8.157 9.347 1.00 76.56 200 ASP A C 1
ATOM 1559 O O . ASP A 1 200 ? -2.577 -8.767 8.329 1.00 76.56 200 ASP A O 1
ATOM 1563 N N . PRO A 1 201 ? -4.189 -8.234 9.808 1.00 80.81 201 PRO A N 1
ATOM 1564 C CA . PRO A 1 201 ? -5.314 -8.769 9.073 1.00 80.81 201 PRO A CA 1
ATOM 1565 C C . PRO A 1 201 ? -5.296 -8.286 7.636 1.00 80.81 201 PRO A C 1
ATOM 1567 O O . PRO A 1 201 ? -5.285 -7.084 7.351 1.00 80.81 201 PRO A O 1
ATOM 1570 N N . PHE A 1 202 ? -5.283 -9.257 6.734 1.00 86.31 202 PHE A N 1
ATOM 1571 C CA . PHE A 1 202 ? -5.036 -9.043 5.325 1.00 86.31 202 PHE A CA 1
ATOM 1572 C C . PHE A 1 202 ? -5.879 -9.982 4.495 1.00 86.31 202 PHE A C 1
ATOM 1574 O O . PHE A 1 202 ? -5.980 -11.168 4.780 1.00 86.31 202 PHE A O 1
ATOM 1581 N N . SER A 1 203 ? -6.455 -9.441 3.435 1.00 91.00 203 SER A N 1
ATOM 1582 C CA . SER A 1 203 ? -7.109 -10.222 2.399 1.00 91.00 203 SER A CA 1
ATOM 1583 C C . SER A 1 203 ? -6.810 -9.609 1.046 1.00 91.00 203 SER A C 1
ATOM 1585 O O . SER A 1 203 ? -6.420 -8.440 0.918 1.00 91.00 203 SER A O 1
ATOM 1587 N N . HIS A 1 204 ? -7.013 -10.397 0.000 1.00 93.44 204 HIS A N 1
ATOM 1588 C CA . HIS A 1 204 ? -6.892 -9.908 -1.358 1.00 93.44 204 HIS A CA 1
ATOM 1589 C C . HIS A 1 204 ? -7.957 -10.506 -2.269 1.00 93.44 204 HIS A C 1
ATOM 1591 O O . HIS A 1 204 ? -8.522 -11.566 -2.019 1.00 93.44 204 HIS A O 1
ATOM 1597 N N . SER A 1 205 ? -8.237 -9.799 -3.357 1.00 92.12 205 SER A N 1
ATOM 1598 C CA . SER A 1 205 ? -9.149 -10.255 -4.397 1.00 92.12 205 SER A CA 1
ATOM 1599 C C . SER A 1 205 ? -8.734 -9.683 -5.744 1.00 92.12 205 SER A C 1
ATOM 1601 O O . SER A 1 205 ? -8.113 -8.621 -5.841 1.00 92.12 205 SER A O 1
ATOM 1603 N N . ILE A 1 206 ? -9.066 -10.392 -6.817 1.00 91.12 206 ILE A N 1
ATOM 1604 C CA . ILE A 1 206 ? -8.815 -9.929 -8.180 1.00 91.12 206 ILE A CA 1
ATOM 1605 C C . ILE A 1 206 ? -10.101 -9.300 -8.694 1.00 91.12 206 ILE A C 1
ATOM 1607 O O . ILE A 1 206 ? -11.069 -9.999 -8.984 1.00 91.12 206 ILE A O 1
ATOM 1611 N N . ILE A 1 207 ? -10.085 -7.981 -8.860 1.00 91.69 207 ILE A N 1
ATOM 1612 C CA . ILE A 1 207 ? -11.247 -7.218 -9.305 1.00 91.69 207 ILE A CA 1
ATOM 1613 C C . ILE A 1 207 ? -11.103 -6.888 -10.790 1.00 91.69 207 ILE A C 1
ATOM 1615 O O . ILE A 1 207 ? -10.027 -6.521 -11.283 1.00 91.69 207 ILE A O 1
ATOM 1619 N N . ASN A 1 208 ? -12.203 -7.033 -11.519 1.00 92.25 208 ASN A N 1
ATOM 1620 C CA . ASN A 1 208 ? -12.296 -6.743 -12.943 1.00 92.25 208 ASN A CA 1
ATOM 1621 C C . ASN A 1 208 ? -13.594 -5.966 -13.249 1.00 92.25 208 ASN A C 1
ATOM 1623 O O . ASN A 1 208 ? -14.242 -5.418 -12.357 1.00 92.25 208 ASN A O 1
ATOM 1627 N N . HIS A 1 209 ? -13.968 -5.883 -14.526 1.00 93.88 209 HIS A N 1
ATOM 1628 C CA . HIS A 1 209 ? -15.186 -5.192 -14.952 1.00 93.88 209 HIS A CA 1
ATOM 1629 C C . HIS A 1 209 ? -16.482 -5.786 -14.376 1.00 93.88 209 HIS A C 1
ATOM 1631 O O . HIS A 1 209 ? -17.450 -5.047 -14.205 1.00 93.88 209 HIS A O 1
ATOM 1637 N N . ASP A 1 210 ? -16.506 -7.079 -14.058 1.00 94.88 210 ASP A N 1
ATOM 1638 C CA . ASP A 1 210 ? -17.676 -7.760 -13.493 1.00 94.88 210 ASP A CA 1
ATOM 1639 C C . ASP A 1 210 ? -17.886 -7.404 -12.011 1.00 94.88 210 ASP A C 1
ATOM 1641 O O . ASP A 1 210 ? -18.926 -7.719 -11.435 1.00 94.88 210 ASP A O 1
ATOM 1645 N N . GLY A 1 211 ? -16.944 -6.663 -11.419 1.00 93.12 211 GLY A N 1
ATOM 1646 C CA . GLY A 1 211 ? -16.948 -6.292 -10.014 1.00 93.12 211 GLY A CA 1
ATOM 1647 C C . GLY A 1 211 ? -16.180 -7.304 -9.173 1.00 93.12 211 GLY A C 1
ATOM 1648 O O . GLY A 1 211 ? -15.244 -7.949 -9.649 1.00 93.12 211 GLY A O 1
ATOM 1649 N N . GLY A 1 212 ? -16.551 -7.403 -7.904 1.00 93.19 212 GLY A N 1
ATOM 1650 C CA . GLY A 1 212 ? -15.974 -8.355 -6.967 1.00 93.19 212 GLY A CA 1
ATOM 1651 C C . GLY A 1 212 ? -16.247 -7.966 -5.523 1.00 93.19 212 GLY A C 1
ATOM 1652 O O . GLY A 1 212 ? -16.866 -6.942 -5.243 1.00 93.19 212 GLY A O 1
ATOM 1653 N N . GLU A 1 213 ? -15.773 -8.793 -4.605 1.00 94.06 213 GLU A N 1
ATOM 1654 C CA . GLU A 1 213 ? -15.930 -8.591 -3.169 1.00 94.06 213 GLU A CA 1
ATOM 1655 C C . GLU A 1 213 ? -14.574 -8.809 -2.487 1.00 94.06 213 GLU A C 1
ATOM 1657 O O . GLU A 1 213 ? -13.806 -9.688 -2.895 1.00 94.06 213 GLU A O 1
ATOM 1662 N N . LEU A 1 214 ? -14.276 -7.989 -1.479 1.00 93.62 214 LEU A N 1
ATOM 1663 C CA . LEU A 1 214 ? -13.182 -8.188 -0.531 1.00 93.62 214 LEU A CA 1
ATOM 1664 C C . LEU A 1 214 ? -13.779 -8.398 0.859 1.00 93.62 214 LEU A C 1
ATOM 1666 O O . LEU A 1 214 ? -14.719 -7.690 1.233 1.00 93.62 214 LEU A O 1
ATOM 1670 N N . LYS A 1 215 ? -13.237 -9.361 1.606 1.00 92.50 215 LYS A N 1
ATOM 1671 C CA . LYS A 1 215 ? -13.706 -9.731 2.942 1.00 92.50 215 LYS A CA 1
ATOM 1672 C C . LYS A 1 215 ? -12.533 -9.958 3.877 1.00 92.50 215 LYS A C 1
ATOM 1674 O O . LYS A 1 215 ? -11.601 -10.668 3.519 1.00 92.50 215 LYS A O 1
ATOM 1679 N N . LEU A 1 216 ? -12.635 -9.400 5.074 1.00 89.19 216 LEU A N 1
ATOM 1680 C CA . LEU A 1 216 ? -11.874 -9.827 6.243 1.00 89.19 216 LEU A CA 1
ATOM 1681 C C . LEU A 1 216 ? -12.895 -10.387 7.228 1.00 89.19 216 LEU A C 1
ATOM 1683 O O . LEU A 1 216 ? -13.438 -9.644 8.046 1.00 89.19 216 LEU A O 1
ATOM 1687 N N . ASP A 1 217 ? -13.204 -11.677 7.086 1.00 83.69 217 ASP A N 1
ATOM 1688 C CA . ASP A 1 217 ? -14.276 -12.328 7.851 1.00 83.69 217 ASP A CA 1
ATOM 1689 C C . ASP A 1 217 ? -13.989 -12.311 9.363 1.00 83.69 217 ASP A C 1
ATOM 1691 O O . ASP A 1 217 ? -14.907 -12.156 10.155 1.00 83.69 217 ASP A O 1
ATOM 1695 N N . GLU A 1 218 ? -12.715 -12.370 9.766 1.00 81.31 218 GLU A N 1
ATO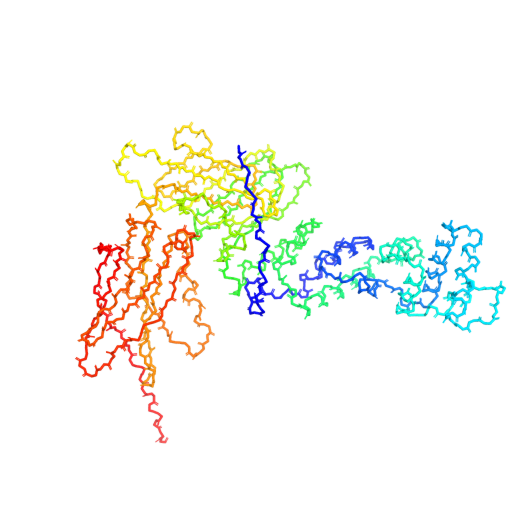M 1696 C CA . GLU A 1 218 ? -12.284 -12.287 11.174 1.00 81.31 218 GLU A CA 1
ATOM 1697 C C . GLU A 1 218 ? -12.667 -10.963 11.856 1.00 81.31 218 GLU A C 1
ATOM 1699 O O . GLU A 1 218 ? -12.781 -10.902 13.079 1.00 81.31 218 GLU A O 1
ATOM 1704 N N . LEU A 1 219 ? -12.865 -9.900 11.069 1.00 82.44 219 LEU A N 1
ATOM 1705 C CA . LEU A 1 219 ? -13.180 -8.554 11.549 1.00 82.44 219 LEU A CA 1
ATOM 1706 C C . LEU A 1 219 ? -14.551 -8.058 11.071 1.00 82.44 219 LEU A C 1
ATOM 1708 O O . LEU A 1 219 ? -14.844 -6.875 11.221 1.00 82.44 219 LEU A O 1
ATOM 1712 N N . ASP A 1 220 ? -15.369 -8.917 10.459 1.00 87.12 220 ASP A N 1
ATOM 1713 C CA . ASP A 1 220 ? -16.662 -8.553 9.863 1.00 87.12 220 ASP A CA 1
ATOM 1714 C C . ASP A 1 220 ? -16.583 -7.401 8.833 1.00 87.12 220 ASP A C 1
ATOM 1716 O O . ASP A 1 220 ? -17.556 -6.687 8.592 1.00 87.12 220 ASP A O 1
ATOM 1720 N N . ILE A 1 221 ? -15.433 -7.204 8.176 1.00 91.38 221 ILE A N 1
ATOM 1721 C CA . ILE A 1 221 ? -15.250 -6.131 7.185 1.00 91.38 221 ILE A CA 1
ATOM 1722 C C . ILE A 1 221 ? -15.552 -6.654 5.783 1.00 91.38 221 ILE A C 1
ATOM 1724 O O . ILE A 1 221 ? -15.024 -7.682 5.349 1.00 91.38 221 ILE A O 1
ATOM 1728 N N . ARG A 1 222 ? -16.335 -5.883 5.021 1.00 94.38 222 ARG A N 1
ATOM 1729 C CA . ARG A 1 222 ? -16.694 -6.215 3.639 1.00 94.38 222 ARG A CA 1
ATOM 1730 C C . ARG A 1 222 ? -16.647 -5.001 2.721 1.00 94.38 222 ARG A C 1
ATOM 1732 O O . ARG A 1 222 ? -17.151 -3.931 3.050 1.00 94.38 222 ARG A O 1
ATOM 1739 N N . VAL A 1 223 ? -16.107 -5.197 1.521 1.00 95.62 223 VAL A N 1
ATOM 1740 C CA . VAL A 1 223 ? -16.133 -4.214 0.431 1.00 95.62 223 VAL A CA 1
ATOM 1741 C C . VAL A 1 223 ? -16.701 -4.876 -0.818 1.00 95.62 223 VAL A C 1
ATOM 1743 O O . VAL A 1 223 ? -16.098 -5.790 -1.374 1.00 95.62 223 VAL A O 1
ATOM 1746 N N . SER A 1 224 ? -17.854 -4.402 -1.280 1.00 95.56 224 SER A N 1
ATOM 1747 C CA . SER A 1 224 ? -18.523 -4.886 -2.487 1.00 95.56 224 SER A CA 1
ATOM 1748 C C . SER A 1 224 ? -18.362 -3.886 -3.627 1.00 95.56 224 SER A C 1
ATOM 1750 O O . SER A 1 224 ? -18.785 -2.732 -3.535 1.00 95.56 224 SER A O 1
ATOM 1752 N N . ILE A 1 225 ? -17.740 -4.325 -4.718 1.00 96.00 225 ILE A N 1
ATOM 1753 C CA . ILE A 1 225 ? -17.482 -3.525 -5.914 1.00 96.00 225 ILE A CA 1
ATOM 1754 C C . ILE A 1 225 ? -18.454 -3.985 -7.009 1.00 96.00 225 ILE A C 1
ATOM 1756 O O . ILE A 1 225 ? -18.344 -5.117 -7.485 1.00 96.00 225 ILE A O 1
ATOM 1760 N N . PRO A 1 226 ? -19.398 -3.137 -7.453 1.00 96.25 226 PRO A N 1
ATOM 1761 C CA . PRO A 1 226 ? -20.411 -3.558 -8.411 1.00 96.25 226 PRO A CA 1
ATOM 1762 C C . PRO A 1 226 ? -19.866 -3.681 -9.839 1.00 96.25 226 PRO A C 1
ATOM 1764 O O . PRO A 1 226 ? -18.911 -3.007 -10.238 1.00 96.25 226 PRO A O 1
ATOM 1767 N N . ALA A 1 227 ? -20.561 -4.470 -10.660 1.00 96.31 227 ALA A N 1
ATOM 1768 C CA . ALA A 1 227 ? -20.267 -4.595 -12.083 1.00 96.31 227 ALA A CA 1
ATOM 1769 C C . ALA A 1 227 ? -20.270 -3.228 -12.797 1.00 96.31 227 ALA A C 1
ATOM 1771 O O . ALA A 1 227 ? -21.192 -2.405 -12.673 1.00 96.31 227 ALA A O 1
ATOM 1772 N N . GLY A 1 228 ? -19.228 -2.986 -13.585 1.00 94.88 228 GLY A N 1
ATOM 1773 C CA . GLY A 1 228 ? -18.979 -1.733 -14.288 1.00 94.88 228 GLY A CA 1
ATOM 1774 C C . GLY A 1 228 ? -18.359 -0.623 -13.438 1.00 94.88 228 GLY A C 1
ATOM 1775 O O . GLY A 1 228 ? -18.209 0.484 -13.950 1.00 94.88 228 GLY A O 1
ATOM 1776 N N . ALA A 1 229 ? -17.991 -0.879 -12.177 1.00 94.75 229 ALA A N 1
ATOM 1777 C CA . ALA A 1 229 ? -17.221 0.074 -11.373 1.00 94.75 229 ALA A CA 1
ATOM 1778 C C . ALA A 1 229 ? -15.778 0.242 -11.880 1.00 94.75 229 ALA A C 1
ATOM 1780 O O . ALA A 1 229 ? -15.201 1.321 -11.739 1.00 94.75 229 ALA A O 1
ATOM 1781 N N . ILE A 1 230 ? -15.223 -0.796 -12.512 1.00 92.75 230 ILE A N 1
ATOM 1782 C CA . ILE A 1 230 ? -13.898 -0.790 -13.140 1.00 92.75 230 ILE A CA 1
ATOM 1783 C C . ILE A 1 230 ? -14.041 -0.777 -14.679 1.00 92.75 230 ILE A C 1
ATOM 1785 O O . ILE A 1 230 ? -14.925 -1.456 -15.222 1.00 92.75 230 ILE A O 1
ATOM 1789 N N . PRO A 1 231 ? -13.192 -0.026 -15.415 1.00 91.44 231 PRO A N 1
ATOM 1790 C CA . PRO A 1 231 ? -13.191 -0.024 -16.877 1.00 91.44 231 PRO A CA 1
ATOM 1791 C C . PRO A 1 231 ? -13.028 -1.420 -17.493 1.00 91.44 231 PRO A C 1
ATOM 1793 O O . PRO A 1 231 ? -12.278 -2.265 -17.002 1.00 91.44 231 PRO A O 1
ATOM 1796 N N . LYS A 1 232 ? -13.694 -1.656 -18.628 1.00 91.88 232 LYS A N 1
ATOM 1797 C CA . LYS A 1 232 ? -13.573 -2.921 -19.361 1.00 91.88 232 LYS A CA 1
ATOM 1798 C C . LYS A 1 232 ? -12.126 -3.151 -19.815 1.00 91.88 232 LYS A C 1
ATOM 1800 O O . LYS A 1 232 ? -11.483 -2.240 -20.326 1.00 91.88 232 LYS A O 1
ATOM 1805 N N . GLY A 1 233 ? -11.631 -4.378 -19.645 1.00 86.69 233 GLY A N 1
ATOM 1806 C CA . GLY A 1 233 ? -10.253 -4.757 -19.982 1.00 86.69 233 GLY A CA 1
ATOM 1807 C C . GLY A 1 233 ? -9.229 -4.479 -18.877 1.00 86.69 233 GLY A C 1
ATOM 1808 O O . GLY A 1 233 ? -8.068 -4.852 -19.023 1.00 86.69 233 GLY A O 1
ATOM 1809 N N . MET A 1 234 ? -9.643 -3.871 -17.763 1.00 87.44 234 MET A N 1
ATOM 1810 C CA . MET A 1 234 ? -8.806 -3.738 -16.578 1.00 87.44 234 MET A CA 1
ATOM 1811 C C . MET A 1 234 ? -9.027 -4.921 -15.627 1.00 87.44 234 MET A C 1
ATOM 1813 O O . MET A 1 234 ? -10.155 -5.338 -15.366 1.00 87.44 234 MET A O 1
ATOM 1817 N N . ARG A 1 235 ? -7.913 -5.445 -15.119 1.00 89.69 235 ARG A N 1
ATOM 1818 C CA . ARG A 1 235 ? -7.820 -6.455 -14.064 1.00 89.69 235 ARG A CA 1
ATOM 1819 C C . ARG A 1 235 ? -6.825 -5.921 -13.043 1.00 89.69 235 ARG A C 1
ATOM 1821 O O . ARG A 1 235 ? -5.775 -5.416 -13.452 1.00 89.69 235 ARG A O 1
ATOM 1828 N N . SER A 1 236 ? -7.149 -6.001 -11.760 1.00 89.19 236 SER A N 1
ATOM 1829 C CA . SER A 1 236 ? -6.272 -5.528 -10.689 1.00 89.19 236 SER A CA 1
ATOM 1830 C C . SER A 1 236 ? -6.383 -6.421 -9.467 1.00 89.19 236 SER A C 1
ATOM 1832 O O . SER A 1 236 ? -7.482 -6.793 -9.066 1.00 89.19 236 SER A O 1
ATOM 1834 N N . VAL A 1 237 ? -5.236 -6.750 -8.880 1.00 92.81 237 VAL A N 1
ATOM 1835 C CA . VAL A 1 237 ? -5.171 -7.353 -7.547 1.00 92.81 237 VAL A CA 1
ATOM 1836 C C . VAL A 1 237 ? -5.382 -6.237 -6.539 1.00 92.81 237 VAL A C 1
ATOM 1838 O O . VAL A 1 237 ? -4.584 -5.301 -6.485 1.00 92.81 237 VAL A O 1
ATOM 1841 N N . VAL A 1 238 ? -6.460 -6.329 -5.774 1.00 92.06 238 VAL A N 1
ATOM 1842 C CA . VAL A 1 238 ? -6.817 -5.381 -4.725 1.00 92.06 238 VAL A CA 1
ATOM 1843 C C . VAL A 1 238 ? -6.611 -6.065 -3.388 1.00 92.06 238 VAL A C 1
ATOM 1845 O O . VAL A 1 238 ? -7.071 -7.187 -3.196 1.00 92.06 238 VAL A O 1
ATOM 1848 N N . THR A 1 239 ? -5.907 -5.400 -2.485 1.00 92.00 239 THR A N 1
ATOM 1849 C CA . THR A 1 239 ? -5.704 -5.875 -1.117 1.00 92.00 239 THR A CA 1
ATOM 1850 C C . THR A 1 239 ? -6.503 -5.023 -0.154 1.00 92.00 239 THR A C 1
ATOM 1852 O O . THR A 1 239 ? -6.797 -3.859 -0.443 1.00 92.00 239 THR A O 1
ATOM 1855 N N . LEU A 1 240 ? -6.837 -5.614 0.982 1.00 91.56 240 LEU A N 1
ATOM 1856 C CA . LEU A 1 240 ? -7.501 -4.979 2.102 1.00 91.56 240 LEU A CA 1
ATOM 1857 C C . LEU A 1 240 ? -6.720 -5.338 3.361 1.00 91.56 240 LEU A C 1
ATOM 1859 O O . LEU A 1 240 ? -6.465 -6.518 3.597 1.00 91.56 240 LEU A O 1
ATOM 1863 N N . SER A 1 241 ? -6.345 -4.336 4.146 1.00 87.56 241 SER A N 1
ATOM 1864 C CA . SER A 1 241 ? -5.628 -4.546 5.399 1.00 87.56 241 SER A CA 1
ATOM 1865 C C . SER A 1 241 ? -6.106 -3.607 6.490 1.00 87.56 241 SER A C 1
ATOM 1867 O O . SER A 1 241 ? -6.441 -2.450 6.223 1.00 87.56 241 SER A O 1
ATOM 1869 N N . VAL A 1 242 ? -6.081 -4.095 7.723 1.00 83.88 242 VAL A N 1
ATOM 1870 C CA . VAL A 1 242 ? -6.197 -3.265 8.922 1.00 83.88 242 VAL A CA 1
ATOM 1871 C C . VAL A 1 242 ? -4.779 -3.130 9.468 1.00 83.88 242 VAL A C 1
ATOM 1873 O O . VAL A 1 242 ? -4.202 -4.141 9.847 1.00 83.88 242 VAL A O 1
ATOM 1876 N N . PRO A 1 243 ? -4.144 -1.950 9.393 1.00 75.12 243 PRO A N 1
ATOM 1877 C CA . PRO A 1 243 ? -2.785 -1.789 9.885 1.00 75.12 243 PRO A CA 1
ATOM 1878 C C . PRO A 1 243 ? -2.779 -1.644 11.409 1.00 75.12 243 PRO A C 1
ATOM 1880 O O . PRO A 1 243 ? -3.466 -0.778 11.952 1.00 75.12 243 PRO A O 1
ATOM 1883 N N . ASN A 1 244 ? -1.926 -2.412 12.087 1.00 62.72 244 ASN A N 1
ATOM 1884 C CA . ASN A 1 244 ? -1.672 -2.259 13.524 1.00 62.72 244 ASN A CA 1
ATOM 1885 C C . ASN A 1 244 ? -1.100 -0.883 13.889 1.00 62.72 244 ASN A C 1
ATOM 1887 O O . ASN A 1 244 ? -1.362 -0.327 14.956 1.00 62.72 244 ASN A O 1
ATOM 1891 N N . ARG A 1 245 ? -0.273 -0.331 12.997 1.00 57.81 245 ARG A N 1
ATOM 1892 C CA . ARG A 1 245 ? 0.293 1.013 13.100 1.00 57.81 245 ARG A CA 1
ATOM 1893 C C . ARG A 1 245 ? -0.092 1.770 11.844 1.00 57.81 245 ARG A C 1
ATOM 1895 O O . ARG A 1 245 ? 0.404 1.489 10.757 1.00 57.81 245 ARG A O 1
ATOM 1902 N N . CYS A 1 246 ? -1.011 2.719 11.978 1.00 51.53 246 CYS A N 1
ATOM 1903 C CA . CYS A 1 246 ? -1.424 3.530 10.845 1.00 51.53 246 CYS A CA 1
ATOM 1904 C C . CYS A 1 246 ? -0.284 4.492 10.473 1.00 51.53 246 CYS A C 1
ATOM 1906 O O . CYS A 1 246 ? -0.068 5.488 11.163 1.00 51.53 246 CYS A O 1
ATOM 1908 N N . SER A 1 247 ? 0.441 4.196 9.387 1.00 44.44 247 SER A N 1
ATOM 1909 C CA . SER A 1 247 ? 1.565 5.015 8.889 1.00 44.44 247 SER A CA 1
ATOM 1910 C C . SER A 1 247 ? 1.158 6.471 8.650 1.00 44.44 247 SER A C 1
ATOM 1912 O O . SER A 1 247 ? 1.915 7.401 8.902 1.00 44.44 247 SER A O 1
ATOM 1914 N N . SER A 1 248 ? -0.090 6.689 8.224 1.00 54.62 248 SER A N 1
ATOM 1915 C CA . SER A 1 248 ? -0.670 8.016 8.060 1.00 54.62 248 SER A CA 1
ATOM 1916 C C . SER A 1 248 ? -1.609 8.333 9.229 1.00 54.62 248 SER A C 1
ATOM 1918 O O . SER A 1 248 ? -2.740 7.849 9.245 1.00 54.62 248 SER A O 1
ATOM 1920 N N . LYS A 1 249 ? -1.193 9.175 10.186 1.00 68.06 249 LYS A N 1
ATOM 1921 C CA . LYS A 1 249 ? -2.105 9.692 11.226 1.00 68.06 249 LYS A CA 1
ATOM 1922 C C . LYS A 1 249 ? -3.307 10.365 10.562 1.00 68.06 249 LYS A C 1
ATOM 1924 O O . LYS A 1 249 ? -3.143 11.351 9.841 1.00 68.06 249 LYS A O 1
ATOM 1929 N N . ILE A 1 250 ? -4.510 9.830 10.768 1.00 77.25 250 ILE A N 1
ATOM 1930 C CA . ILE A 1 250 ? -5.730 10.439 10.229 1.00 77.25 250 ILE A CA 1
ATOM 1931 C C . ILE A 1 250 ? -5.915 11.794 10.922 1.00 77.25 250 ILE A C 1
ATOM 1933 O O . ILE A 1 250 ? -5.903 11.839 12.151 1.00 77.25 250 ILE A O 1
ATOM 1937 N N . PRO A 1 251 ? -6.091 12.898 10.174 1.00 78.94 251 PRO A N 1
ATOM 1938 C CA . PRO A 1 251 ? -6.320 14.209 10.763 1.00 78.94 251 PRO A CA 1
ATOM 1939 C C . PRO A 1 251 ? -7.760 14.312 11.264 1.00 78.94 251 PRO A C 1
ATOM 1941 O O . PRO A 1 251 ? -8.626 14.888 10.598 1.00 78.94 251 PRO A O 1
ATOM 1944 N N . LEU A 1 252 ? -8.023 13.701 12.417 1.00 79.75 252 LEU A N 1
ATOM 1945 C CA . LEU A 1 252 ? -9.295 13.832 13.112 1.00 79.75 252 LEU A CA 1
ATOM 1946 C C . LEU A 1 252 ? -9.529 15.303 13.463 1.00 79.75 252 LEU A C 1
ATOM 1948 O O . LEU A 1 252 ? -8.593 16.043 13.769 1.00 79.75 252 LEU A O 1
ATOM 1952 N N . LYS A 1 253 ? -10.787 15.739 13.402 1.00 78.19 253 LYS A N 1
ATOM 1953 C CA . LYS A 1 253 ? -11.165 17.049 13.937 1.00 78.19 253 LYS A CA 1
ATOM 1954 C C . LYS A 1 253 ? -10.959 17.068 15.448 1.00 78.19 253 LYS A C 1
ATOM 1956 O O . LYS A 1 253 ? -11.077 16.034 16.101 1.00 78.19 253 LYS A O 1
ATOM 1961 N N . ASP A 1 254 ? -10.713 18.250 16.002 1.00 72.44 254 ASP A N 1
ATOM 1962 C CA . ASP A 1 254 ? -10.544 18.406 17.445 1.00 72.44 254 ASP A CA 1
ATOM 1963 C C . ASP A 1 254 ? -11.760 17.854 18.201 1.00 72.44 254 ASP A C 1
ATOM 1965 O O . ASP A 1 254 ? -12.898 18.289 18.008 1.00 72.44 254 ASP A O 1
ATOM 1969 N N . GLY A 1 255 ? -11.501 16.868 19.060 1.00 71.12 255 GLY A N 1
ATOM 1970 C CA . GLY A 1 255 ? -12.521 16.180 19.839 1.00 71.12 255 GLY A CA 1
ATOM 1971 C C . GLY A 1 255 ? -13.303 15.097 19.086 1.00 71.12 255 GLY A C 1
ATOM 1972 O O . GLY A 1 255 ? -14.201 14.511 19.682 1.00 71.12 255 GLY A O 1
ATOM 1973 N N . ASP A 1 256 ? -13.002 14.785 17.832 1.00 81.12 256 ASP A N 1
ATOM 1974 C CA . ASP A 1 256 ? -13.530 13.571 17.212 1.00 81.12 256 ASP A CA 1
ATOM 1975 C C . ASP A 1 256 ? -12.794 12.336 17.757 1.00 81.12 256 ASP A C 1
ATOM 1977 O O . ASP A 1 256 ? -11.594 12.378 18.022 1.00 81.12 256 ASP A O 1
ATOM 1981 N N . VAL A 1 257 ? -13.512 11.222 17.894 1.00 81.44 257 VAL A N 1
ATOM 1982 C CA . VAL A 1 257 ? -12.949 9.908 18.240 1.00 81.44 257 VAL A CA 1
ATOM 1983 C C . VAL A 1 257 ? -13.188 8.929 17.100 1.00 81.44 257 VAL A C 1
ATOM 1985 O O . VAL A 1 257 ? -14.244 8.983 16.464 1.00 81.44 257 VAL A O 1
ATOM 1988 N N . LEU A 1 258 ? -12.233 8.039 16.826 1.00 86.06 258 LEU A N 1
ATOM 1989 C CA . LEU A 1 258 ? -12.449 6.952 15.868 1.00 86.06 258 LEU A CA 1
ATOM 1990 C C . LEU A 1 258 ? -13.547 6.008 16.361 1.00 86.06 258 LEU A C 1
ATOM 1992 O O . LEU A 1 258 ? -13.653 5.720 17.546 1.00 86.06 258 LEU A O 1
ATOM 1996 N N . ILE A 1 259 ? -14.374 5.520 15.442 1.00 84.88 259 ILE A N 1
ATOM 1997 C CA . ILE A 1 259 ? -15.480 4.604 15.767 1.00 84.88 259 ILE A CA 1
ATOM 1998 C C . ILE A 1 259 ? -15.489 3.331 14.928 1.00 84.88 259 ILE A C 1
ATOM 2000 O O . ILE A 1 259 ? -16.282 2.438 15.204 1.00 84.88 259 ILE A O 1
ATOM 2004 N N . THR A 1 260 ? -14.619 3.248 13.923 1.00 87.19 260 THR A N 1
ATOM 2005 C CA . THR A 1 260 ? -14.339 2.044 13.133 1.00 87.19 260 THR A CA 1
ATOM 2006 C C . THR A 1 260 ? -12.828 1.813 13.093 1.00 87.19 260 THR A C 1
ATOM 2008 O O . THR A 1 260 ? -12.072 2.778 13.260 1.00 87.19 260 THR A O 1
ATOM 2011 N N . PRO A 1 261 ? -12.352 0.584 12.813 1.00 83.69 261 PRO A N 1
ATOM 2012 C CA . PRO A 1 261 ? -10.949 0.372 12.467 1.00 83.69 261 PRO A CA 1
ATOM 2013 C C . PRO A 1 261 ? -10.544 1.246 11.274 1.00 83.69 261 PRO A C 1
ATOM 2015 O O . PRO A 1 261 ? -11.376 1.608 10.431 1.00 83.69 261 PRO A O 1
ATOM 2018 N N . VAL A 1 262 ? -9.255 1.576 11.207 1.00 85.38 262 VAL A N 1
ATOM 2019 C CA . VAL A 1 262 ? -8.669 2.171 10.006 1.00 85.38 262 VAL A CA 1
ATOM 2020 C C . VAL A 1 262 ? -8.402 1.058 9.016 1.00 85.38 262 VAL A C 1
ATOM 2022 O O . VAL A 1 262 ? -7.854 0.021 9.370 1.00 85.38 262 VAL A O 1
ATOM 2025 N N . ILE A 1 263 ? -8.805 1.267 7.772 1.00 88.75 263 ILE A N 1
ATOM 2026 C CA . ILE A 1 263 ? -8.714 0.241 6.743 1.00 88.75 263 ILE A CA 1
ATOM 2027 C C . ILE A 1 263 ? -7.975 0.829 5.560 1.00 88.75 263 ILE A C 1
ATOM 2029 O O . ILE A 1 263 ? -8.364 1.882 5.055 1.00 88.75 263 ILE A O 1
ATOM 2033 N N . GLU A 1 264 ? -6.940 0.136 5.106 1.00 88.75 264 GLU A N 1
ATOM 2034 C CA . GLU A 1 264 ? -6.185 0.465 3.904 1.00 88.75 264 GLU A CA 1
ATOM 2035 C C . GLU A 1 264 ? -6.551 -0.493 2.777 1.00 88.75 264 GLU A C 1
ATOM 2037 O O . GLU A 1 264 ? -6.727 -1.697 2.974 1.00 88.75 264 GLU A O 1
ATOM 2042 N N . CYS A 1 265 ? -6.650 0.042 1.565 1.00 89.19 265 CYS A N 1
ATOM 2043 C CA . CYS A 1 265 ? -6.863 -0.767 0.382 1.00 89.19 265 CYS A CA 1
ATOM 2044 C C . CYS A 1 265 ? -5.974 -0.279 -0.768 1.00 89.19 265 CYS A C 1
ATOM 2046 O O . CYS A 1 265 ? -5.768 0.917 -0.982 1.00 89.19 265 CYS A O 1
ATOM 2048 N N . SER A 1 266 ? -5.389 -1.226 -1.508 1.00 87.81 266 SER A N 1
ATOM 2049 C CA . SER A 1 266 ? -4.371 -0.910 -2.523 1.00 87.81 266 SER A CA 1
ATOM 2050 C C . SER A 1 266 ? -4.935 -0.275 -3.797 1.00 87.81 266 SER A C 1
ATOM 2052 O O . SER A 1 266 ? -4.182 0.124 -4.691 1.00 87.81 266 SER A O 1
ATOM 2054 N N . PHE A 1 267 ? -6.261 -0.177 -3.931 1.00 88.19 267 PHE A N 1
ATOM 2055 C CA . PHE A 1 267 ? -6.879 0.320 -5.151 1.00 88.19 267 PHE A CA 1
ATOM 2056 C C . PHE A 1 267 ? -6.877 1.852 -5.202 1.00 88.19 267 PHE A C 1
ATOM 2058 O O . PHE A 1 267 ? -7.717 2.543 -4.627 1.00 88.19 267 PHE A O 1
ATOM 2065 N N . THR A 1 268 ? -5.925 2.400 -5.958 1.00 83.31 268 THR A N 1
ATOM 2066 C CA . THR A 1 268 ? -5.679 3.847 -6.019 1.00 83.31 268 THR A CA 1
ATOM 2067 C C . THR A 1 268 ? -6.580 4.612 -6.986 1.00 83.31 268 THR A C 1
ATOM 2069 O O . THR A 1 268 ? -6.678 5.836 -6.881 1.00 83.31 268 THR A O 1
ATOM 2072 N N . GLN A 1 269 ? -7.233 3.929 -7.928 1.00 84.88 269 GLN A N 1
ATOM 2073 C CA . GLN A 1 269 ? -8.047 4.571 -8.960 1.00 84.88 269 GLN A CA 1
ATOM 2074 C C . GLN A 1 269 ? -9.443 4.927 -8.438 1.00 84.88 269 GLN A C 1
ATOM 2076 O O . GLN A 1 269 ? -9.987 4.278 -7.549 1.00 84.88 269 GLN A O 1
ATOM 2081 N N . LYS A 1 270 ? -10.059 5.957 -9.027 1.00 89.62 270 LYS A N 1
ATOM 2082 C CA . LYS A 1 270 ? -11.457 6.291 -8.744 1.00 89.62 270 LYS A CA 1
ATOM 2083 C C . LYS A 1 270 ? -12.383 5.318 -9.475 1.00 89.62 270 LYS A C 1
ATOM 2085 O O . LYS A 1 270 ? -12.270 5.163 -10.691 1.00 89.62 270 LYS A O 1
ATOM 2090 N N . LEU A 1 271 ? -13.330 4.724 -8.758 1.00 91.81 271 LEU A N 1
ATOM 2091 C CA . LEU A 1 271 ? -14.339 3.848 -9.350 1.00 91.81 271 LEU A CA 1
ATOM 2092 C C . LEU A 1 271 ? -15.375 4.634 -10.168 1.00 91.81 271 LEU A C 1
ATOM 2094 O O . LEU A 1 271 ? -15.816 5.717 -9.770 1.00 91.81 271 LEU A O 1
ATOM 2098 N N . LEU A 1 272 ? -15.824 4.048 -11.280 1.00 94.81 272 LEU A N 1
ATOM 2099 C CA . LEU A 1 272 ? -16.886 4.593 -12.137 1.00 94.81 272 LEU A CA 1
ATOM 2100 C C . LEU A 1 272 ? -18.269 4.515 -11.475 1.00 94.81 272 LEU A C 1
ATOM 2102 O O . LEU A 1 272 ? -19.113 5.383 -11.690 1.00 94.81 272 LEU A O 1
ATOM 2106 N N . LYS A 1 273 ? -18.485 3.491 -10.647 1.00 95.12 273 LYS A N 1
ATOM 2107 C CA . LYS A 1 273 ? -19.666 3.298 -9.797 1.00 95.12 273 LYS A CA 1
ATOM 2108 C C . LYS A 1 273 ? -19.202 3.133 -8.351 1.00 95.12 273 LYS A C 1
ATOM 2110 O O . LYS A 1 273 ? -18.131 2.564 -8.157 1.00 95.12 273 LYS A O 1
ATOM 2115 N N . PRO A 1 274 ? -19.952 3.627 -7.359 1.00 94.12 274 PRO A N 1
ATOM 2116 C CA . PRO A 1 274 ? -19.520 3.520 -5.976 1.00 94.12 274 PRO A CA 1
ATOM 2117 C C . PRO A 1 274 ? -19.514 2.056 -5.519 1.00 94.12 274 PRO A C 1
ATOM 2119 O O . PRO A 1 274 ? -20.394 1.286 -5.897 1.00 94.12 274 PRO A O 1
ATOM 2122 N N . ALA A 1 275 ? -18.516 1.692 -4.721 1.00 94.88 275 ALA A N 1
ATOM 2123 C CA . ALA A 1 275 ? -18.510 0.459 -3.945 1.00 94.88 275 ALA A CA 1
ATOM 2124 C C . ALA A 1 275 ? -19.297 0.654 -2.648 1.00 94.88 275 ALA A C 1
ATOM 2126 O O . ALA A 1 275 ? -19.362 1.774 -2.133 1.00 94.88 275 ALA A O 1
ATOM 2127 N N . THR A 1 276 ? -19.827 -0.441 -2.115 1.00 95.00 276 THR A N 1
ATOM 2128 C CA . THR A 1 276 ? -20.449 -0.500 -0.790 1.00 95.00 276 THR A CA 1
ATOM 2129 C C . THR A 1 276 ? -19.432 -1.038 0.206 1.00 95.00 276 THR A C 1
ATOM 2131 O O . THR A 1 276 ? -18.855 -2.101 -0.019 1.00 95.00 276 THR A O 1
ATOM 2134 N N . VAL A 1 277 ? -19.197 -0.303 1.288 1.00 94.50 277 VAL A N 1
ATOM 2135 C CA . VAL A 1 277 ? -18.270 -0.668 2.364 1.00 94.50 277 VAL A CA 1
ATOM 2136 C C . VAL A 1 277 ? -19.075 -0.883 3.638 1.00 94.50 277 VAL A C 1
ATOM 2138 O O . VAL A 1 277 ? -19.831 0.008 4.018 1.00 94.50 277 VAL A O 1
ATOM 2141 N N . SER A 1 278 ? -18.888 -2.030 4.288 1.00 93.19 278 SER A N 1
ATOM 2142 C CA . SER A 1 278 ? -19.549 -2.408 5.540 1.00 93.19 278 SER A CA 1
ATOM 2143 C C . SER A 1 278 ? -18.487 -2.683 6.604 1.00 93.19 278 SER A C 1
ATOM 2145 O O . SER A 1 278 ? -17.647 -3.565 6.411 1.00 93.19 278 SER A O 1
ATOM 2147 N N . LEU A 1 279 ? -18.498 -1.907 7.692 1.00 91.25 279 LEU A N 1
ATOM 2148 C CA . LEU A 1 279 ? -17.492 -1.944 8.759 1.00 91.25 279 LEU A CA 1
ATOM 2149 C C . LEU A 1 279 ? -18.147 -2.150 10.128 1.00 91.25 279 LEU A C 1
ATOM 2151 O O . LEU A 1 279 ? -19.219 -1.578 10.350 1.00 91.25 279 LEU A O 1
ATOM 2155 N N . PRO A 1 280 ? -17.497 -2.859 11.066 1.00 87.88 280 PRO A N 1
ATOM 2156 C CA . PRO A 1 280 ? -17.923 -2.849 12.458 1.00 87.88 280 PRO A CA 1
ATOM 2157 C C . PRO A 1 280 ? -17.685 -1.467 13.074 1.00 87.88 280 PRO A C 1
ATOM 2159 O O . PRO A 1 280 ? -16.693 -0.801 12.752 1.00 87.88 280 PRO A O 1
ATOM 2162 N N . HIS A 1 281 ? -18.561 -1.048 13.986 1.00 85.38 281 HIS A N 1
ATOM 2163 C CA . HIS A 1 281 ? -18.345 0.157 14.786 1.00 85.38 281 HIS A CA 1
ATOM 2164 C C . HIS A 1 281 ? -18.500 -0.081 16.285 1.00 85.38 281 HIS A C 1
ATOM 2166 O O . HIS A 1 281 ? -19.031 -1.092 16.730 1.00 85.38 281 HIS A O 1
ATOM 2172 N N . CYS A 1 282 ? -18.042 0.885 17.080 1.00 78.81 282 CYS A N 1
ATOM 2173 C CA . CYS A 1 282 ? -18.068 0.811 18.542 1.00 78.81 282 CYS A CA 1
ATOM 2174 C C . CYS A 1 282 ? -18.963 1.859 19.220 1.00 78.81 282 CYS A C 1
ATOM 2176 O O . CYS A 1 282 ? -18.808 2.094 20.417 1.00 78.81 282 CYS A O 1
ATOM 2178 N N . ILE A 1 283 ? -19.852 2.521 18.474 1.00 77.62 283 ILE A N 1
ATOM 2179 C CA . ILE A 1 283 ? -20.864 3.401 19.068 1.00 77.62 283 ILE A CA 1
ATOM 2180 C C . ILE A 1 283 ? -21.979 2.547 19.659 1.00 77.62 283 ILE A C 1
ATOM 2182 O O . ILE A 1 283 ? -22.635 1.810 18.926 1.00 77.62 283 ILE A O 1
ATOM 2186 N N . HIS A 1 284 ? -22.244 2.721 20.951 1.00 69.44 284 HIS A N 1
ATOM 2187 C CA . HIS A 1 284 ? -23.493 2.263 21.549 1.00 69.44 284 HIS A CA 1
ATOM 2188 C C . HIS A 1 284 ? -24.627 3.246 21.237 1.00 69.44 284 HIS A C 1
ATOM 2190 O O . HIS A 1 284 ? -24.424 4.460 21.347 1.00 69.44 284 HIS A O 1
ATOM 2196 N N . PRO A 1 285 ? -25.830 2.767 20.877 1.00 58.78 285 PRO A N 1
ATOM 2197 C CA . PRO A 1 285 ? -26.998 3.621 20.723 1.00 58.78 285 PRO A CA 1
ATOM 2198 C C . PRO A 1 285 ? -27.457 4.125 22.102 1.00 58.78 285 PRO A C 1
ATOM 2200 O O . PRO A 1 285 ? -28.378 3.582 22.708 1.00 58.78 285 PRO A O 1
ATOM 2203 N N . GLU A 1 286 ? -26.808 5.161 22.635 1.00 54.50 286 GLU A N 1
ATOM 2204 C CA . GLU A 1 286 ? -27.310 5.837 23.829 1.00 54.50 286 GLU A CA 1
ATOM 2205 C C . GLU A 1 286 ? -28.570 6.652 23.501 1.00 54.50 286 GLU A C 1
ATOM 2207 O O . GLU A 1 286 ? -28.654 7.383 22.515 1.00 54.50 286 GLU A O 1
ATOM 2212 N N . GLN A 1 287 ? -29.570 6.484 24.367 1.00 43.66 287 GLN A N 1
ATOM 2213 C CA . GLN A 1 287 ? -30.987 6.829 24.226 1.00 43.66 287 GLN A CA 1
ATOM 2214 C C . GLN A 1 287 ? -31.319 8.335 24.269 1.00 43.66 287 GLN A C 1
ATOM 2216 O O . GLN A 1 287 ? -32.458 8.695 24.565 1.00 43.66 287 GLN A O 1
ATOM 2221 N N . ASN A 1 288 ? -30.379 9.231 23.966 1.00 40.94 288 ASN A N 1
ATOM 2222 C CA . ASN A 1 288 ? -30.660 10.666 23.964 1.00 40.94 288 ASN A CA 1
ATOM 2223 C C . ASN A 1 288 ? -31.002 11.141 22.550 1.00 40.94 288 ASN A C 1
ATOM 2225 O O . ASN A 1 288 ? -30.134 11.356 21.711 1.00 40.94 288 ASN A O 1
ATOM 2229 N N . GLN A 1 289 ? -32.302 11.320 22.308 1.00 45.81 289 GLN A N 1
ATOM 2230 C CA . GLN A 1 289 ? -32.878 11.803 21.047 1.00 45.81 289 GLN A CA 1
ATOM 2231 C C . GLN A 1 289 ? -32.451 13.236 20.663 1.00 45.81 289 GLN A C 1
ATOM 2233 O O . GLN A 1 289 ? -32.726 13.652 19.538 1.00 45.81 289 GLN A O 1
ATOM 2238 N N . ASP A 1 290 ? -31.771 13.967 21.554 1.00 45.25 290 ASP A N 1
ATOM 2239 C CA . ASP A 1 290 ? -31.504 15.403 21.402 1.00 45.25 290 ASP A CA 1
ATOM 2240 C C . ASP A 1 290 ? -30.068 15.763 20.969 1.00 45.25 290 ASP A C 1
ATOM 2242 O O . ASP A 1 290 ? -29.853 16.876 20.487 1.00 45.25 290 ASP A O 1
ATOM 2246 N N . ASP A 1 291 ? -29.099 14.839 21.037 1.00 51.62 291 ASP A N 1
ATOM 2247 C CA . ASP A 1 291 ? -27.733 15.093 20.560 1.00 51.62 291 ASP A CA 1
ATOM 2248 C C . ASP A 1 291 ? -27.535 14.501 19.161 1.00 51.62 291 ASP A C 1
ATOM 2250 O O . ASP A 1 291 ? -27.366 13.296 18.967 1.00 51.62 291 ASP A O 1
ATOM 2254 N N . LEU A 1 292 ? -27.546 15.371 18.149 1.00 58.88 292 LEU A N 1
ATOM 2255 C CA . LEU A 1 292 ? -27.199 15.014 16.774 1.00 58.88 292 LEU A CA 1
ATOM 2256 C C . LEU A 1 292 ? -25.768 14.451 16.734 1.00 58.88 292 LEU A C 1
ATOM 2258 O O . LEU A 1 292 ? -24.794 15.205 16.737 1.00 58.88 292 LEU A O 1
ATOM 2262 N N . ILE A 1 293 ? -25.637 13.125 16.660 1.00 66.75 293 ILE A N 1
ATOM 2263 C CA . ILE A 1 293 ? -24.349 12.457 16.448 1.00 66.75 293 ILE A CA 1
ATOM 2264 C C . ILE A 1 293 ? -23.813 12.893 15.079 1.00 66.75 293 ILE A C 1
ATOM 2266 O O . ILE A 1 293 ? -24.341 12.512 14.031 1.00 66.75 293 ILE A O 1
ATOM 2270 N N . CYS A 1 294 ? -22.760 13.711 15.085 1.00 76.56 294 CYS A N 1
ATOM 2271 C CA . CYS A 1 294 ? -22.062 14.106 13.872 1.00 76.56 294 CYS A CA 1
ATOM 2272 C C . CYS A 1 294 ? -21.014 13.044 13.550 1.00 76.56 294 CYS A C 1
ATOM 2274 O O . CYS A 1 294 ? -20.017 12.903 14.261 1.00 76.56 294 CYS A O 1
ATOM 2276 N N . LEU A 1 295 ? -21.250 12.298 12.474 1.00 85.00 295 LEU A N 1
ATOM 2277 C CA . LEU A 1 295 ? -20.310 11.307 11.971 1.00 85.00 295 LEU A CA 1
ATOM 2278 C C . LEU A 1 295 ? -19.457 11.929 10.868 1.00 85.00 295 LEU A C 1
ATOM 2280 O O . LEU A 1 295 ? -19.967 12.660 10.013 1.00 85.00 295 LEU A O 1
ATOM 2284 N N . SER A 1 296 ? -18.162 11.627 10.847 1.00 87.25 296 SER A N 1
ATOM 2285 C CA . SER A 1 296 ? -17.265 12.061 9.774 1.00 87.25 296 SER A CA 1
ATOM 2286 C C . SER A 1 296 ? -16.578 10.858 9.139 1.00 87.25 296 SER A C 1
ATOM 2288 O O . SER A 1 296 ? -15.901 10.096 9.816 1.00 87.25 296 SER A O 1
ATOM 2290 N N . LEU A 1 297 ? -16.730 10.701 7.823 1.00 89.25 297 LEU A N 1
ATOM 2291 C CA . LEU A 1 297 ? -15.973 9.729 7.033 1.00 89.25 297 LEU A CA 1
ATOM 2292 C C . LEU A 1 297 ? -14.704 10.386 6.500 1.00 89.25 297 LEU A C 1
ATOM 2294 O O . LEU A 1 297 ? -14.784 11.394 5.789 1.00 89.25 297 LEU A O 1
ATOM 2298 N N . TYR A 1 298 ? -13.564 9.768 6.786 1.00 88.38 298 TYR A N 1
ATOM 2299 C CA . TYR A 1 298 ? -12.255 10.138 6.264 1.00 88.38 298 TYR A CA 1
ATOM 2300 C C . TYR A 1 298 ? -11.844 9.166 5.169 1.00 88.38 298 TYR A C 1
ATOM 2302 O O . TYR A 1 298 ? -12.033 7.957 5.283 1.00 88.38 298 TYR A O 1
ATOM 2310 N N . THR A 1 299 ? -11.257 9.702 4.105 1.00 87.62 299 THR A N 1
ATOM 2311 C CA . THR A 1 299 ? -10.641 8.900 3.048 1.00 87.62 299 THR A CA 1
ATOM 2312 C C . THR A 1 299 ? -9.370 9.555 2.560 1.00 87.62 299 THR A C 1
ATOM 2314 O O . THR A 1 299 ? -9.298 10.776 2.403 1.00 87.62 299 THR A O 1
ATOM 2317 N N . LYS A 1 300 ? -8.365 8.737 2.262 1.00 83.69 300 LYS A N 1
ATOM 2318 C CA . LYS A 1 300 ? -7.150 9.215 1.602 1.00 83.69 300 LYS A CA 1
ATOM 2319 C C . LYS A 1 300 ? -7.463 9.511 0.134 1.00 83.69 300 LYS A C 1
ATOM 2321 O O . LYS A 1 300 ? -8.193 8.766 -0.521 1.00 83.69 300 LYS A O 1
ATOM 2326 N N . LEU A 1 301 ? -6.992 10.662 -0.336 1.00 75.38 301 LEU A N 1
ATOM 2327 C CA . LEU A 1 301 ? -7.120 11.115 -1.726 1.00 75.38 301 LEU A CA 1
ATOM 2328 C C . LEU A 1 301 ? -5.775 11.086 -2.463 1.00 75.38 301 LEU A C 1
ATOM 2330 O O . LEU A 1 301 ? -5.736 11.167 -3.690 1.00 75.38 301 LEU A O 1
ATOM 2334 N N . GLY A 1 302 ? -4.681 11.007 -1.710 1.00 68.38 302 GLY A N 1
ATOM 2335 C CA . GLY A 1 302 ? -3.310 10.966 -2.193 1.00 68.38 302 GLY A CA 1
ATOM 2336 C C . GLY A 1 302 ? -2.325 11.053 -1.023 1.00 68.38 302 GLY A C 1
ATOM 2337 O O . GLY A 1 302 ? -2.748 11.082 0.137 1.00 68.38 302 GLY A O 1
ATOM 2338 N N . PRO A 1 303 ? -1.013 11.108 -1.299 1.00 67.62 303 PRO A N 1
ATOM 2339 C CA . PRO A 1 303 ? 0.011 11.278 -0.268 1.00 67.62 303 PRO A CA 1
ATOM 2340 C C . PRO A 1 303 ? -0.283 12.500 0.620 1.00 67.62 303 PRO A C 1
ATOM 2342 O O . PRO A 1 303 ? -0.543 13.591 0.105 1.00 67.62 303 PRO A O 1
ATOM 2345 N N . GLY A 1 304 ? -0.335 12.298 1.942 1.00 68.06 304 GLY A N 1
ATOM 2346 C CA . GLY A 1 304 ? -0.604 13.341 2.948 1.00 68.06 304 GLY A CA 1
ATOM 2347 C C . GLY A 1 304 ? -1.943 14.089 2.825 1.00 68.06 304 GLY A C 1
ATOM 2348 O O . GLY A 1 304 ? -2.169 15.063 3.543 1.00 68.06 304 GLY A O 1
ATOM 2349 N N . THR A 1 305 ? -2.831 13.677 1.912 1.00 77.81 305 THR A N 1
ATOM 2350 C CA . THR A 1 305 ? -4.066 14.402 1.593 1.00 77.81 305 THR A CA 1
ATOM 2351 C C . THR A 1 305 ? -5.278 13.554 1.934 1.00 77.81 305 THR A C 1
ATOM 2353 O O . THR A 1 305 ? -5.520 12.510 1.320 1.00 77.81 305 THR A O 1
ATOM 2356 N N . PHE A 1 306 ? -6.081 14.053 2.866 1.00 82.25 306 PHE A N 1
ATOM 2357 C CA . PHE A 1 306 ? -7.308 13.412 3.308 1.00 82.25 306 PHE A CA 1
ATOM 2358 C C . PHE A 1 306 ? -8.508 14.245 2.895 1.00 82.25 306 PHE A C 1
ATOM 2360 O O . PHE A 1 306 ? -8.510 15.472 2.986 1.00 82.25 306 PHE A O 1
ATOM 2367 N N . GLY A 1 307 ? -9.549 13.573 2.431 1.00 82.31 307 GLY A N 1
ATOM 2368 C CA . GLY A 1 307 ? -10.859 14.174 2.320 1.00 82.31 307 GLY A CA 1
ATOM 2369 C C . GLY A 1 307 ? -11.742 13.740 3.473 1.00 82.31 307 GLY A C 1
ATOM 2370 O O . GLY A 1 307 ? -11.671 12.593 3.911 1.00 82.31 307 GLY A O 1
ATOM 2371 N N . TYR A 1 308 ? -12.604 14.647 3.918 1.00 85.06 308 TYR A N 1
ATOM 2372 C CA . TYR A 1 308 ? -13.633 14.345 4.901 1.00 85.06 308 TYR A CA 1
ATOM 2373 C C . TYR A 1 308 ? -15.032 14.663 4.363 1.00 85.06 308 TYR A C 1
ATOM 2375 O O . TYR A 1 308 ? -15.248 15.592 3.561 1.00 85.06 308 TYR A O 1
ATOM 2383 N N . ARG A 1 309 ? -16.005 13.876 4.818 1.00 85.19 309 ARG A N 1
ATOM 2384 C CA . ARG A 1 309 ? -17.434 14.062 4.560 1.00 85.19 309 ARG A CA 1
ATOM 2385 C C . ARG A 1 309 ? -18.189 13.916 5.876 1.00 85.19 309 ARG A C 1
ATOM 2387 O O . ARG A 1 309 ? -18.134 12.858 6.486 1.00 85.19 309 ARG A O 1
ATOM 2394 N N . SER A 1 310 ? -18.912 14.961 6.274 1.00 82.88 310 SER A N 1
ATOM 2395 C CA . SER A 1 310 ? -19.888 14.855 7.360 1.00 82.88 310 SER A CA 1
ATOM 2396 C C . SER A 1 310 ? -21.086 14.035 6.895 1.00 82.88 310 SER A C 1
ATOM 2398 O O . SER A 1 310 ? -21.591 14.222 5.782 1.00 82.88 310 SER A O 1
ATOM 2400 N N . LEU A 1 311 ? -21.502 13.111 7.745 1.00 78.44 311 LEU A N 1
ATOM 2401 C CA . LEU A 1 311 ? -22.567 12.158 7.519 1.00 78.44 311 LEU A CA 1
ATOM 2402 C C . LEU A 1 311 ? -23.637 12.401 8.576 1.00 78.44 311 LEU A C 1
ATOM 2404 O O . LEU A 1 311 ? -23.348 12.482 9.768 1.00 78.44 311 LEU A O 1
ATOM 2408 N N . LEU A 1 312 ? -24.872 12.550 8.112 1.00 71.31 312 LEU A N 1
ATOM 2409 C CA . LEU A 1 312 ? -26.036 12.646 8.977 1.00 71.31 312 LEU A CA 1
ATOM 2410 C C . LEU A 1 312 ? -26.710 11.269 9.001 1.00 71.31 312 LEU A C 1
ATOM 2412 O O . LEU A 1 312 ? -27.110 10.793 7.927 1.00 71.31 312 LEU A O 1
ATOM 2416 N N . PRO A 1 313 ? -26.843 10.632 10.178 1.00 66.19 313 PRO A N 1
ATOM 2417 C CA . PRO A 1 313 ? -27.539 9.358 10.307 1.00 66.19 313 PRO A CA 1
ATOM 2418 C C . PRO A 1 313 ? -28.942 9.433 9.683 1.00 66.19 313 PRO A C 1
ATOM 2420 O O . PRO A 1 313 ? -29.638 10.439 9.822 1.00 66.19 313 PRO A O 1
ATOM 2423 N N . ASN A 1 314 ? -29.352 8.385 8.966 1.00 60.12 314 ASN A N 1
ATOM 2424 C CA . ASN A 1 314 ? -30.727 8.157 8.488 1.00 60.12 314 ASN A CA 1
ATOM 2425 C C . ASN A 1 314 ? -31.343 9.205 7.532 1.00 60.12 314 ASN A C 1
ATOM 2427 O O . ASN A 1 314 ? -32.526 9.117 7.208 1.00 60.12 314 ASN A O 1
ATOM 2431 N N . SER A 1 315 ? -30.563 10.166 7.027 1.00 61.03 315 SER A N 1
ATOM 2432 C CA . SER A 1 315 ? -31.010 11.141 6.008 1.00 61.03 315 SER A CA 1
ATOM 2433 C C . SER A 1 315 ? -30.283 11.001 4.665 1.00 61.03 315 SER A C 1
ATOM 2435 O O . SER A 1 315 ? -30.788 11.433 3.626 1.00 61.03 315 SER A O 1
ATOM 2437 N N . SER A 1 316 ? -29.111 10.363 4.660 1.00 63.59 316 SER A N 1
ATOM 2438 C CA . SER A 1 316 ? -28.319 10.102 3.459 1.00 63.59 316 SER A CA 1
ATOM 2439 C C . SER A 1 316 ? -28.651 8.722 2.893 1.00 63.59 316 SER A C 1
ATOM 2441 O O . SER A 1 316 ? -28.482 7.724 3.579 1.00 63.59 316 SER A O 1
ATOM 2443 N N . ARG A 1 317 ? -29.058 8.643 1.618 1.00 69.44 317 ARG A N 1
ATOM 2444 C CA . ARG A 1 317 ? -29.328 7.356 0.936 1.00 69.44 317 ARG A CA 1
ATOM 2445 C C . ARG A 1 317 ? -28.107 6.434 0.850 1.00 69.44 317 ARG A C 1
ATOM 2447 O O . ARG A 1 317 ? -28.270 5.233 0.704 1.00 69.44 317 ARG A O 1
ATOM 2454 N N . ASP A 1 318 ? -26.914 7.009 0.947 1.00 79.50 318 ASP A N 1
ATOM 2455 C CA . ASP A 1 318 ? -25.635 6.324 0.745 1.00 79.50 318 ASP A CA 1
ATOM 2456 C C . ASP A 1 318 ? -24.940 5.948 2.066 1.00 79.50 318 ASP A C 1
ATOM 2458 O O . ASP A 1 318 ? -23.742 5.658 2.057 1.00 79.50 318 ASP A O 1
ATOM 2462 N N . PHE A 1 319 ? -25.639 6.069 3.202 1.00 84.44 319 PHE A N 1
ATOM 2463 C CA . PHE A 1 319 ? -25.088 5.849 4.538 1.00 84.44 319 PHE A CA 1
ATOM 2464 C C . PHE A 1 319 ? -26.141 5.259 5.480 1.00 84.44 319 PHE A C 1
ATOM 2466 O O . PHE A 1 319 ? -27.191 5.866 5.688 1.00 84.44 319 PHE A O 1
ATOM 2473 N N . HIS A 1 320 ? -25.836 4.116 6.082 1.00 84.69 320 HIS A N 1
ATOM 2474 C CA . HIS A 1 320 ? -26.709 3.429 7.023 1.00 84.69 320 HIS A CA 1
ATOM 2475 C C . HIS A 1 320 ? -25.904 2.966 8.236 1.00 84.69 320 HIS A C 1
ATOM 2477 O O . HIS A 1 320 ? -24.843 2.368 8.084 1.00 84.69 320 HIS A O 1
ATOM 2483 N N . ILE A 1 321 ? -26.421 3.217 9.436 1.00 82.88 321 ILE A N 1
ATOM 2484 C CA . ILE A 1 321 ? -25.855 2.708 10.685 1.00 82.88 321 ILE A CA 1
ATOM 2485 C C . ILE A 1 321 ? -26.865 1.743 11.306 1.00 82.88 321 ILE A C 1
ATOM 2487 O O . ILE A 1 321 ? -28.044 2.067 11.436 1.00 82.88 321 ILE A O 1
ATOM 2491 N N . SER A 1 322 ? -26.409 0.532 11.597 1.00 82.69 322 SER A N 1
ATOM 2492 C CA . SER A 1 322 ? -27.164 -0.500 12.311 1.00 82.69 322 SER A CA 1
ATOM 2493 C C . SER A 1 322 ? -26.624 -0.630 13.738 1.00 82.69 322 SER A C 1
ATOM 2495 O O . SER A 1 322 ? -25.912 0.256 14.192 1.00 82.69 322 SER A O 1
ATOM 2497 N N . GLU A 1 323 ? -26.995 -1.681 14.466 1.00 78.12 323 GLU A N 1
ATOM 2498 C CA . GLU A 1 323 ? -26.532 -1.882 15.846 1.00 78.12 323 GLU A CA 1
ATOM 2499 C C . GLU A 1 323 ? -25.013 -2.096 15.923 1.00 78.12 323 GLU A C 1
ATOM 2501 O O . GLU A 1 323 ? -24.349 -1.434 16.714 1.00 78.12 323 GLU A O 1
ATOM 2506 N N . ASP A 1 324 ? -24.465 -2.939 15.041 1.00 80.69 324 ASP A N 1
ATOM 2507 C CA . ASP A 1 324 ? -23.048 -3.331 15.084 1.00 80.69 324 ASP A CA 1
ATOM 2508 C C . ASP A 1 324 ? -22.241 -2.865 13.863 1.00 80.69 324 ASP A C 1
ATOM 2510 O O . ASP A 1 324 ? -21.008 -2.864 13.878 1.00 80.69 324 ASP A O 1
ATOM 2514 N N . MET A 1 325 ? -22.930 -2.486 12.784 1.00 87.44 325 MET A N 1
ATOM 2515 C CA . MET A 1 325 ? -22.325 -2.257 11.474 1.00 87.44 325 MET A CA 1
ATOM 2516 C C . MET A 1 325 ? -22.701 -0.903 10.894 1.00 87.44 325 MET A C 1
ATOM 2518 O O . MET A 1 325 ? -23.856 -0.471 10.949 1.00 87.44 325 MET A O 1
ATOM 2522 N N . VAL A 1 326 ? -21.735 -0.280 10.227 1.00 88.94 326 VAL A N 1
ATOM 2523 C CA . VAL A 1 326 ? -21.936 0.903 9.398 1.00 88.94 326 VAL A CA 1
ATOM 2524 C C . VAL A 1 326 ? -21.704 0.552 7.939 1.00 88.94 326 VAL A C 1
ATOM 2526 O O . VAL A 1 326 ? -20.703 -0.065 7.587 1.00 88.94 326 VAL A O 1
ATOM 2529 N N . GLU A 1 327 ? -22.628 0.969 7.082 1.00 91.25 327 GLU A N 1
ATOM 2530 C CA . GLU A 1 327 ? -22.551 0.787 5.641 1.00 91.25 327 GLU A CA 1
ATOM 2531 C C . GLU A 1 327 ? -22.531 2.138 4.929 1.00 91.25 327 GLU A C 1
ATOM 2533 O O . GLU A 1 327 ? -23.338 3.027 5.215 1.00 91.25 327 GLU A O 1
ATOM 2538 N N . PHE A 1 328 ? -21.612 2.305 3.980 1.00 91.12 328 PHE A N 1
ATOM 2539 C CA . PHE A 1 328 ? -21.529 3.520 3.180 1.00 91.12 328 PHE A CA 1
ATOM 2540 C C . PHE A 1 328 ? -21.045 3.273 1.755 1.00 91.12 328 PHE A C 1
ATOM 2542 O O . PHE A 1 328 ? -20.310 2.329 1.470 1.00 91.12 328 PHE A O 1
ATOM 2549 N N . SER A 1 329 ? -21.436 4.166 0.844 1.00 91.69 329 SER A N 1
ATOM 2550 C CA . SER A 1 329 ? -20.995 4.128 -0.554 1.00 91.69 329 SER A CA 1
ATOM 2551 C C . SER A 1 329 ? -19.814 5.066 -0.825 1.00 91.69 329 SER A C 1
ATOM 2553 O O . SER A 1 329 ? -19.822 6.232 -0.418 1.00 91.69 329 SER A O 1
ATOM 2555 N N . THR A 1 330 ? -18.809 4.597 -1.571 1.00 90.25 330 THR A N 1
ATOM 2556 C CA . THR A 1 330 ? -17.614 5.390 -1.916 1.00 90.25 330 THR A CA 1
ATOM 2557 C C . THR A 1 330 ? -17.050 5.080 -3.304 1.00 90.25 330 THR A C 1
ATOM 2559 O O . THR A 1 330 ? -17.102 3.956 -3.793 1.00 90.25 330 THR A O 1
ATOM 2562 N N . HIS A 1 331 ? -16.465 6.093 -3.949 1.00 90.88 331 HIS A N 1
ATOM 2563 C CA . HIS A 1 331 ? -15.719 5.948 -5.209 1.00 90.88 331 HIS A CA 1
ATOM 2564 C C . HIS A 1 331 ? -14.207 5.780 -5.011 1.00 90.88 331 HIS A C 1
ATOM 2566 O O . HIS A 1 331 ? -13.488 5.559 -5.986 1.00 90.88 331 HIS A O 1
ATOM 2572 N N . HIS A 1 332 ? -13.721 5.952 -3.784 1.00 89.25 332 HIS A N 1
ATOM 2573 C CA . HIS A 1 332 ? -12.303 5.954 -3.446 1.00 89.25 332 HIS A CA 1
ATOM 2574 C C . HIS A 1 332 ? -12.042 4.820 -2.468 1.00 89.25 332 HIS A C 1
ATOM 2576 O O . HIS A 1 332 ? -12.716 4.761 -1.438 1.00 89.25 332 HIS A O 1
ATOM 2582 N N . LEU A 1 333 ? -11.092 3.941 -2.808 1.00 89.06 333 LEU A N 1
ATOM 2583 C CA . LEU A 1 333 ? -10.768 2.759 -2.015 1.00 89.06 333 LEU A CA 1
ATOM 2584 C C . LEU A 1 333 ? -9.349 2.769 -1.433 1.00 89.06 333 LEU A C 1
ATOM 2586 O O . LEU A 1 333 ? -8.735 1.726 -1.323 1.00 89.06 333 LEU A O 1
ATOM 2590 N N . GLN A 1 334 ? -8.782 3.932 -1.123 1.00 87.56 334 GLN A N 1
ATOM 2591 C CA . GLN A 1 334 ? -7.394 3.984 -0.642 1.00 87.56 334 GLN A CA 1
ATOM 2592 C C . GLN A 1 334 ? -7.291 3.754 0.867 1.00 87.56 334 GLN A C 1
ATOM 2594 O O . GLN A 1 334 ? -6.449 2.993 1.331 1.00 87.56 334 GLN A O 1
ATOM 2599 N N . LEU A 1 335 ? -8.129 4.450 1.633 1.00 89.88 335 LEU A N 1
ATOM 2600 C CA . LEU A 1 335 ? -8.174 4.355 3.086 1.00 89.88 335 LEU A CA 1
ATOM 2601 C C . LEU A 1 335 ? -9.544 4.812 3.561 1.00 89.88 335 LEU A C 1
ATOM 2603 O O . LEU A 1 335 ? -10.063 5.784 3.005 1.00 89.88 335 LEU A O 1
ATOM 2607 N N . TRP A 1 336 ? -10.083 4.177 4.599 1.00 89.94 336 TRP A N 1
ATOM 2608 C CA . TRP A 1 336 ? -11.300 4.632 5.265 1.00 89.94 336 TRP A CA 1
ATOM 2609 C C . TRP A 1 336 ? -11.187 4.565 6.776 1.00 89.94 336 TRP A C 1
ATOM 2611 O O . TRP A 1 336 ? -10.581 3.650 7.328 1.00 89.94 336 TRP A O 1
ATOM 2621 N N . ALA A 1 337 ? -11.829 5.530 7.419 1.00 88.50 337 ALA A N 1
ATOM 2622 C CA . ALA A 1 337 ? -12.113 5.511 8.840 1.00 88.50 337 ALA A CA 1
ATOM 2623 C C . ALA A 1 337 ? -13.309 6.418 9.117 1.00 88.50 337 ALA A C 1
ATOM 2625 O O . ALA A 1 337 ? -13.483 7.442 8.442 1.00 88.50 337 ALA A O 1
ATOM 2626 N N . LEU A 1 338 ? -14.119 6.065 10.107 1.00 89.31 338 LEU A N 1
ATOM 2627 C CA . LEU A 1 338 ? -15.163 6.943 10.605 1.00 89.31 338 LEU A CA 1
ATOM 2628 C C . LEU A 1 338 ? -14.794 7.466 11.985 1.00 89.31 338 LEU A C 1
ATOM 2630 O O . LEU A 1 338 ? -14.229 6.744 12.809 1.00 89.31 338 LEU A O 1
ATOM 2634 N N . SER A 1 339 ? -15.176 8.713 12.235 1.00 88.12 339 SER A N 1
ATOM 2635 C CA . SER A 1 339 ? -15.171 9.309 13.561 1.00 88.12 339 SER A CA 1
ATOM 2636 C C . SER A 1 339 ? -16.563 9.752 13.993 1.00 88.12 339 SER A C 1
ATOM 2638 O O . SER A 1 339 ? -17.468 9.939 13.170 1.00 88.12 339 SER A O 1
ATOM 2640 N N . SER A 1 340 ? -16.694 9.974 15.295 1.00 85.50 340 SER A N 1
ATOM 2641 C CA . SER A 1 340 ? -17.837 10.611 15.935 1.00 85.50 340 SER A CA 1
ATOM 2642 C C . SER A 1 340 ? -17.367 11.783 16.789 1.00 85.50 340 SER A C 1
ATOM 2644 O O . SER A 1 340 ? -16.353 11.683 17.480 1.00 85.50 340 SER A O 1
ATOM 2646 N N . SER A 1 341 ? -18.140 12.869 16.808 1.00 81.44 341 SER A N 1
ATOM 2647 C CA . SER A 1 341 ? -17.950 13.952 17.782 1.00 81.44 341 SER A CA 1
ATOM 2648 C C . SER A 1 341 ? -18.367 13.542 19.205 1.00 81.44 341 SER A C 1
ATOM 2650 O O . SER A 1 341 ? -17.908 14.131 20.193 1.00 81.44 341 SER A O 1
ATOM 2652 N N . ASN A 1 342 ? -19.239 12.532 19.320 1.00 79.38 342 ASN A N 1
ATOM 2653 C CA . ASN A 1 342 ? -19.689 11.966 20.587 1.00 79.38 342 ASN A CA 1
ATOM 2654 C C . ASN A 1 342 ? -18.785 10.799 21.003 1.00 79.38 342 ASN A C 1
ATOM 2656 O O . ASN A 1 342 ? -18.944 9.672 20.534 1.00 79.38 342 ASN A O 1
ATOM 2660 N N . PHE A 1 343 ? -17.860 11.095 21.910 1.00 76.94 343 PHE A N 1
ATOM 2661 C CA . PHE A 1 343 ? -16.914 10.137 22.474 1.00 76.94 343 PHE A CA 1
ATOM 2662 C C . PHE A 1 343 ? -17.482 9.303 23.625 1.00 76.94 343 PHE A C 1
ATOM 2664 O O . PHE A 1 343 ? -16.953 8.235 23.915 1.00 76.94 343 PHE A O 1
ATOM 2671 N N . ARG A 1 344 ? -18.563 9.763 24.268 1.00 77.06 344 ARG A N 1
ATOM 2672 C CA . ARG A 1 344 ? -19.167 9.077 25.421 1.00 77.06 344 ARG A CA 1
ATOM 2673 C C . ARG A 1 344 ? -19.808 7.747 25.025 1.00 77.06 344 ARG A C 1
ATOM 2675 O O . ARG A 1 344 ? -19.837 6.820 25.824 1.00 77.06 344 ARG A O 1
ATOM 2682 N N . GLY A 1 345 ? -20.231 7.639 23.764 1.00 75.06 345 GLY A N 1
ATOM 2683 C CA . GLY A 1 345 ? -20.754 6.404 23.182 1.00 75.06 345 GLY A CA 1
ATOM 2684 C C . GLY A 1 345 ? -19.698 5.338 22.864 1.00 75.06 345 GLY A C 1
ATOM 2685 O O . GLY A 1 345 ? -20.079 4.263 22.408 1.00 75.06 345 GLY A O 1
ATOM 2686 N N . VAL A 1 346 ? -18.399 5.610 23.067 1.00 81.06 346 VAL A N 1
ATOM 2687 C CA . VAL A 1 346 ? -17.309 4.650 22.825 1.00 81.06 346 VAL A CA 1
ATOM 2688 C C . VAL A 1 346 ? -16.952 3.919 24.117 1.00 81.06 346 VAL A C 1
ATOM 2690 O O . VAL A 1 346 ? -16.602 4.541 25.119 1.00 81.06 346 VAL A O 1
ATOM 2693 N N . GLN A 1 347 ? -16.999 2.587 24.069 1.00 82.88 347 GLN A N 1
ATOM 2694 C CA . GLN A 1 347 ? -16.658 1.721 25.195 1.00 82.88 347 GLN A CA 1
ATOM 2695 C C . GLN A 1 347 ? -15.250 1.140 25.027 1.00 82.88 347 GLN A C 1
ATOM 2697 O O . GLN A 1 347 ? -15.013 0.283 24.176 1.00 82.88 347 GLN A O 1
ATOM 2702 N N . PHE A 1 348 ? -14.324 1.601 25.858 1.00 85.00 348 PHE A N 1
ATOM 2703 C CA . PHE A 1 348 ? -12.941 1.139 25.921 1.00 85.00 348 PHE A CA 1
ATOM 2704 C C . PHE A 1 348 ? -12.832 -0.146 26.737 1.00 85.00 348 PHE A C 1
ATOM 2706 O O . PHE A 1 348 ? -13.665 -0.409 27.613 1.00 85.00 348 PHE A O 1
ATOM 2713 N N . THR A 1 349 ? -11.793 -0.936 26.470 1.00 85.44 349 THR A N 1
ATOM 2714 C CA . THR A 1 349 ? -11.460 -2.123 27.262 1.00 85.44 349 THR A CA 1
ATOM 2715 C C . THR A 1 349 ? -10.132 -1.938 27.982 1.00 85.44 349 THR A C 1
ATOM 2717 O O . THR A 1 349 ? -9.182 -1.365 27.456 1.00 85.44 349 THR A O 1
ATOM 2720 N N . CYS A 1 350 ? -10.074 -2.425 29.215 1.00 86.56 350 CYS A N 1
ATOM 2721 C CA . CYS A 1 350 ? -8.856 -2.612 29.981 1.00 86.56 350 CYS A CA 1
ATOM 2722 C C . CYS A 1 350 ? -8.700 -4.112 30.232 1.00 86.56 350 CYS A C 1
ATOM 2724 O O . CYS A 1 350 ? -9.482 -4.716 30.971 1.00 86.56 350 CYS A O 1
ATOM 2726 N N . GLU A 1 351 ? -7.731 -4.716 29.558 1.00 85.25 351 GLU A N 1
ATOM 2727 C CA . GLU A 1 351 ? -7.436 -6.141 29.618 1.00 85.25 351 GLU A CA 1
ATOM 2728 C C . GLU A 1 351 ? -6.240 -6.370 30.532 1.00 85.25 351 GLU A C 1
ATOM 2730 O O . GLU A 1 351 ? -5.187 -5.743 30.383 1.00 85.25 351 GLU A O 1
ATOM 2735 N N . VAL A 1 352 ? -6.407 -7.270 31.497 1.00 83.19 352 VAL A N 1
ATOM 2736 C CA . VAL A 1 352 ? -5.359 -7.596 32.463 1.00 83.19 352 VAL A CA 1
ATOM 2737 C C . VAL A 1 352 ? -4.883 -9.010 32.219 1.00 83.19 352 VAL A C 1
ATOM 2739 O O . VAL A 1 352 ? -5.657 -9.962 32.288 1.00 83.19 352 VAL A O 1
ATOM 2742 N N . PHE A 1 353 ? -3.590 -9.137 31.967 1.00 80.88 353 PHE A N 1
ATOM 2743 C CA . PHE A 1 353 ? -2.905 -10.380 31.682 1.00 80.88 353 PHE A CA 1
ATOM 2744 C C . PHE A 1 353 ? -2.023 -10.753 32.869 1.00 80.88 353 PHE A C 1
ATOM 2746 O O . PHE A 1 353 ? -1.191 -9.962 33.319 1.00 80.88 353 PHE A O 1
ATOM 2753 N N . GLN A 1 354 ? -2.173 -11.982 33.350 1.00 78.50 354 GLN A N 1
ATOM 2754 C CA . GLN A 1 354 ? -1.330 -12.555 34.395 1.00 78.50 354 GLN A CA 1
ATOM 2755 C C . GLN A 1 354 ? -0.513 -13.724 33.834 1.00 78.50 354 GLN A C 1
ATOM 2757 O O . GLN A 1 354 ? -1.005 -14.431 32.949 1.00 78.50 354 GLN A O 1
ATOM 2762 N N . PRO A 1 355 ? 0.716 -13.950 34.319 1.00 73.75 355 PRO A N 1
ATOM 2763 C CA . PRO A 1 355 ? 1.491 -15.110 33.914 1.00 73.75 355 PRO A CA 1
ATOM 2764 C C . PRO A 1 355 ? 0.823 -16.386 34.448 1.00 73.75 355 PRO A C 1
ATOM 2766 O O . PRO A 1 355 ? 0.390 -16.451 35.596 1.00 73.75 355 PRO A O 1
ATOM 2769 N N . ARG A 1 356 ? 0.707 -17.394 33.589 1.00 68.69 356 ARG A N 1
ATOM 2770 C CA . ARG A 1 356 ? 0.145 -18.712 33.886 1.00 68.69 356 ARG A CA 1
ATOM 2771 C C . ARG A 1 356 ? 1.176 -19.596 34.580 1.00 68.69 356 ARG A C 1
ATOM 2773 O O . ARG A 1 356 ? 0.841 -20.229 35.572 1.00 68.69 356 ARG A O 1
ATOM 2780 N N . PHE A 1 357 ? 2.410 -19.572 34.077 1.00 66.00 357 PHE A N 1
ATOM 2781 C CA . PHE A 1 357 ? 3.564 -20.268 34.639 1.00 66.00 357 PHE A CA 1
ATOM 2782 C C . PHE A 1 357 ? 4.709 -19.293 34.847 1.00 66.00 357 PHE A C 1
ATOM 2784 O O . PHE A 1 357 ? 4.915 -18.388 34.031 1.00 66.00 357 PHE A O 1
ATOM 2791 N N . MET A 1 358 ? 5.459 -19.500 35.923 1.00 64.31 358 MET A N 1
ATOM 2792 C CA . MET A 1 358 ? 6.694 -18.778 36.181 1.00 64.31 358 MET A CA 1
ATOM 2793 C C . MET A 1 358 ? 7.744 -19.671 36.823 1.00 64.31 358 MET A C 1
ATOM 2795 O O . MET A 1 358 ? 7.429 -20.521 37.658 1.00 64.31 358 MET A O 1
ATOM 2799 N N . LEU A 1 359 ? 9.003 -19.375 36.501 1.00 64.75 359 LEU A N 1
ATOM 2800 C CA . LEU A 1 359 ? 10.145 -19.895 37.238 1.00 64.75 359 LEU A CA 1
ATOM 2801 C C . LEU A 1 359 ? 10.178 -19.283 38.642 1.00 64.75 359 LEU A C 1
ATOM 2803 O O . LEU A 1 359 ? 9.888 -18.099 38.824 1.00 64.75 359 LEU A O 1
ATOM 2807 N N . SER A 1 360 ? 10.641 -20.059 39.618 1.00 61.16 360 SER A N 1
ATOM 2808 C CA . SER A 1 360 ? 10.816 -19.634 41.016 1.00 61.16 360 SER A CA 1
ATOM 2809 C C . SER A 1 360 ? 11.725 -18.403 41.191 1.00 61.16 360 SER A C 1
ATOM 2811 O O . SER A 1 360 ? 11.644 -17.703 42.199 1.00 61.16 360 SER A O 1
ATOM 2813 N N . SER A 1 361 ? 12.567 -18.099 40.198 1.00 60.78 361 SER A N 1
ATOM 2814 C CA . SER A 1 361 ? 13.464 -16.937 40.165 1.00 60.78 361 SER A CA 1
ATOM 2815 C C . SER A 1 361 ? 12.838 -15.658 39.588 1.00 60.78 361 SER A C 1
ATOM 2817 O O . SER A 1 361 ? 13.424 -14.580 39.723 1.00 60.78 361 SER A O 1
ATOM 2819 N N . GLN A 1 362 ? 11.673 -15.746 38.938 1.00 65.50 362 GLN A N 1
ATOM 2820 C CA . GLN A 1 362 ? 11.019 -14.609 38.289 1.00 65.50 362 GLN A CA 1
ATOM 2821 C C . GLN A 1 362 ? 10.099 -13.863 39.261 1.00 65.50 362 GLN A C 1
ATOM 2823 O O . GLN A 1 362 ? 9.421 -14.456 40.097 1.00 65.50 362 GLN A O 1
ATOM 2828 N N . LYS A 1 363 ? 10.041 -12.532 39.132 1.00 66.12 363 LYS A N 1
ATOM 2829 C CA . LYS A 1 363 ? 9.034 -11.725 39.831 1.00 66.12 363 LYS A CA 1
ATOM 2830 C C . LYS A 1 363 ? 7.738 -11.715 39.019 1.00 66.12 363 LYS A C 1
ATOM 2832 O O . LYS A 1 363 ? 7.812 -11.553 37.802 1.00 66.12 363 LYS A O 1
ATOM 2837 N N . PRO A 1 364 ? 6.569 -11.862 39.659 1.00 67.31 364 PRO A N 1
ATOM 2838 C CA . PRO A 1 364 ? 5.315 -11.921 38.933 1.00 67.31 364 PRO A CA 1
ATOM 2839 C C . PRO A 1 364 ? 4.966 -10.537 38.419 1.00 67.31 364 PRO A C 1
ATOM 2841 O O . PRO A 1 364 ? 4.834 -9.599 39.197 1.00 67.31 364 PRO A O 1
ATOM 2844 N N . THR A 1 365 ? 4.833 -10.410 37.105 1.00 73.75 365 THR A N 1
ATOM 2845 C CA . THR A 1 365 ? 4.535 -9.137 36.449 1.00 73.75 365 THR A CA 1
ATOM 2846 C C . THR A 1 365 ? 3.228 -9.277 35.697 1.00 73.75 365 THR A C 1
ATOM 2848 O O . THR A 1 365 ? 3.144 -10.085 34.776 1.00 73.75 365 THR A O 1
ATOM 2851 N N . MET A 1 366 ? 2.213 -8.503 36.073 1.00 77.31 366 MET A N 1
ATOM 2852 C CA . MET A 1 366 ? 0.974 -8.388 35.309 1.00 77.31 366 MET A CA 1
ATOM 2853 C C . MET A 1 366 ? 1.164 -7.398 34.166 1.00 77.31 366 MET A C 1
ATOM 2855 O O . MET A 1 366 ? 1.815 -6.368 34.336 1.00 77.31 366 MET A O 1
ATOM 2859 N N . ARG A 1 367 ? 0.562 -7.685 33.016 1.00 80.00 367 ARG A N 1
ATOM 2860 C CA . ARG A 1 367 ? 0.487 -6.756 31.885 1.00 80.00 367 ARG A CA 1
ATOM 2861 C C . ARG A 1 367 ? -0.925 -6.193 31.826 1.00 80.00 367 ARG A C 1
ATOM 2863 O O . ARG A 1 367 ? -1.886 -6.954 31.822 1.00 80.00 367 ARG A O 1
ATOM 2870 N N . ILE A 1 368 ? -1.053 -4.874 31.804 1.00 80.62 368 ILE A N 1
ATOM 2871 C CA . ILE A 1 368 ? -2.341 -4.192 31.664 1.00 80.62 368 ILE A CA 1
ATOM 2872 C C . ILE A 1 368 ? -2.331 -3.476 30.320 1.00 80.62 368 ILE A C 1
ATOM 2874 O O . ILE A 1 368 ? -1.401 -2.723 30.028 1.00 80.62 368 ILE A O 1
ATOM 2878 N N . CYS A 1 369 ? -3.356 -3.726 29.512 1.00 80.81 369 CYS A N 1
ATOM 2879 C CA . CYS A 1 369 ? -3.540 -3.116 28.205 1.00 80.81 369 CYS A CA 1
ATOM 2880 C C . CYS A 1 369 ? -4.843 -2.321 28.192 1.00 80.81 369 CYS A C 1
ATOM 2882 O O . CYS A 1 369 ? -5.902 -2.876 28.480 1.00 80.81 369 CYS A O 1
ATOM 2884 N N . ILE A 1 370 ? -4.775 -1.035 27.850 1.00 82.31 370 ILE A N 1
ATOM 2885 C CA . ILE A 1 370 ? -5.969 -0.273 27.486 1.00 82.31 370 ILE A CA 1
ATOM 2886 C C . ILE A 1 370 ? -6.078 -0.269 25.970 1.00 82.31 370 ILE A C 1
ATOM 2888 O O . ILE A 1 370 ? -5.197 0.249 25.276 1.00 82.31 370 ILE A O 1
ATOM 2892 N N . ALA A 1 371 ? -7.187 -0.809 25.474 1.00 76.88 371 ALA A N 1
ATOM 2893 C CA . ALA A 1 371 ? -7.470 -0.896 24.059 1.00 76.88 371 ALA A CA 1
ATOM 2894 C C . ALA A 1 371 ? -8.676 -0.042 23.662 1.00 76.88 371 ALA A C 1
ATOM 2896 O O . ALA A 1 371 ? -9.727 -0.019 24.312 1.00 76.88 371 ALA A O 1
ATOM 2897 N N . HIS A 1 372 ? -8.508 0.663 22.544 1.00 78.25 372 HIS A N 1
ATOM 2898 C CA . HIS A 1 372 ? -9.622 1.252 21.825 1.00 78.25 372 HIS A CA 1
ATOM 2899 C C . HIS A 1 372 ? -10.419 0.118 21.154 1.00 78.25 372 HIS A C 1
ATOM 2901 O O . HIS A 1 372 ? -9.813 -0.761 20.544 1.00 78.25 372 HIS A O 1
ATOM 2907 N N . PRO A 1 373 ? -11.762 0.127 21.172 1.00 72.69 373 PRO A N 1
ATOM 2908 C CA . PRO A 1 373 ? -12.579 -0.971 20.635 1.00 72.69 373 PRO A CA 1
ATOM 2909 C C . PRO A 1 373 ? -12.436 -1.196 19.121 1.00 72.69 373 PRO A C 1
ATOM 2911 O O . PRO A 1 373 ? -12.819 -2.246 18.613 1.00 72.69 373 PRO A O 1
ATOM 2914 N N . CYS A 1 374 ? -11.904 -0.210 18.397 1.00 71.56 374 CYS A N 1
ATOM 2915 C CA . CYS A 1 374 ? -11.550 -0.338 16.977 1.00 71.56 374 CYS A CA 1
ATOM 2916 C C . CYS A 1 374 ? -10.196 -1.011 16.744 1.00 71.56 374 CYS A C 1
ATOM 2918 O O . CYS A 1 374 ? -9.912 -1.414 15.622 1.00 71.56 374 CYS A O 1
ATOM 2920 N N . ASN A 1 375 ? -9.376 -1.132 17.786 1.00 67.56 375 ASN A N 1
ATOM 2921 C CA . ASN A 1 375 ? -8.113 -1.846 17.759 1.00 67.56 375 ASN A CA 1
ATOM 2922 C C . ASN A 1 375 ? -8.349 -3.261 18.309 1.00 67.56 375 ASN A C 1
ATOM 2924 O O . ASN A 1 375 ? -7.929 -3.609 19.411 1.00 67.56 375 ASN A O 1
ATOM 2928 N N . ARG A 1 376 ? -9.133 -4.066 17.578 1.00 53.59 376 ARG A N 1
ATOM 2929 C CA . ARG A 1 376 ? -9.374 -5.467 17.944 1.00 53.59 376 ARG A CA 1
ATOM 2930 C C . ARG A 1 376 ? -8.178 -6.310 17.508 1.00 53.59 376 ARG A C 1
ATOM 2932 O O . ARG A 1 376 ? -8.255 -7.013 16.512 1.00 53.59 376 ARG A O 1
ATOM 2939 N N . TYR A 1 377 ? -7.105 -6.264 18.292 1.00 53.25 377 TYR A N 1
ATOM 2940 C CA . TYR A 1 377 ? -6.027 -7.253 18.227 1.00 53.25 377 TYR A CA 1
ATOM 2941 C C . TYR A 1 377 ? -5.828 -7.960 19.570 1.00 53.25 377 TYR A C 1
ATOM 2943 O O . TYR A 1 377 ? -4.786 -7.795 20.206 1.00 53.25 377 TYR A O 1
ATOM 2951 N N . PRO A 1 378 ? -6.790 -8.788 20.017 1.00 42.91 378 PRO A N 1
ATOM 2952 C CA . PRO A 1 378 ? -6.504 -9.740 21.085 1.00 42.91 378 PRO A CA 1
ATOM 2953 C C . PRO A 1 378 ? -5.349 -10.678 20.682 1.00 42.91 378 PRO A C 1
ATOM 2955 O O . PRO A 1 378 ? -4.471 -10.973 21.489 1.00 42.91 378 PRO A O 1
ATOM 2958 N N . ASP A 1 379 ? -5.289 -11.086 19.406 1.00 42.69 379 ASP A N 1
ATOM 2959 C CA . ASP A 1 379 ? -4.369 -12.128 18.928 1.00 42.69 379 ASP A CA 1
ATOM 2960 C C . ASP A 1 379 ? -2.897 -11.712 18.836 1.00 42.69 379 ASP A C 1
ATOM 2962 O O . ASP A 1 379 ? -2.030 -12.563 19.038 1.00 42.69 379 ASP A O 1
ATOM 2966 N N . ASP A 1 380 ? -2.569 -10.432 18.635 1.00 42.78 380 ASP A N 1
ATOM 2967 C CA . ASP A 1 380 ? -1.163 -9.995 18.647 1.00 42.78 380 ASP A CA 1
ATOM 2968 C C . ASP A 1 380 ? -0.554 -10.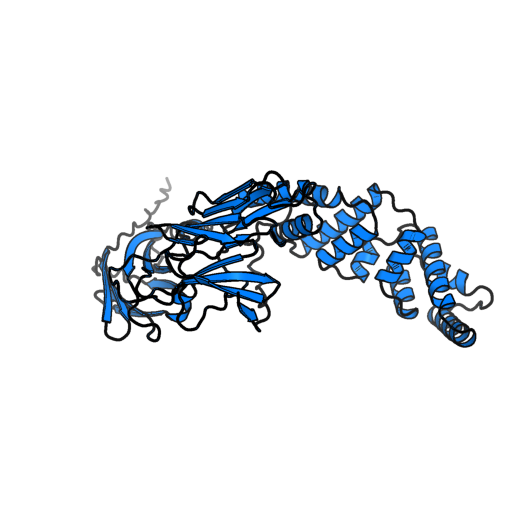005 20.053 1.00 42.78 380 ASP A C 1
ATOM 2970 O O . ASP A 1 380 ? 0.648 -10.246 20.207 1.00 42.78 380 ASP A O 1
ATOM 2974 N N . MET A 1 381 ? -1.366 -9.829 21.102 1.00 42.81 381 MET A N 1
ATOM 2975 C CA . MET A 1 381 ? -0.895 -10.028 22.476 1.00 42.81 381 MET A CA 1
ATOM 2976 C C . MET A 1 381 ? -0.657 -11.511 22.784 1.00 42.81 381 MET A C 1
ATOM 2978 O O . MET A 1 381 ? 0.297 -11.838 23.494 1.00 42.81 381 MET A O 1
ATOM 2982 N N . TYR A 1 382 ? -1.456 -12.414 22.205 1.00 43.56 382 TYR A N 1
ATOM 2983 C CA . TYR A 1 382 ? -1.220 -13.858 22.296 1.00 43.56 382 TYR A CA 1
ATOM 2984 C C . TYR A 1 382 ? -0.048 -14.331 21.410 1.00 43.56 382 TYR A C 1
ATOM 2986 O O . TYR A 1 382 ? 0.650 -15.266 21.789 1.00 43.56 382 TYR A O 1
ATOM 2994 N N . ARG A 1 383 ? 0.234 -13.693 20.261 1.00 41.88 383 ARG A N 1
ATOM 2995 C CA . ARG A 1 383 ? 1.289 -14.119 19.312 1.00 41.88 383 ARG A CA 1
ATOM 2996 C C . ARG A 1 383 ? 2.689 -13.564 19.566 1.00 41.88 383 ARG A C 1
ATOM 2998 O O . ARG A 1 383 ? 3.645 -14.155 19.066 1.00 41.88 383 ARG A O 1
ATOM 3005 N N . ARG A 1 384 ? 2.870 -12.520 20.390 1.00 42.38 384 ARG A N 1
ATOM 3006 C CA . ARG A 1 384 ? 4.217 -12.120 20.873 1.00 42.38 384 ARG A CA 1
ATOM 3007 C C . ARG A 1 384 ? 4.922 -13.203 21.716 1.00 42.38 384 ARG A C 1
ATOM 3009 O O . ARG A 1 384 ? 6.074 -13.027 22.087 1.00 42.38 384 ARG A O 1
ATOM 3016 N N . GLN A 1 385 ? 4.280 -14.348 21.954 1.00 45.59 385 GLN A N 1
ATOM 3017 C CA . GLN A 1 385 ? 4.776 -15.524 22.687 1.00 45.59 385 GLN A CA 1
ATOM 3018 C C . GLN A 1 385 ? 5.812 -16.371 21.903 1.00 45.59 385 GLN A C 1
ATOM 3020 O O . GLN A 1 385 ? 5.868 -17.591 22.043 1.00 45.59 385 GLN A O 1
ATOM 3025 N N . GLY A 1 386 ? 6.623 -15.745 21.043 1.00 38.97 386 GLY A N 1
ATOM 3026 C CA . GLY A 1 386 ? 7.529 -16.430 20.108 1.00 38.97 386 GLY A CA 1
ATOM 3027 C C . GLY A 1 386 ? 8.942 -16.726 20.626 1.00 38.97 386 GLY A C 1
ATOM 3028 O O . GLY A 1 386 ? 9.720 -17.375 19.927 1.00 38.97 386 GLY A O 1
ATOM 3029 N N . THR A 1 387 ? 9.306 -16.271 21.824 1.00 38.41 387 THR A N 1
ATOM 3030 C CA . THR A 1 387 ? 10.610 -16.547 22.442 1.00 38.41 387 THR A CA 1
ATOM 3031 C C . THR A 1 387 ? 10.428 -17.398 23.694 1.00 38.41 387 THR A C 1
ATOM 3033 O O . THR A 1 387 ? 9.665 -17.045 24.586 1.00 38.41 387 THR A O 1
ATOM 3036 N N . LEU A 1 388 ? 11.193 -18.492 23.791 1.00 42.84 388 LEU A N 1
ATOM 3037 C CA . LEU A 1 388 ? 11.281 -19.448 24.918 1.00 42.84 388 LEU A CA 1
ATOM 3038 C C . LEU A 1 388 ? 11.605 -18.822 26.302 1.00 42.84 388 LEU A C 1
ATOM 3040 O O . LEU A 1 388 ? 11.868 -19.549 27.252 1.00 42.84 388 LEU A O 1
ATOM 3044 N N . MET A 1 389 ? 11.641 -17.491 26.416 1.00 42.72 389 MET A N 1
ATOM 3045 C CA . MET A 1 389 ? 12.056 -16.735 27.600 1.00 42.72 389 MET A CA 1
ATOM 3046 C C . MET A 1 389 ? 10.964 -15.813 28.168 1.00 42.72 389 MET A C 1
ATOM 3048 O O . MET A 1 389 ? 11.178 -15.250 29.240 1.00 42.72 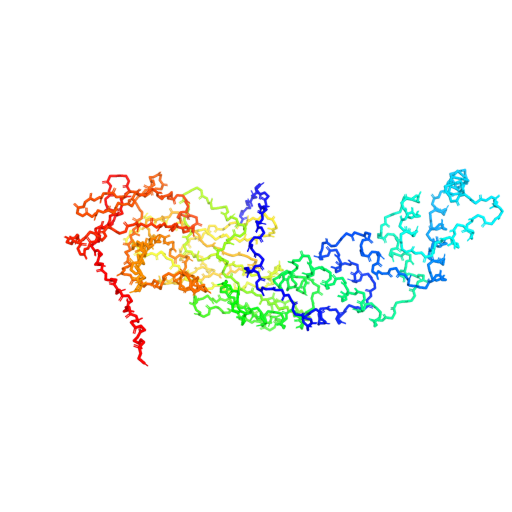389 MET A O 1
ATOM 3052 N N . GLU A 1 390 ? 9.818 -15.641 27.495 1.00 54.31 390 GLU A N 1
ATOM 3053 C CA . GLU A 1 390 ? 8.699 -14.858 28.042 1.00 54.31 390 GLU A CA 1
ATOM 3054 C C . GLU A 1 390 ? 7.670 -15.749 28.769 1.00 54.31 390 GLU A C 1
ATOM 3056 O O . GLU A 1 390 ? 7.382 -16.850 28.296 1.00 54.31 390 GLU A O 1
ATOM 3061 N N . PRO A 1 391 ? 7.091 -15.296 29.902 1.00 56.44 391 PRO A N 1
ATOM 3062 C CA . PRO A 1 391 ? 6.037 -16.031 30.598 1.00 56.44 391 PRO A CA 1
ATOM 3063 C C . PRO A 1 391 ? 4.808 -16.230 29.701 1.00 56.44 391 PRO A C 1
ATOM 3065 O O . PRO A 1 391 ? 4.406 -15.322 28.972 1.00 56.44 391 PRO A O 1
ATOM 3068 N N . PHE A 1 392 ? 4.144 -17.382 29.801 1.00 60.44 392 PHE A N 1
ATOM 3069 C CA . PHE A 1 392 ? 2.840 -17.575 29.163 1.00 60.44 392 PHE A CA 1
ATOM 3070 C C . PHE A 1 392 ? 1.792 -16.730 29.878 1.00 60.44 392 PHE A C 1
ATOM 3072 O O . PHE A 1 392 ? 1.478 -17.005 31.028 1.00 60.44 392 PHE A O 1
ATOM 3079 N N . TYR A 1 393 ? 1.224 -15.727 29.216 1.00 69.31 393 TYR A N 1
ATOM 3080 C CA . TYR A 1 393 ? 0.200 -14.863 29.803 1.00 69.31 393 TYR A CA 1
ATOM 3081 C C . TYR A 1 393 ? -1.218 -15.361 29.496 1.00 69.31 393 TYR A C 1
ATOM 3083 O O . TYR A 1 393 ? -1.518 -15.762 28.373 1.00 69.31 393 TYR A O 1
ATOM 3091 N N . GLN A 1 394 ? -2.109 -15.289 30.485 1.00 71.06 394 GLN A N 1
ATOM 3092 C CA . GLN A 1 394 ? -3.548 -15.511 30.333 1.00 71.06 394 GLN A CA 1
ATOM 3093 C C . GLN A 1 394 ? -4.330 -14.259 30.736 1.00 71.06 394 GLN A C 1
ATOM 3095 O O . GLN A 1 394 ? -3.941 -13.552 31.668 1.00 71.06 394 GLN A O 1
ATOM 3100 N N . VAL A 1 395 ? -5.450 -13.997 30.058 1.00 71.44 395 VAL A N 1
ATOM 3101 C CA . VAL A 1 395 ? -6.355 -12.900 30.427 1.00 71.44 395 VAL A CA 1
ATOM 3102 C C . VAL A 1 395 ? -7.038 -13.249 31.746 1.00 71.44 395 VAL A C 1
ATOM 3104 O O . VAL A 1 395 ? -7.763 -14.236 31.839 1.00 71.44 395 VAL A O 1
ATOM 3107 N N . ALA A 1 396 ? -6.787 -12.438 32.770 1.00 75.38 396 ALA A N 1
ATOM 3108 C CA . ALA A 1 396 ? -7.408 -12.542 34.084 1.00 75.38 396 ALA A CA 1
ATOM 3109 C C . ALA A 1 396 ? -8.785 -11.867 34.110 1.00 75.38 396 ALA A C 1
ATOM 3111 O O . ALA A 1 396 ? -9.719 -12.383 34.717 1.00 75.38 396 ALA A O 1
ATOM 3112 N N . THR A 1 397 ? -8.912 -10.701 33.469 1.00 82.44 397 THR A N 1
ATOM 3113 C CA . THR A 1 397 ? -10.175 -9.959 33.387 1.00 82.44 397 THR A CA 1
ATOM 3114 C C . THR A 1 397 ? -10.180 -8.969 32.222 1.00 82.44 397 THR A C 1
ATOM 3116 O O . THR A 1 397 ? -9.121 -8.533 31.765 1.00 82.44 397 THR A O 1
ATOM 3119 N N . VAL A 1 398 ? -11.383 -8.590 31.785 1.00 84.81 398 VAL A N 1
ATOM 3120 C CA . VAL A 1 398 ? -11.634 -7.528 30.804 1.00 84.81 398 VAL A CA 1
ATOM 3121 C C . VAL A 1 398 ? -12.634 -6.550 31.408 1.00 84.81 398 VAL A C 1
ATOM 3123 O O . VAL A 1 398 ? -13.788 -6.899 31.655 1.00 84.81 398 VAL A O 1
ATOM 3126 N N . ILE A 1 399 ? -12.193 -5.318 31.645 1.00 87.38 399 ILE A N 1
ATOM 3127 C CA . ILE A 1 399 ? -13.012 -4.247 32.217 1.00 87.38 399 ILE A CA 1
ATOM 3128 C C . ILE A 1 399 ? -13.430 -3.312 31.090 1.00 87.38 399 ILE A C 1
ATOM 3130 O O . ILE A 1 399 ? -12.587 -2.825 30.342 1.00 87.38 399 ILE A O 1
ATOM 3134 N N . LYS A 1 400 ? -14.728 -3.038 30.974 1.00 87.81 400 LYS A N 1
ATOM 3135 C CA . LYS A 1 400 ? -15.274 -2.091 29.997 1.00 87.81 400 LYS A CA 1
ATOM 3136 C C . LYS A 1 400 ? -15.597 -0.766 30.674 1.00 87.81 400 LYS A C 1
ATOM 3138 O O . LYS A 1 400 ? -16.199 -0.775 31.744 1.00 87.81 400 LYS A O 1
ATOM 3143 N N . PHE A 1 401 ? -15.240 0.351 30.052 1.00 87.25 401 PHE A N 1
ATOM 3144 C CA . PHE A 1 401 ? -15.506 1.686 30.594 1.00 87.25 401 PHE A CA 1
ATOM 3145 C C . PHE A 1 401 ? -15.694 2.723 29.477 1.00 87.25 401 PHE A C 1
ATOM 3147 O O . PHE A 1 401 ? -15.266 2.507 28.344 1.00 87.25 401 PHE A O 1
ATOM 3154 N N . SER A 1 402 ? -16.327 3.849 29.803 1.00 86.94 402 SER A N 1
ATOM 3155 C CA . SER A 1 402 ? -16.489 4.998 28.902 1.00 86.94 402 SER A CA 1
ATOM 3156 C C . SER A 1 402 ? -15.789 6.216 29.492 1.00 86.94 402 SER A C 1
ATOM 3158 O O . SER A 1 402 ? -15.705 6.357 30.711 1.00 86.94 402 SER A O 1
ATOM 3160 N N . LEU A 1 403 ? -15.283 7.095 28.631 1.00 86.44 403 LEU A N 1
ATOM 3161 C CA . LEU A 1 403 ? -14.642 8.336 29.059 1.00 86.44 403 LEU A CA 1
ATOM 3162 C C . LEU A 1 403 ? -15.691 9.394 29.430 1.00 86.44 403 LEU A C 1
ATOM 3164 O O . LEU A 1 403 ? -16.704 9.553 28.747 1.00 86.44 403 LEU A O 1
ATOM 3168 N N . GLU A 1 404 ? -15.406 10.176 30.465 1.00 84.75 404 GLU A N 1
ATOM 3169 C CA . GLU A 1 404 ? -16.209 11.330 30.882 1.00 84.75 404 GLU A CA 1
ATOM 3170 C C . GLU A 1 404 ? -15.670 12.660 30.331 1.00 84.75 404 GLU A C 1
ATOM 3172 O O . GLU A 1 404 ? -16.448 13.584 30.072 1.00 84.75 404 GLU A O 1
ATOM 3177 N N . SER A 1 405 ? -14.354 12.747 30.121 1.00 83.00 405 SER A N 1
ATOM 3178 C CA . SER A 1 405 ? -13.619 13.954 29.715 1.00 83.00 405 SER A CA 1
ATOM 3179 C C . SER A 1 405 ? -12.687 13.662 28.531 1.00 83.00 405 SER A C 1
ATOM 3181 O O . SER A 1 405 ? -12.241 12.525 28.351 1.00 83.00 405 SER A O 1
ATOM 3183 N N . LYS A 1 406 ? -12.405 14.671 27.698 1.00 80.88 406 LYS A N 1
ATOM 3184 C CA . LYS A 1 406 ? -11.397 14.593 26.617 1.00 80.88 406 LYS A CA 1
ATOM 3185 C C . LYS A 1 406 ? -10.061 15.193 27.046 1.00 80.88 406 LYS A C 1
ATOM 3187 O O . LYS A 1 406 ? -9.038 14.950 26.411 1.00 80.88 406 LYS A O 1
ATOM 3192 N N . GLU A 1 407 ? -10.100 16.007 28.090 1.00 84.31 407 GLU A N 1
ATOM 3193 C CA . GLU A 1 407 ? -9.011 16.842 28.566 1.00 84.31 407 GLU A CA 1
ATOM 3194 C C . GLU A 1 407 ? -8.244 16.172 29.708 1.00 84.31 407 GLU A C 1
ATOM 3196 O O . GLU A 1 407 ? -7.036 16.367 29.836 1.00 84.31 407 GLU A O 1
ATOM 3201 N N . ASP A 1 408 ? -8.939 15.379 30.525 1.00 88.69 408 ASP A N 1
ATOM 3202 C CA . ASP A 1 408 ? -8.350 14.705 31.676 1.00 88.69 408 ASP A CA 1
ATOM 3203 C C . ASP A 1 408 ? -7.795 13.337 31.286 1.00 88.69 408 ASP A C 1
ATOM 3205 O O . ASP A 1 408 ? -8.528 12.468 30.814 1.00 88.69 408 ASP A O 1
ATOM 3209 N N . ASP A 1 409 ? -6.509 13.119 31.546 1.00 91.25 409 ASP A N 1
ATOM 3210 C CA . ASP A 1 409 ? -5.873 11.819 31.346 1.00 91.25 409 ASP A CA 1
ATOM 3211 C C . ASP A 1 409 ? -6.419 10.759 32.316 1.00 91.25 409 ASP A C 1
ATOM 3213 O O . ASP A 1 409 ? -6.833 11.058 33.443 1.00 91.25 409 ASP A O 1
ATOM 3217 N N . LEU A 1 410 ? -6.374 9.494 31.890 1.00 90.75 410 LEU A N 1
ATOM 3218 C CA . LEU A 1 410 ? -6.757 8.375 32.742 1.00 90.75 410 LEU A CA 1
ATOM 3219 C C . LEU A 1 410 ? -5.682 8.118 33.791 1.00 90.75 410 LEU A C 1
ATOM 3221 O O . LEU A 1 410 ? -4.484 8.129 33.501 1.00 90.75 410 LEU A O 1
ATOM 3225 N N . LYS A 1 411 ? -6.123 7.805 35.005 1.00 91.06 411 LYS A N 1
ATOM 3226 C CA . LYS A 1 411 ? -5.283 7.315 36.093 1.00 91.06 411 LYS A CA 1
ATOM 3227 C C . LYS A 1 411 ? -5.674 5.879 36.392 1.00 91.06 411 LYS A C 1
ATOM 3229 O O . LYS A 1 411 ? -6.773 5.600 36.859 1.00 91.06 411 LYS A O 1
ATOM 3234 N N . LEU A 1 412 ? -4.753 4.971 36.120 1.00 88.69 412 LEU A N 1
ATOM 3235 C CA . LEU A 1 412 ? -4.858 3.576 36.510 1.00 88.69 412 LEU A CA 1
ATOM 3236 C C . LEU A 1 412 ? -4.208 3.432 37.872 1.00 88.69 412 LEU A C 1
ATOM 3238 O O . LEU A 1 412 ? -3.017 3.715 38.018 1.00 88.69 412 LEU A O 1
ATOM 3242 N N . VAL A 1 413 ? -4.990 3.018 38.857 1.00 87.25 413 VAL A N 1
ATOM 3243 C CA . VAL A 1 413 ? -4.530 2.828 40.227 1.00 87.25 413 VAL A CA 1
ATOM 3244 C C . VAL A 1 413 ? -4.691 1.359 40.582 1.00 87.25 413 VAL A C 1
ATOM 3246 O O . VAL A 1 413 ? -5.804 0.845 40.663 1.00 87.25 413 VAL A O 1
ATOM 3249 N N . CYS A 1 414 ? -3.567 0.689 40.806 1.00 81.38 414 CYS A N 1
ATOM 3250 C CA . CYS A 1 414 ? -3.526 -0.665 41.334 1.00 81.38 414 CYS A CA 1
ATOM 3251 C C . CYS A 1 414 ? -3.279 -0.594 42.838 1.00 81.38 414 CYS A C 1
ATOM 3253 O O . CYS A 1 414 ? -2.262 -0.054 43.279 1.00 81.38 414 CYS A O 1
ATOM 3255 N N . LEU A 1 415 ? -4.207 -1.145 43.614 1.00 78.00 415 LEU A N 1
ATOM 3256 C CA . LEU A 1 415 ? -4.131 -1.229 45.067 1.00 78.00 415 LEU A CA 1
ATOM 3257 C C . LEU A 1 415 ? -3.873 -2.687 45.464 1.00 78.00 415 LEU A C 1
ATOM 3259 O O . LEU A 1 415 ? -4.699 -3.563 45.183 1.00 78.00 415 LEU A O 1
ATOM 3263 N N . SER A 1 416 ? -2.738 -2.936 46.118 1.00 70.25 416 SER A N 1
ATOM 3264 C CA . SER A 1 416 ? -2.462 -4.168 46.864 1.00 70.25 416 SER A CA 1
ATOM 3265 C C . SER A 1 416 ? -2.373 -3.866 48.365 1.00 70.25 416 SER A C 1
ATOM 3267 O O . SER A 1 416 ? -2.288 -2.704 48.765 1.00 70.25 416 SER A O 1
ATOM 3269 N N . ASP A 1 417 ? -2.382 -4.902 49.210 1.00 62.50 417 ASP A N 1
ATOM 3270 C CA . ASP A 1 417 ? -2.345 -4.756 50.677 1.00 62.50 417 ASP A CA 1
ATOM 3271 C C . ASP A 1 417 ? -1.113 -3.985 51.196 1.00 62.50 417 ASP A C 1
ATOM 3273 O O . ASP A 1 417 ? -1.126 -3.485 52.321 1.00 62.50 417 ASP A O 1
ATOM 3277 N N . SER A 1 418 ? -0.049 -3.883 50.394 1.00 59.28 418 SER A N 1
ATOM 3278 C CA . SER A 1 418 ? 1.229 -3.283 50.791 1.00 59.28 418 SER A CA 1
ATOM 3279 C C . SER A 1 418 ? 1.695 -2.122 49.912 1.00 59.28 418 SER A C 1
ATOM 3281 O O . SER A 1 418 ? 2.542 -1.353 50.364 1.00 59.28 418 SER A O 1
ATOM 3283 N N . GLU A 1 419 ? 1.181 -1.967 48.685 1.00 68.38 419 GLU A N 1
ATOM 3284 C CA . GLU A 1 419 ? 1.661 -0.955 47.736 1.00 68.38 419 GLU A CA 1
ATOM 3285 C C . GLU A 1 419 ? 0.537 -0.393 46.849 1.00 68.38 419 GLU A C 1
ATOM 3287 O O . GLU A 1 419 ? -0.379 -1.097 46.423 1.00 68.38 419 GLU A O 1
ATOM 3292 N N . GLN A 1 420 ? 0.639 0.902 46.540 1.00 77.69 420 GLN A N 1
ATOM 3293 C CA . GLN A 1 420 ? -0.174 1.571 45.529 1.00 77.69 420 GLN A CA 1
ATOM 3294 C C . GLN A 1 420 ? 0.722 1.919 44.345 1.00 77.69 420 GLN A C 1
ATOM 3296 O O . GLN A 1 420 ? 1.690 2.668 44.488 1.00 77.69 420 GLN A O 1
ATOM 3301 N N . VAL A 1 421 ? 0.371 1.412 43.168 1.00 78.94 421 VAL A N 1
ATOM 3302 C CA . VAL A 1 421 ? 1.046 1.754 41.914 1.00 78.94 421 VAL A CA 1
ATOM 3303 C C . VAL A 1 421 ? 0.069 2.519 41.038 1.00 78.94 421 VAL A C 1
ATOM 3305 O O . VAL A 1 421 ? -1.075 2.102 40.860 1.00 78.94 421 VAL A O 1
ATOM 3308 N N . GLN A 1 422 ? 0.521 3.647 40.495 1.00 85.12 422 GLN A N 1
ATOM 3309 C CA . GLN A 1 422 ? -0.285 4.498 39.632 1.00 85.12 422 GLN A CA 1
ATOM 3310 C C . GLN A 1 422 ? 0.393 4.697 38.278 1.00 85.12 422 GLN A C 1
ATOM 3312 O O . GLN A 1 422 ? 1.594 4.965 38.203 1.00 85.12 422 GLN A O 1
ATOM 3317 N N . LYS A 1 423 ? -0.400 4.634 37.209 1.00 86.50 423 LYS A N 1
ATOM 3318 C CA . LYS A 1 423 ? 0.008 4.967 35.844 1.00 86.50 423 LYS A CA 1
ATOM 3319 C C . LYS A 1 423 ? -0.956 5.992 35.255 1.00 86.50 423 LYS A C 1
ATOM 3321 O O . LYS A 1 423 ? -2.167 5.868 35.413 1.00 86.50 423 LYS A O 1
ATOM 3326 N N . THR A 1 424 ? -0.414 6.990 34.565 1.00 88.56 424 THR A N 1
ATOM 3327 C CA . THR A 1 424 ? -1.205 7.947 33.782 1.00 88.56 424 THR A CA 1
ATOM 3328 C C . THR A 1 424 ? -1.184 7.535 32.316 1.00 88.56 424 THR A C 1
ATOM 3330 O O . THR A 1 424 ? -0.099 7.297 31.779 1.00 88.56 424 THR A O 1
ATOM 3333 N N . VAL A 1 425 ? -2.358 7.468 31.689 1.00 85.62 425 VAL A N 1
ATOM 3334 C CA . VAL A 1 425 ? -2.531 7.147 30.266 1.00 85.62 425 VAL A CA 1
ATOM 3335 C C . VAL A 1 425 ? -3.145 8.355 29.552 1.00 85.62 425 VAL A C 1
ATOM 3337 O O . VAL A 1 425 ? -4.251 8.768 29.916 1.00 85.62 425 VAL A O 1
ATOM 3340 N N . PRO A 1 426 ? -2.461 8.930 28.544 1.00 85.38 426 PRO A N 1
ATOM 3341 C CA . PRO A 1 426 ? -2.968 10.092 27.831 1.00 85.38 426 PRO A CA 1
ATOM 3342 C C . PRO A 1 426 ? -4.253 9.794 27.054 1.00 85.38 426 PRO A C 1
ATOM 3344 O O . PRO A 1 426 ? -4.245 8.984 26.124 1.00 85.38 426 PRO A O 1
ATOM 3347 N N . VAL A 1 427 ? -5.347 10.497 27.355 1.00 83.69 427 VAL A N 1
ATOM 3348 C CA . VAL A 1 427 ? -6.643 10.244 26.688 1.00 83.69 427 VAL A CA 1
ATOM 3349 C C . VAL A 1 427 ? -6.587 10.560 25.198 1.00 83.69 427 VAL A C 1
ATOM 3351 O O . VAL A 1 427 ? -7.151 9.832 24.387 1.00 83.69 427 VAL A O 1
ATOM 3354 N N . ARG A 1 428 ? -5.818 11.579 24.806 1.00 79.31 428 ARG A N 1
ATOM 3355 C CA . ARG A 1 428 ? -5.585 11.921 23.393 1.00 79.31 428 ARG A CA 1
ATOM 3356 C C . ARG A 1 428 ? -5.049 10.752 22.554 1.00 79.31 428 ARG A C 1
ATOM 3358 O O . ARG A 1 428 ? -5.381 10.661 21.379 1.00 79.31 428 ARG A O 1
ATOM 3365 N N . CYS A 1 429 ? -4.230 9.875 23.139 1.00 74.69 429 CYS A N 1
ATOM 3366 C CA . CYS A 1 429 ? -3.685 8.706 22.448 1.00 74.69 429 CYS A CA 1
ATOM 3367 C C . CYS A 1 429 ? -4.792 7.671 22.230 1.00 74.69 429 CYS A C 1
ATOM 3369 O O . CYS A 1 429 ? -5.008 7.218 21.107 1.00 74.69 429 CYS A O 1
ATOM 3371 N N . LEU A 1 430 ? -5.575 7.401 23.278 1.00 76.50 430 LEU A N 1
ATOM 3372 C CA . LEU A 1 430 ? -6.716 6.489 23.219 1.00 76.50 430 LEU A CA 1
ATOM 3373 C C . LEU A 1 430 ? -7.772 6.950 22.206 1.00 76.50 430 LEU A C 1
ATOM 3375 O O . LEU A 1 430 ? -8.255 6.137 21.425 1.00 76.50 430 LEU A O 1
ATOM 3379 N N . LEU A 1 431 ? -8.097 8.248 22.160 1.00 75.94 431 LEU A N 1
ATOM 3380 C CA . LEU A 1 431 ? -9.064 8.805 21.202 1.00 75.94 431 LEU A CA 1
ATOM 3381 C C . LEU A 1 431 ? -8.614 8.667 19.736 1.00 75.94 431 LEU A C 1
ATOM 3383 O O . LEU A 1 431 ? -9.448 8.564 18.835 1.00 75.94 431 LEU A O 1
ATOM 3387 N N . ASN A 1 432 ? -7.301 8.621 19.504 1.00 69.94 432 ASN A N 1
ATOM 3388 C CA . ASN A 1 432 ? -6.707 8.383 18.190 1.00 69.94 432 ASN A CA 1
ATOM 3389 C C . ASN A 1 432 ? -6.620 6.888 17.832 1.00 69.94 432 ASN A C 1
ATOM 3391 O O . ASN A 1 432 ? -6.080 6.548 16.780 1.00 69.94 432 ASN A O 1
ATOM 3395 N N . GLY A 1 433 ? -7.141 5.999 18.683 1.00 66.81 433 GLY A N 1
ATOM 3396 C CA . GLY A 1 433 ? -7.095 4.553 18.483 1.00 66.81 433 GLY A CA 1
ATOM 3397 C C . GLY A 1 433 ? -5.777 3.894 18.899 1.00 66.81 433 GLY A C 1
ATOM 3398 O O . GLY A 1 433 ? -5.595 2.709 18.626 1.00 66.81 433 GLY A O 1
ATOM 3399 N N . GLU A 1 434 ? -4.863 4.621 19.553 1.00 69.50 434 GLU A N 1
ATOM 3400 C CA . GLU A 1 434 ? -3.626 4.045 20.092 1.00 69.50 434 GLU A CA 1
ATOM 3401 C C . GLU A 1 434 ? -3.927 3.193 21.340 1.00 69.50 434 GLU A C 1
ATOM 3403 O O . GLU A 1 434 ? -4.870 3.464 22.087 1.00 69.50 434 GLU A O 1
ATOM 3408 N N . CYS A 1 435 ? -3.112 2.161 21.573 1.00 67.88 435 CYS A N 1
ATOM 3409 C CA . CYS A 1 435 ? -3.160 1.337 22.783 1.00 67.88 435 CYS A CA 1
ATOM 3410 C C . CYS A 1 435 ? -2.002 1.689 23.714 1.00 67.88 435 CYS A C 1
ATOM 3412 O O . CYS A 1 435 ? -0.901 1.988 23.252 1.00 67.88 435 CYS A O 1
ATOM 3414 N N . ASP A 1 436 ? -2.238 1.592 25.019 1.00 69.94 436 ASP A N 1
ATOM 3415 C CA . ASP A 1 436 ? -1.187 1.711 26.030 1.00 69.94 436 ASP A CA 1
ATOM 3416 C C . ASP A 1 436 ? -1.053 0.372 26.759 1.00 69.94 436 ASP A C 1
ATOM 3418 O O . ASP A 1 436 ? -2.048 -0.237 27.163 1.00 69.94 436 ASP A O 1
ATOM 3422 N N . THR A 1 437 ? 0.181 -0.108 26.892 1.00 73.19 437 THR A N 1
ATOM 3423 C CA . THR A 1 437 ? 0.508 -1.340 27.608 1.00 73.19 437 THR A CA 1
ATOM 3424 C C . THR A 1 437 ? 1.603 -1.042 28.611 1.00 73.19 437 THR A C 1
ATOM 3426 O O . THR A 1 437 ? 2.643 -0.478 28.270 1.00 73.19 437 THR A O 1
ATOM 3429 N N . PHE A 1 438 ? 1.401 -1.469 29.850 1.00 76.38 438 PHE A N 1
ATOM 3430 C CA . PHE A 1 438 ? 2.414 -1.351 30.886 1.00 76.38 438 PHE A CA 1
ATOM 3431 C C . PHE A 1 438 ? 2.430 -2.581 31.784 1.00 76.38 438 PHE A C 1
ATOM 3433 O O . PHE A 1 438 ? 1.476 -3.359 31.863 1.00 76.38 438 PHE A O 1
ATOM 3440 N N . GLU A 1 439 ? 3.562 -2.743 32.450 1.00 73.88 439 GLU A N 1
ATOM 3441 C CA . GLU A 1 439 ? 3.855 -3.861 33.327 1.00 73.88 439 GLU A CA 1
ATOM 3442 C C . GLU A 1 439 ? 3.787 -3.426 34.789 1.00 73.88 439 GLU A C 1
ATOM 3444 O O . GLU A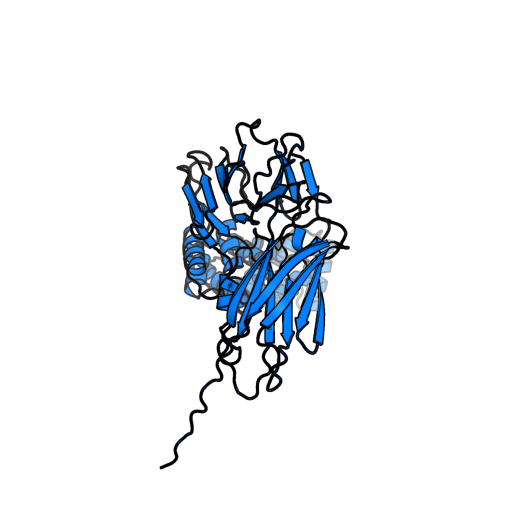 1 439 ? 4.232 -2.336 35.156 1.00 73.88 439 GLU A O 1
ATOM 3449 N N . LEU A 1 440 ? 3.218 -4.290 35.623 1.00 72.50 440 LEU A N 1
ATOM 3450 C CA . LEU A 1 440 ? 3.034 -4.062 37.046 1.00 72.50 440 LEU A CA 1
ATOM 3451 C C . LEU A 1 440 ? 3.595 -5.241 37.831 1.00 72.50 440 LEU A C 1
ATOM 3453 O O . LEU A 1 440 ? 3.177 -6.380 37.631 1.00 72.50 440 LEU A O 1
ATOM 3457 N N . LEU A 1 441 ? 4.523 -4.969 38.745 1.00 65.94 441 LEU A N 1
ATOM 3458 C CA . LEU A 1 441 ? 5.040 -5.987 39.653 1.00 65.94 441 LEU A CA 1
ATOM 3459 C C . LEU A 1 441 ? 3.945 -6.374 40.653 1.00 65.94 441 LEU A C 1
ATOM 3461 O O . LEU A 1 441 ? 3.407 -5.533 41.369 1.00 65.94 441 LEU A O 1
ATOM 3465 N N . SER A 1 442 ? 3.622 -7.658 40.700 1.00 61.31 442 SER A N 1
ATOM 3466 C CA . SER A 1 442 ? 2.785 -8.255 41.727 1.00 61.31 442 SER A CA 1
ATOM 3467 C C . SER A 1 442 ? 3.648 -8.563 42.951 1.00 61.31 442 SER A C 1
ATOM 3469 O O . SER A 1 442 ? 4.685 -9.226 42.866 1.00 61.31 442 SER A O 1
ATOM 3471 N N . SER A 1 443 ? 3.241 -8.065 44.117 1.00 54.34 443 SER A N 1
ATOM 3472 C CA . SER A 1 443 ? 3.901 -8.364 45.384 1.00 54.34 443 SER A CA 1
ATOM 3473 C C . SER A 1 443 ? 3.447 -9.734 45.900 1.00 54.34 443 SER A C 1
ATOM 3475 O O . SER A 1 443 ? 2.528 -9.829 46.713 1.00 54.34 443 SER A O 1
ATOM 3477 N N . HIS A 1 444 ? 4.094 -10.811 45.456 1.00 51.22 444 HIS A N 1
ATOM 3478 C CA . HIS A 1 444 ? 3.988 -12.116 46.116 1.00 51.22 444 HIS A CA 1
ATOM 3479 C C . HIS A 1 444 ? 4.871 -12.125 47.375 1.00 51.22 444 HIS A C 1
ATOM 3481 O O . HIS A 1 444 ? 5.943 -12.722 47.403 1.00 51.22 444 HIS A O 1
ATOM 3487 N N . ALA A 1 445 ? 4.453 -11.418 48.425 1.00 45.94 445 ALA A N 1
ATOM 3488 C CA . ALA A 1 445 ? 4.963 -11.711 49.762 1.00 45.94 445 ALA A CA 1
ATOM 3489 C C . ALA A 1 445 ? 4.303 -13.012 50.251 1.00 45.94 445 ALA A C 1
ATOM 3491 O O . ALA A 1 445 ? 3.115 -13.224 49.994 1.00 45.94 445 ALA A O 1
ATOM 3492 N N . GLU A 1 446 ? 5.033 -13.881 50.956 1.00 41.44 446 GLU A N 1
ATOM 3493 C CA . GLU A 1 446 ? 4.429 -15.013 51.671 1.00 41.44 446 GLU A CA 1
ATOM 3494 C C . GLU A 1 446 ? 3.351 -14.473 52.630 1.00 41.44 446 GLU A C 1
ATOM 3496 O O . GLU A 1 446 ? 3.657 -13.839 53.638 1.00 41.44 446 GLU A O 1
ATOM 3501 N N . GLY A 1 447 ? 2.075 -14.666 52.271 1.00 49.59 447 GLY A N 1
ATOM 3502 C CA . GLY A 1 447 ? 0.917 -14.129 52.999 1.00 49.59 447 GLY A CA 1
ATOM 3503 C C . GLY A 1 447 ? 0.286 -12.841 52.440 1.00 49.59 447 GLY A C 1
ATOM 3504 O O . GLY A 1 447 ? -0.598 -12.298 53.096 1.00 49.59 447 GLY A O 1
ATOM 3505 N N . GLY A 1 448 ? 0.702 -12.356 51.264 1.00 51.28 448 GLY A N 1
ATOM 3506 C CA . GLY A 1 448 ? 0.139 -11.167 50.604 1.00 51.28 448 GLY A CA 1
ATOM 3507 C C . GLY A 1 448 ? -1.246 -11.365 49.962 1.00 51.28 448 GLY A C 1
ATOM 3508 O O . GLY A 1 448 ? -1.741 -12.490 49.832 1.00 51.28 448 GLY A O 1
ATOM 3509 N N . ALA A 1 449 ? -1.863 -10.249 49.555 1.00 53.19 449 ALA A N 1
ATOM 3510 C CA . ALA A 1 449 ? -3.195 -10.176 48.950 1.00 53.19 449 ALA A CA 1
ATOM 3511 C C . ALA A 1 449 ? -3.395 -11.209 47.829 1.00 53.19 449 ALA A C 1
ATOM 3513 O O . ALA A 1 449 ? -2.660 -11.226 46.843 1.00 53.19 449 ALA A O 1
ATOM 3514 N N . LYS A 1 450 ? -4.455 -12.022 47.922 1.00 67.44 450 LYS A N 1
ATOM 3515 C CA . LYS A 1 450 ? -4.854 -12.969 46.857 1.00 67.44 450 LYS A CA 1
ATOM 3516 C C . LYS A 1 450 ? -5.516 -12.288 45.650 1.00 67.44 450 LYS A C 1
ATOM 3518 O O . LYS A 1 450 ? -5.920 -12.961 44.702 1.00 67.44 450 LYS A O 1
ATOM 3523 N N . SER A 1 451 ? -5.667 -10.969 45.700 1.00 72.56 451 SER A N 1
ATOM 3524 C CA . SER A 1 451 ? -6.316 -10.165 44.671 1.00 72.56 451 SER A CA 1
ATOM 3525 C C . SER A 1 451 ? -5.749 -8.751 44.640 1.00 72.56 451 SER A C 1
ATOM 3527 O O . SER A 1 451 ? -5.438 -8.197 45.692 1.00 72.56 451 SER A O 1
ATOM 3529 N N . ILE A 1 452 ? -5.694 -8.146 43.456 1.00 79.38 452 ILE A N 1
ATOM 3530 C CA . ILE A 1 452 ? -5.378 -6.724 43.267 1.00 79.38 452 ILE A CA 1
ATOM 3531 C C . ILE A 1 452 ? -6.673 -5.984 42.945 1.00 79.38 452 ILE A C 1
ATOM 3533 O O . ILE A 1 452 ? -7.485 -6.479 42.165 1.00 79.38 452 ILE A O 1
ATOM 3537 N N . CYS A 1 453 ? -6.880 -4.804 43.528 1.00 85.75 453 CYS A N 1
ATOM 3538 C CA . CYS A 1 453 ? -7.953 -3.918 43.087 1.00 85.75 453 CYS A CA 1
ATOM 3539 C C . CYS A 1 453 ? -7.413 -2.962 42.021 1.00 85.75 453 CYS A C 1
ATOM 3541 O O . CYS A 1 453 ? -6.494 -2.189 42.291 1.00 85.75 453 CYS A O 1
ATOM 3543 N N . LEU A 1 454 ? -7.972 -3.025 40.814 1.00 88.62 454 LEU A N 1
ATOM 3544 C CA . LEU A 1 454 ? -7.678 -2.090 39.735 1.00 88.62 454 LEU A CA 1
ATOM 3545 C C . LEU A 1 454 ? -8.797 -1.052 39.655 1.00 88.62 454 LEU A C 1
ATOM 3547 O O . LEU A 1 454 ? -9.958 -1.403 39.435 1.00 88.62 454 LEU A O 1
ATOM 3551 N N . ARG A 1 455 ? -8.432 0.222 39.797 1.00 90.62 455 ARG A N 1
ATOM 3552 C CA . ARG A 1 455 ? -9.306 1.374 39.572 1.00 90.62 455 ARG A CA 1
ATOM 3553 C C . ARG A 1 455 ? -8.877 2.136 38.333 1.00 90.62 455 ARG A C 1
ATOM 3555 O O . ARG A 1 455 ? -7.692 2.397 38.131 1.00 90.62 455 ARG A O 1
ATOM 3562 N N . ILE A 1 456 ? -9.864 2.514 37.535 1.00 91.69 456 ILE A N 1
ATOM 3563 C CA . ILE A 1 456 ? -9.722 3.391 36.380 1.00 91.69 456 ILE A CA 1
ATOM 3564 C C . ILE A 1 456 ? -10.404 4.700 36.750 1.00 91.69 456 ILE A C 1
ATOM 3566 O O . ILE A 1 456 ? -11.618 4.739 36.942 1.00 91.69 456 ILE A O 1
ATOM 3570 N N . GLU A 1 457 ? -9.624 5.762 36.881 1.00 92.50 457 GLU A N 1
ATOM 3571 C CA . GLU A 1 457 ? -10.093 7.077 37.309 1.00 92.50 457 GLU A CA 1
ATOM 3572 C C . GLU A 1 457 ? -9.866 8.111 36.204 1.00 92.50 457 GLU A C 1
ATOM 3574 O O . GLU A 1 457 ? -8.883 8.045 35.463 1.00 92.50 457 GLU A O 1
ATOM 3579 N N . GLN A 1 458 ? -10.758 9.094 36.115 1.00 90.81 458 GLN A N 1
ATOM 3580 C CA . GLN A 1 458 ? -10.607 10.250 35.239 1.00 90.81 458 GLN A CA 1
ATOM 3581 C C . GLN A 1 458 ? -11.064 11.507 35.974 1.00 90.81 458 GLN A C 1
ATOM 3583 O O . GLN A 1 458 ? -12.199 11.594 36.441 1.00 90.81 458 GLN A O 1
ATOM 3588 N N . GLY A 1 459 ? -10.161 12.479 36.122 1.00 87.56 459 GLY A N 1
ATOM 3589 C CA . GLY A 1 459 ? -10.418 13.649 36.961 1.00 87.56 459 GLY A CA 1
ATOM 3590 C C . GLY A 1 459 ? -10.713 13.241 38.410 1.00 87.56 459 GLY A C 1
ATOM 3591 O O . GLY A 1 459 ? -9.828 12.740 39.106 1.00 87.56 459 GLY A O 1
ATOM 3592 N N . THR A 1 460 ? -11.949 13.472 38.858 1.00 84.69 460 THR A N 1
ATOM 3593 C CA . THR A 1 460 ? -12.459 13.080 40.187 1.00 84.69 460 THR A CA 1
ATOM 3594 C C . THR A 1 460 ? -13.359 11.844 40.163 1.00 84.69 460 THR A C 1
ATOM 3596 O O . THR A 1 460 ? -13.823 11.418 41.219 1.00 84.69 460 THR A O 1
ATOM 3599 N N . SER A 1 461 ? -13.646 11.299 38.983 1.00 87.31 461 SER A N 1
ATOM 3600 C CA . SER A 1 461 ? -14.592 10.203 38.798 1.00 87.31 461 SER A CA 1
ATOM 3601 C C . SER A 1 461 ? -13.876 8.859 38.727 1.00 87.31 461 SER A C 1
ATOM 3603 O O . SER A 1 461 ? -12.821 8.731 38.101 1.00 87.31 461 SER A O 1
ATOM 3605 N N . THR A 1 462 ? -14.471 7.832 39.332 1.00 90.62 462 THR A N 1
ATOM 3606 C CA . THR A 1 462 ? -14.053 6.436 39.155 1.00 90.62 462 THR A CA 1
ATOM 3607 C C . THR A 1 462 ? -14.888 5.827 38.034 1.00 90.62 462 THR A C 1
ATOM 3609 O O . THR A 1 462 ? -16.080 5.594 38.212 1.00 90.62 462 THR A O 1
ATOM 3612 N N . LEU A 1 463 ? -14.261 5.582 36.883 1.00 89.12 463 LEU A N 1
ATOM 3613 C CA . LEU A 1 463 ? -14.916 5.033 35.694 1.00 89.12 463 LEU A CA 1
ATOM 3614 C C . LEU A 1 463 ? -15.190 3.533 35.837 1.00 89.12 463 LEU A C 1
ATOM 3616 O O . LEU A 1 463 ? -16.215 3.037 35.378 1.00 89.12 463 LEU A O 1
ATOM 3620 N N . ALA A 1 464 ? -14.262 2.807 36.463 1.00 90.31 464 ALA A N 1
ATOM 3621 C CA . ALA A 1 464 ? -14.415 1.390 36.764 1.00 90.31 464 ALA A CA 1
ATOM 3622 C C . ALA A 1 464 ? -13.536 0.980 37.951 1.00 90.31 464 ALA A C 1
ATOM 3624 O O . ALA A 1 464 ? -12.445 1.515 38.150 1.00 90.31 464 ALA A O 1
ATOM 3625 N N . GLU A 1 465 ? -13.993 -0.010 38.713 1.00 90.81 465 GLU A N 1
ATOM 3626 C CA . GLU A 1 465 ? -13.240 -0.642 39.794 1.00 90.81 465 GLU A CA 1
ATOM 3627 C C . GLU A 1 465 ? -13.503 -2.147 39.762 1.00 90.81 465 GLU A C 1
ATOM 3629 O O . GLU A 1 465 ? -14.656 -2.577 39.714 1.00 90.81 465 GLU A O 1
ATOM 3634 N N . GLN A 1 466 ? -12.442 -2.952 39.777 1.00 89.06 466 GLN A N 1
ATOM 3635 C CA . GLN A 1 466 ? -12.551 -4.406 39.717 1.00 89.06 466 GLN A CA 1
ATOM 3636 C C . GLN A 1 466 ? -11.499 -5.070 40.603 1.00 89.06 466 GLN A C 1
ATOM 3638 O O . GLN A 1 466 ? -10.316 -4.730 40.554 1.00 89.06 466 GLN A O 1
ATOM 3643 N N . GLN A 1 467 ? -11.923 -6.078 41.367 1.00 85.62 467 GLN A N 1
ATOM 3644 C CA . GLN A 1 467 ? -10.997 -6.993 42.030 1.00 85.62 467 GLN A CA 1
ATOM 3645 C C . GLN A 1 467 ? -10.563 -8.096 41.066 1.00 85.62 467 GLN A C 1
ATOM 3647 O O . GLN A 1 467 ? -11.399 -8.741 40.426 1.00 85.62 467 GLN A O 1
ATOM 3652 N N . ILE A 1 468 ? -9.252 -8.299 40.982 1.00 81.06 468 ILE A N 1
ATOM 3653 C CA . ILE A 1 468 ? -8.591 -9.223 40.065 1.00 81.06 468 ILE A CA 1
ATOM 3654 C C . ILE A 1 468 ? -7.925 -10.313 40.902 1.00 81.06 468 ILE A C 1
ATOM 3656 O O . ILE A 1 468 ? -7.001 -9.999 41.655 1.00 81.06 468 ILE A O 1
ATOM 3660 N N . PRO A 1 469 ? -8.377 -11.574 40.818 1.00 75.00 469 PRO A N 1
ATOM 3661 C CA . PRO A 1 469 ? -7.730 -12.670 41.526 1.00 75.00 469 PRO A CA 1
ATOM 3662 C C . PRO A 1 469 ? -6.346 -12.941 40.928 1.00 75.00 469 PRO A C 1
ATOM 3664 O O . PRO A 1 469 ? -6.182 -12.915 39.710 1.00 75.00 469 PRO A O 1
ATOM 3667 N N . ILE A 1 470 ? -5.366 -13.228 41.786 1.00 73.19 470 ILE A N 1
ATOM 3668 C CA . ILE A 1 470 ? -4.026 -13.639 41.358 1.00 73.19 470 ILE A CA 1
ATOM 3669 C C . ILE A 1 470 ? -3.972 -15.165 41.375 1.00 73.19 470 ILE A C 1
ATOM 3671 O O . ILE A 1 470 ? -4.105 -15.784 42.432 1.00 73.19 470 ILE A O 1
ATOM 3675 N N . SER A 1 471 ? -3.783 -15.779 40.210 1.00 68.69 471 SER A N 1
ATOM 3676 C CA . SER A 1 471 ? -3.635 -17.231 40.074 1.00 68.69 471 SER A CA 1
ATOM 3677 C C . SER A 1 471 ? -2.440 -17.538 39.175 1.00 68.69 471 SER A C 1
ATOM 3679 O O . SER A 1 471 ? -2.573 -17.546 37.950 1.00 68.69 471 SER A O 1
ATOM 3681 N N . ILE A 1 472 ? -1.281 -17.753 39.799 1.00 66.25 472 ILE A N 1
ATOM 3682 C CA . ILE A 1 472 ? -0.014 -18.080 39.135 1.00 66.25 472 ILE A CA 1
ATOM 3683 C C . ILE A 1 472 ? 0.391 -19.482 39.593 1.00 66.25 472 ILE A C 1
ATOM 3685 O O . ILE A 1 472 ? 0.494 -19.725 40.798 1.00 66.25 472 ILE A O 1
ATOM 3689 N N . GLU A 1 473 ? 0.592 -20.402 38.651 1.00 63.22 473 GLU A N 1
ATOM 3690 C CA . GLU A 1 473 ? 1.134 -21.729 38.941 1.00 63.22 473 GLU A CA 1
ATOM 3691 C C . GLU A 1 473 ? 2.669 -21.650 38.942 1.00 63.22 473 GLU A C 1
ATOM 3693 O O . GLU A 1 473 ? 3.278 -21.077 38.034 1.00 63.22 473 GLU A O 1
ATOM 3698 N N . VAL A 1 474 ? 3.302 -22.197 39.982 1.00 59.94 474 VAL A N 1
ATOM 3699 C CA . VAL A 1 474 ? 4.761 -22.368 40.018 1.00 59.94 474 VAL A CA 1
ATOM 3700 C C . VAL A 1 474 ? 5.084 -23.602 39.183 1.00 59.94 474 VAL A C 1
ATOM 3702 O O . VAL A 1 474 ? 4.479 -24.654 39.402 1.00 59.94 474 VAL A O 1
ATOM 3705 N N . GLU A 1 475 ? 5.986 -23.471 38.210 1.00 53.22 475 GLU A N 1
ATOM 3706 C CA . GLU A 1 475 ? 6.444 -24.618 37.423 1.00 53.22 475 GLU A CA 1
ATOM 3707 C C . GLU A 1 475 ? 7.061 -25.659 38.378 1.00 53.22 475 GLU A C 1
ATOM 3709 O O . GLU A 1 475 ? 7.828 -25.271 39.264 1.00 53.22 475 GLU A O 1
ATOM 3714 N N . PRO A 1 476 ? 6.685 -26.950 38.295 1.00 48.56 476 PRO A N 1
ATOM 3715 C CA . PRO A 1 476 ? 7.273 -27.960 39.161 1.00 48.56 476 PRO A CA 1
ATOM 3716 C C . PRO A 1 476 ? 8.778 -28.011 38.901 1.00 48.56 476 PRO A C 1
ATOM 3718 O O . PRO A 1 476 ? 9.202 -28.093 37.750 1.00 48.56 476 PRO A O 1
ATOM 3721 N N . ASP A 1 477 ? 9.579 -27.964 39.967 1.00 46.66 477 ASP A N 1
ATOM 3722 C CA . ASP A 1 477 ? 10.997 -28.283 39.864 1.00 46.66 477 ASP A CA 1
ATOM 3723 C C . ASP A 1 477 ? 11.080 -29.724 39.344 1.00 46.66 477 ASP A C 1
ATOM 3725 O O . ASP A 1 477 ? 10.751 -30.671 40.064 1.00 46.66 477 ASP A O 1
ATOM 3729 N N . ASP A 1 478 ? 11.475 -29.898 38.081 1.00 42.22 478 ASP A N 1
ATOM 3730 C CA . ASP A 1 478 ? 11.935 -31.189 37.588 1.00 42.22 478 ASP A CA 1
ATOM 3731 C C . ASP A 1 478 ? 13.209 -31.514 38.378 1.00 42.22 478 ASP A C 1
ATOM 3733 O O . ASP A 1 478 ? 14.330 -31.178 37.987 1.00 42.22 478 ASP A O 1
ATOM 3737 N N . GLU A 1 479 ? 13.034 -32.137 39.546 1.00 38.69 479 GLU A N 1
ATOM 3738 C CA . GLU A 1 479 ? 14.104 -32.847 40.222 1.00 38.69 479 GLU A CA 1
ATOM 3739 C C . GLU A 1 479 ? 14.613 -33.901 39.238 1.00 38.69 479 GLU A C 1
ATOM 3741 O O . GLU A 1 479 ? 14.033 -34.977 39.059 1.00 38.69 479 GLU A O 1
ATOM 3746 N N . VAL A 1 480 ? 15.726 -33.570 38.581 1.00 42.59 480 VAL A N 1
ATOM 3747 C CA . VAL A 1 480 ? 16.627 -34.540 37.972 1.00 42.59 480 VAL A CA 1
ATOM 3748 C C . VAL A 1 480 ? 17.036 -35.485 39.095 1.00 42.59 480 VAL A C 1
ATOM 3750 O O . VAL A 1 480 ? 17.944 -35.214 39.879 1.00 42.59 480 VAL A O 1
ATOM 3753 N N . SER A 1 481 ? 16.303 -36.587 39.203 1.00 35.09 481 SER A N 1
ATOM 3754 C CA . SER A 1 481 ? 16.694 -37.727 40.011 1.00 35.09 481 SER A CA 1
ATOM 3755 C C . SER A 1 481 ? 17.849 -38.409 39.288 1.00 35.09 481 SER A C 1
ATOM 3757 O O . SER A 1 481 ? 17.663 -39.257 38.419 1.00 35.09 481 SER A O 1
ATOM 3759 N N . ASP A 1 482 ? 19.064 -37.996 39.641 1.00 41.16 482 ASP A N 1
ATOM 3760 C CA . ASP A 1 482 ? 20.251 -38.817 39.451 1.00 41.16 482 ASP A CA 1
ATOM 3761 C C . ASP A 1 482 ? 20.044 -40.140 40.211 1.00 41.16 482 ASP A C 1
ATOM 3763 O O . ASP A 1 482 ? 20.121 -40.182 41.442 1.00 41.16 482 ASP A O 1
ATOM 3767 N N . THR A 1 483 ? 19.800 -41.224 39.469 1.00 36.75 483 THR A N 1
ATOM 3768 C CA . THR A 1 483 ? 20.140 -42.596 39.886 1.00 36.75 483 THR A CA 1
ATOM 3769 C C . THR A 1 483 ? 20.690 -43.396 38.723 1.00 36.75 483 THR A C 1
ATOM 3771 O O . THR A 1 483 ? 20.046 -43.391 37.650 1.00 36.75 483 THR A O 1
#